Protein AF-A0A3D4UTA9-F1 (afdb_monomer)

Secondary structure (DSSP, 8-state):
---S-GGG-------TT------EEEEEEESS-SSS-EEEEEE-TT--EEEEEEETTTEEETT-----EEEEEEETTEEEEEEE--GGGS---TT-SSEEEEEEEEEEEGGGTEEEESS---TT-S-SGGG-EEEEEE--------EEEEEEEEEEEE-----TT-TT--TTEEEEEEEEEEEEESSSSEEEEEEES---TTSPPPP-----SSSPPP-----HHHHTTHHHH-------S------BS--GGGTTPPP---HHHHHTGGGS-SS-GGGEEEEEEE--SS--EEEEEEEEEE-TTSEEEEEEEEEEPPEEEEEEEEETTS-EEEEEEEEE--EEEEEEEEEEEETTTTEEEEEEEEEEEE--TTSTTTTTS-SEEEEEEEEEEEEETTTTEEEEEEEEEEEEE--HHHHHHHHTSTTT-TT-TT-SS----TT-SEEEEEEEEEEEEE---SSEEEEEEEEEE-TT---TTTSB-S--SEEEEEEEEEE----TT-

Solvent-accessible surface area (backbone atoms only — not comparable to full-atom values): 27526 Å² total; per-residue (Å²): 134,82,44,96,55,48,91,66,61,43,56,61,82,65,64,67,67,60,87,73,81,36,24,34,41,37,46,34,36,16,52,70,49,39,43,21,43,29,50,31,45,30,39,24,59,64,42,39,45,35,46,33,36,36,34,87,20,70,46,75,36,74,78,50,82,74,80,67,49,66,51,36,42,76,47,100,55,24,66,51,75,52,76,50,77,51,68,88,71,54,65,39,67,68,90,50,74,62,39,61,25,27,32,39,42,36,38,39,41,49,87,72,75,38,78,47,56,71,32,81,68,58,94,51,52,62,59,49,44,57,50,37,35,80,46,68,76,49,54,89,73,79,79,73,85,43,74,46,76,50,73,49,75,51,72,47,78,47,74,55,94,73,56,87,86,37,93,79,59,54,61,75,37,76,47,76,51,64,33,36,37,39,35,38,48,81,44,66,33,32,34,38,39,34,33,32,37,71,83,64,85,86,39,85,74,78,80,93,70,89,76,89,59,95,55,85,83,90,73,82,88,72,52,67,84,64,56,62,70,41,77,57,63,64,66,68,81,64,58,62,84,54,78,91,75,72,67,38,69,70,34,73,65,56,64,44,32,56,51,82,48,53,68,74,58,57,26,67,30,94,87,52,58,81,61,62,75,91,48,41,75,49,76,43,70,51,62,60,79,50,33,53,35,59,31,37,39,32,42,38,38,47,42,89,80,34,41,34,43,23,39,38,40,37,33,33,43,64,36,62,19,41,37,42,38,33,29,75,87,77,51,73,50,74,54,71,45,75,24,26,64,27,35,40,41,39,39,37,23,42,35,42,36,37,82,68,53,34,32,34,45,32,44,39,40,35,41,37,43,40,62,35,83,100,41,76,47,33,56,62,38,62,38,31,37,38,37,40,34,40,35,38,37,41,40,45,82,89,42,26,33,34,42,19,30,27,42,34,41,22,34,37,31,33,36,28,51,12,37,35,52,56,41,62,30,86,37,44,37,26,76,46,90,90,46,95,84,51,66,76,58,69,79,35,42,55,43,53,23,40,40,36,37,42,22,45,19,36,56,31,50,84,44,58,32,36,21,44,28,42,39,36,28,36,52,39,41,58,38,78,76,48,18,42,66,72,67,34,55,49,74,49,76,43,74,40,80,44,82,47,86,82,70,88,88,114

pLDDT: mean 89.21, std 9.15, range [41.19, 98.44]

Mean predicted aligned error: 7.72 Å

Structure (mmCIF, N/CA/C/O backbone):
data_AF-A0A3D4UTA9-F1
#
_entry.id   AF-A0A3D4UTA9-F1
#
loop_
_atom_site.group_PDB
_atom_site.id
_atom_site.type_symbol
_atom_site.label_atom_id
_atom_site.label_alt_id
_atom_site.label_comp_id
_atom_site.label_asym_id
_atom_site.label_entity_id
_atom_site.label_seq_id
_atom_site.pdbx_PDB_ins_code
_atom_site.Cartn_x
_atom_site.Cartn_y
_atom_site.Cartn_z
_atom_site.occupancy
_atom_site.B_iso_or_equiv
_atom_site.auth_seq_id
_atom_site.auth_comp_id
_atom_site.auth_asym_id
_atom_site.auth_atom_id
_atom_site.pdbx_PDB_model_num
ATOM 1 N N . SER A 1 1 ? -26.415 -15.973 23.647 1.00 50.16 1 SER A N 1
ATOM 2 C CA . SER A 1 1 ? -27.865 -15.699 23.569 1.00 50.16 1 SER A CA 1
ATOM 3 C C . SER A 1 1 ? -28.539 -16.926 22.978 1.00 50.16 1 SER A C 1
ATOM 5 O O . SER A 1 1 ? -28.019 -17.432 21.991 1.00 50.16 1 SER A O 1
ATOM 7 N N . TYR A 1 2 ? -29.599 -17.438 23.606 1.00 64.38 2 TYR A N 1
ATOM 8 C CA . TYR A 1 2 ? -30.381 -18.584 23.116 1.00 64.38 2 TYR A CA 1
ATOM 9 C C . TYR A 1 2 ? -31.144 -18.184 21.840 1.00 64.38 2 TYR A C 1
ATOM 11 O O . TYR A 1 2 ? -31.541 -17.024 21.723 1.00 64.38 2 TYR A O 1
ATOM 19 N N . ASP A 1 3 ? -31.306 -19.080 20.861 1.00 66.00 3 ASP A N 1
ATOM 20 C CA . ASP A 1 3 ? -32.119 -18.777 19.676 1.00 66.00 3 ASP A CA 1
ATOM 21 C C . ASP A 1 3 ? -33.565 -19.228 19.900 1.00 66.00 3 ASP A C 1
ATOM 23 O O . ASP A 1 3 ? -33.827 -20.408 20.117 1.00 66.00 3 ASP A O 1
ATOM 27 N N . ASN A 1 4 ? -34.508 -18.289 19.839 1.00 72.81 4 ASN A N 1
ATOM 28 C CA . ASN A 1 4 ? -35.932 -18.576 20.007 1.00 72.81 4 ASN A CA 1
ATOM 29 C C . ASN A 1 4 ? -36.563 -19.245 18.766 1.00 72.81 4 ASN A C 1
ATOM 31 O O . ASN A 1 4 ? -37.708 -19.681 18.843 1.00 72.81 4 ASN A O 1
ATOM 35 N N . ALA A 1 5 ? -35.834 -19.332 17.646 1.00 80.25 5 ALA A N 1
ATOM 36 C CA . ALA A 1 5 ? -36.234 -20.013 16.411 1.00 80.25 5 ALA A CA 1
ATOM 37 C C . ALA A 1 5 ? -35.059 -20.849 15.847 1.00 80.25 5 ALA A C 1
ATOM 39 O O . ALA A 1 5 ? -34.479 -20.502 14.813 1.00 80.25 5 ALA A O 1
ATOM 40 N N . PRO A 1 6 ? -34.650 -21.932 16.539 1.00 78.19 6 PRO A N 1
ATOM 41 C CA . PRO A 1 6 ? -33.457 -22.711 16.189 1.00 78.19 6 PRO A CA 1
ATOM 42 C C . PRO A 1 6 ? -33.572 -23.456 14.847 1.00 78.19 6 PRO A C 1
ATOM 44 O O . PRO A 1 6 ? -32.556 -23.797 14.246 1.00 78.19 6 PRO A O 1
ATOM 47 N N . ASP A 1 7 ? -34.792 -23.686 14.363 1.00 79.69 7 ASP A N 1
ATOM 48 C CA . ASP A 1 7 ? -35.107 -24.261 13.050 1.00 79.69 7 ASP A CA 1
ATOM 49 C C . ASP A 1 7 ? -34.910 -23.273 11.886 1.00 79.69 7 ASP A C 1
ATOM 51 O O . ASP A 1 7 ? -34.778 -23.684 10.736 1.00 79.69 7 ASP A O 1
ATOM 55 N N . SER A 1 8 ? -34.846 -21.977 12.193 1.00 84.44 8 SER A N 1
ATOM 56 C CA . SER A 1 8 ? -34.748 -20.872 11.234 1.00 84.44 8 SER A CA 1
ATOM 57 C C . SER A 1 8 ? -33.352 -20.233 11.202 1.00 84.44 8 SER A C 1
ATOM 59 O O . SER A 1 8 ? -33.178 -19.111 10.719 1.00 84.44 8 SER A O 1
ATOM 61 N N . VAL A 1 9 ? -32.343 -20.922 11.745 1.00 85.50 9 VAL A N 1
ATOM 62 C CA . VAL A 1 9 ? -30.938 -20.494 11.693 1.00 85.50 9 VAL A CA 1
ATOM 63 C C . VAL A 1 9 ? -30.432 -20.611 10.256 1.00 85.50 9 VAL A C 1
ATOM 65 O O . VAL A 1 9 ? -30.410 -21.698 9.676 1.00 85.50 9 VAL A O 1
ATOM 68 N N . ILE A 1 10 ? -29.977 -19.496 9.681 1.00 88.06 10 ILE A N 1
ATOM 69 C CA . ILE A 1 10 ? -29.373 -19.509 8.347 1.00 88.06 10 ILE A CA 1
ATOM 70 C C . ILE A 1 10 ? -27.924 -19.975 8.492 1.00 88.06 10 ILE A C 1
ATOM 72 O O . ILE A 1 10 ? -27.084 -19.266 9.037 1.00 88.06 10 ILE A O 1
ATOM 76 N N . ALA A 1 11 ? -27.642 -21.183 8.013 1.00 88.56 11 ALA A N 1
ATOM 77 C CA . ALA A 1 11 ? -26.376 -21.885 8.209 1.00 88.56 11 ALA A CA 1
ATOM 78 C C . ALA A 1 11 ? -25.770 -22.309 6.862 1.00 88.56 11 ALA A C 1
ATOM 80 O O . ALA A 1 11 ? -25.612 -23.504 6.587 1.00 88.56 11 ALA A O 1
ATOM 81 N N . SER A 1 12 ? -25.499 -21.327 6.002 1.00 85.94 12 SER A N 1
ATOM 82 C CA . SER A 1 12 ? -24.897 -21.543 4.683 1.00 85.94 12 SER A CA 1
ATOM 83 C C . SER A 1 12 ? -23.458 -22.055 4.834 1.00 85.94 12 SER A C 1
ATOM 85 O O . SER A 1 12 ? -22.713 -21.571 5.683 1.00 85.94 12 SER A O 1
ATOM 87 N N . LEU A 1 13 ? -23.057 -23.036 4.022 1.00 87.81 13 LEU A N 1
ATOM 88 C CA . LEU A 1 13 ? -21.679 -23.535 3.963 1.00 87.81 13 LEU A CA 1
ATOM 89 C C . LEU A 1 13 ? -21.004 -22.988 2.705 1.00 87.81 13 LEU A C 1
ATOM 91 O O . LEU A 1 13 ? -21.544 -23.125 1.610 1.00 87.81 13 LEU A O 1
ATOM 95 N N . PHE A 1 14 ? -19.840 -22.376 2.876 1.00 89.56 14 PHE A N 1
ATOM 96 C CA . PHE A 1 14 ? -19.052 -21.749 1.818 1.00 89.56 14 PHE A CA 1
ATOM 97 C C . PHE A 1 14 ? -17.582 -21.682 2.256 1.00 89.56 14 PHE A C 1
ATOM 99 O O . PHE A 1 14 ? -17.236 -22.119 3.357 1.00 89.56 14 PHE A O 1
ATOM 106 N N . ARG A 1 15 ? -16.702 -21.199 1.372 1.00 85.88 15 ARG A N 1
ATOM 107 C CA . ARG A 1 15 ? -15.264 -21.074 1.658 1.00 85.88 15 ARG A CA 1
ATOM 108 C C . ARG A 1 15 ? -15.037 -20.106 2.830 1.00 85.88 15 ARG A C 1
ATOM 110 O O . ARG A 1 15 ? -15.807 -19.167 3.014 1.00 85.88 15 ARG A O 1
ATOM 117 N N . ARG A 1 16 ? -13.965 -20.326 3.601 1.00 86.31 16 ARG A N 1
ATOM 118 C CA . ARG A 1 16 ? -13.454 -19.361 4.592 1.00 86.31 16 ARG A CA 1
ATOM 119 C C . ARG A 1 16 ? -13.407 -17.948 3.991 1.00 86.31 16 ARG A C 1
ATOM 121 O O . ARG A 1 16 ? -13.120 -17.808 2.802 1.00 86.31 16 ARG A O 1
ATOM 128 N N . ASP A 1 17 ? -13.754 -16.948 4.796 1.00 79.56 17 ASP A N 1
ATOM 129 C CA . ASP A 1 17 ? -13.841 -15.529 4.405 1.00 79.56 17 ASP A CA 1
ATOM 130 C C . ASP A 1 17 ? -14.881 -15.195 3.320 1.00 79.56 17 ASP A C 1
ATOM 132 O O . ASP A 1 17 ? -14.914 -14.077 2.799 1.00 79.56 17 ASP A O 1
ATOM 136 N N . GLY A 1 18 ? -15.789 -16.126 3.006 1.00 78.12 18 GLY A N 1
ATOM 137 C CA . GLY A 1 18 ? -16.915 -15.853 2.120 1.00 78.12 18 GLY A CA 1
ATOM 138 C C . GLY A 1 18 ? -17.893 -14.814 2.684 1.00 78.12 18 GLY A C 1
ATOM 139 O O . GLY A 1 18 ? -17.956 -14.532 3.888 1.00 78.12 18 GLY A O 1
ATOM 140 N N . ASN A 1 19 ? -18.662 -14.208 1.781 1.00 77.62 19 ASN A N 1
ATOM 141 C CA . ASN A 1 19 ? -19.584 -13.105 2.075 1.00 77.62 19 ASN A CA 1
ATOM 142 C C . ASN A 1 19 ? -21.060 -13.499 1.925 1.00 77.62 19 ASN A C 1
ATOM 144 O O . ASN A 1 19 ? -21.949 -12.645 1.895 1.00 77.62 19 ASN A O 1
ATOM 148 N N . GLU A 1 20 ? -21.332 -14.793 1.845 1.00 85.56 20 GLU A N 1
ATOM 149 C CA . GLU A 1 20 ? -22.662 -15.355 1.760 1.00 85.56 20 GLU A CA 1
ATOM 150 C C . GLU A 1 20 ? -23.466 -15.057 3.033 1.00 85.56 20 GLU A C 1
ATOM 152 O O . GLU A 1 20 ? -22.952 -14.883 4.146 1.00 85.56 20 GLU A O 1
ATOM 157 N N . THR A 1 21 ? -24.786 -14.986 2.871 1.00 89.62 21 THR A N 1
ATOM 158 C CA . THR A 1 21 ? -25.680 -14.712 3.996 1.00 89.62 21 THR A CA 1
ATOM 159 C C . THR A 1 21 ? -25.742 -15.928 4.920 1.00 89.62 21 THR A C 1
ATOM 161 O O . THR A 1 21 ? -26.100 -17.030 4.502 1.00 89.62 21 THR A O 1
ATOM 164 N N . SER A 1 22 ? -25.391 -15.713 6.186 1.00 93.25 22 SER A N 1
ATOM 165 C CA . SER A 1 22 ? -25.417 -16.704 7.261 1.00 93.25 22 SER A CA 1
ATOM 166 C C . SER A 1 22 ? -25.530 -15.993 8.607 1.00 93.25 22 SER A C 1
ATOM 168 O O . SER A 1 22 ? -25.177 -14.816 8.722 1.00 93.25 22 SER A O 1
ATOM 170 N N . ASP A 1 23 ? -26.007 -16.702 9.624 1.00 93.69 23 ASP A N 1
ATOM 171 C CA . ASP A 1 23 ? -25.795 -16.329 11.019 1.00 93.69 23 ASP A CA 1
ATOM 172 C C . ASP A 1 23 ? -24.295 -16.372 11.332 1.00 93.69 23 ASP A C 1
ATOM 174 O O . ASP A 1 23 ? -23.566 -17.186 10.763 1.00 93.69 23 ASP A O 1
ATOM 178 N N . TRP A 1 24 ? -23.840 -15.503 12.235 1.00 94.81 24 TRP A N 1
ATOM 179 C CA . TRP A 1 24 ? -22.434 -15.413 12.636 1.00 94.81 24 TRP A CA 1
ATOM 180 C C . TRP A 1 24 ? -22.298 -15.015 14.105 1.00 94.81 24 TRP A C 1
ATOM 182 O O . TRP A 1 24 ? -23.103 -14.236 14.625 1.00 94.81 24 TRP A O 1
ATOM 192 N N . VAL A 1 25 ? -21.237 -15.491 14.749 1.00 95.88 25 VAL A N 1
ATOM 193 C CA . VAL A 1 25 ? -20.730 -14.975 16.027 1.00 95.88 25 VAL A CA 1
ATOM 194 C C . VAL A 1 25 ? -19.338 -14.418 15.787 1.00 95.88 25 VAL A C 1
ATOM 196 O O . VAL A 1 25 ? -18.528 -15.084 15.153 1.00 95.88 25 VAL A O 1
ATOM 199 N N . TYR A 1 26 ? -19.080 -13.223 16.307 1.00 95.81 26 TYR A N 1
ATOM 200 C CA . TYR A 1 26 ? -17.821 -12.496 16.213 1.00 95.81 26 TYR A CA 1
ATOM 201 C C . TYR A 1 26 ? -17.258 -12.259 17.616 1.00 95.81 26 TYR A C 1
ATOM 203 O O . TYR A 1 26 ? -17.994 -11.875 18.533 1.00 95.81 26 TYR A O 1
ATOM 211 N N . VAL A 1 27 ? -15.949 -12.436 17.756 1.00 97.19 27 VAL A N 1
ATOM 212 C CA . VAL A 1 27 ? -15.150 -12.069 18.925 1.00 97.19 27 VAL A CA 1
ATOM 213 C C . VAL A 1 27 ? -14.102 -11.066 18.462 1.00 97.19 27 VAL A C 1
ATOM 215 O O . VAL A 1 27 ? -13.258 -11.406 17.637 1.00 97.19 27 VAL A O 1
ATOM 218 N N . SER A 1 28 ? -14.152 -9.844 18.986 1.00 96.88 28 SER A N 1
ATOM 219 C CA . SER A 1 28 ? -13.224 -8.767 18.624 1.00 96.88 28 SER A CA 1
ATOM 220 C C . SER A 1 28 ? -12.361 -8.372 19.816 1.00 96.88 28 SER A C 1
ATOM 222 O O . SER A 1 28 ? -12.885 -8.125 20.904 1.00 96.88 28 SER A O 1
ATOM 224 N N . LEU A 1 29 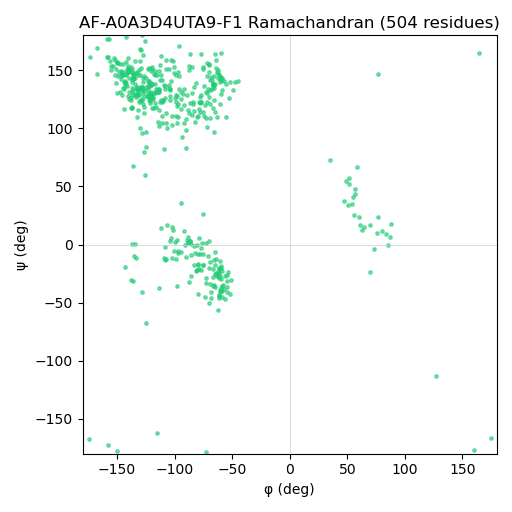? -11.046 -8.293 19.602 1.00 95.69 29 LEU A N 1
ATOM 225 C CA . LEU A 1 29 ? -10.036 -8.055 20.633 1.00 95.69 29 LEU A CA 1
ATOM 226 C C . LEU A 1 29 ? -9.142 -6.865 20.261 1.00 95.69 29 LEU A C 1
ATOM 228 O O . LEU A 1 29 ? -8.353 -6.947 19.323 1.00 95.69 29 LEU A O 1
ATOM 232 N N . ASP A 1 30 ? -9.228 -5.780 21.028 1.00 94.12 30 ASP A N 1
ATOM 233 C CA . ASP A 1 30 ? -8.252 -4.682 21.024 1.00 94.12 30 ASP A CA 1
ATOM 234 C C . ASP A 1 30 ? -7.168 -4.994 22.066 1.00 94.12 30 ASP A C 1
ATOM 236 O O . ASP A 1 30 ? -7.235 -4.576 23.229 1.00 94.12 30 ASP A O 1
ATOM 240 N N . SER A 1 31 ? -6.191 -5.803 21.651 1.00 89.94 31 SER A N 1
ATOM 241 C CA . SER A 1 31 ? -5.074 -6.249 22.493 1.00 89.94 31 SER A CA 1
ATOM 242 C C . SER A 1 31 ? -4.015 -5.166 22.730 1.00 89.94 31 SER A C 1
ATOM 244 O O . SER A 1 31 ? -3.228 -5.270 23.675 1.00 89.94 31 SER A O 1
ATOM 246 N N . TYR A 1 32 ? -4.008 -4.116 21.904 1.00 86.88 32 TYR A N 1
ATOM 247 C CA . TYR A 1 32 ? -3.184 -2.921 22.094 1.00 86.88 32 TYR A CA 1
ATOM 248 C C . TYR A 1 32 ? -3.786 -1.947 23.101 1.00 86.88 32 TYR A C 1
ATOM 250 O O . TYR A 1 32 ? -3.062 -1.130 23.673 1.00 86.88 32 TYR A O 1
ATOM 258 N N . ASN A 1 33 ? -5.096 -2.046 23.320 1.00 88.12 33 ASN A N 1
ATOM 259 C CA . ASN A 1 33 ? -5.884 -1.112 24.098 1.00 88.12 33 ASN A CA 1
ATOM 260 C C . ASN A 1 33 ? -5.744 0.340 23.596 1.00 88.12 33 ASN A C 1
ATOM 262 O O . ASN A 1 33 ? -5.616 1.293 24.371 1.00 88.12 33 ASN A O 1
ATOM 266 N N . ASP A 1 34 ? -5.727 0.506 22.276 1.00 87.62 34 ASP A N 1
ATOM 267 C CA . ASP A 1 34 ? -5.545 1.802 21.626 1.00 87.62 34 ASP A CA 1
ATOM 268 C C . ASP A 1 34 ? -6.866 2.419 21.145 1.00 87.62 34 ASP A C 1
ATOM 270 O O . ASP A 1 34 ? -6.865 3.565 20.689 1.00 87.62 34 ASP A O 1
ATOM 274 N N . LYS A 1 35 ? -7.992 1.692 21.263 1.00 92.25 35 LYS A N 1
ATOM 275 C CA . LYS A 1 35 ? -9.321 2.103 20.781 1.00 92.25 35 LYS A CA 1
ATOM 276 C C . LYS A 1 35 ? -9.376 2.355 19.270 1.00 92.25 35 LYS A C 1
ATOM 278 O O . LYS A 1 35 ? -10.203 3.153 18.806 1.00 92.25 35 LYS A O 1
ATOM 283 N N . ARG A 1 36 ? -8.468 1.753 18.500 1.00 91.31 36 ARG A N 1
ATOM 284 C CA . ARG A 1 36 ? -8.350 1.925 17.044 1.00 91.31 36 ARG A CA 1
ATOM 285 C C . ARG A 1 36 ? -8.080 0.623 16.301 1.00 91.31 36 ARG A C 1
ATOM 287 O O . ARG A 1 36 ? -8.507 0.526 15.153 1.00 91.31 36 ARG A O 1
ATOM 294 N N . THR A 1 37 ? -7.394 -0.325 16.925 1.00 92.81 37 THR A N 1
ATOM 295 C CA . THR A 1 37 ? -6.941 -1.573 16.316 1.00 92.81 37 THR A CA 1
ATOM 296 C C . THR A 1 37 ? -7.605 -2.753 17.007 1.00 92.81 37 THR A C 1
ATOM 298 O O . THR A 1 37 ? -7.606 -2.826 18.232 1.00 92.81 37 THR A O 1
ATOM 301 N N . ALA A 1 38 ? -8.166 -3.690 16.247 1.00 94.69 38 ALA A N 1
ATOM 302 C CA . ALA A 1 38 ? -8.705 -4.912 16.832 1.00 94.69 38 ALA A CA 1
ATOM 303 C C . ALA A 1 38 ? -8.600 -6.111 15.897 1.00 94.69 38 ALA A C 1
ATOM 305 O O . ALA A 1 38 ? -8.806 -5.992 14.695 1.00 94.69 38 ALA A O 1
ATOM 306 N N . PHE A 1 39 ? -8.362 -7.280 16.476 1.00 94.88 39 PHE A N 1
ATOM 307 C CA . PHE A 1 39 ? -8.364 -8.564 15.786 1.00 94.88 39 PHE A CA 1
ATOM 308 C C . PHE A 1 39 ? -9.729 -9.218 15.987 1.00 94.88 39 PHE A C 1
ATOM 310 O O . PHE A 1 39 ? -10.160 -9.405 17.127 1.00 94.88 39 PHE A O 1
ATOM 317 N N . THR A 1 40 ? -10.435 -9.511 14.898 1.00 96.06 40 THR A N 1
ATOM 318 C CA . THR A 1 40 ? -11.787 -10.076 14.941 1.00 96.06 40 THR A CA 1
ATOM 319 C C . THR A 1 40 ? -11.811 -11.462 14.330 1.00 96.06 40 THR A C 1
ATOM 321 O O . THR A 1 40 ? -11.341 -11.653 13.216 1.00 96.06 40 THR A O 1
ATOM 324 N N . PHE A 1 41 ? -12.414 -12.398 15.056 1.00 97.12 41 PHE A N 1
ATOM 325 C CA . PHE A 1 41 ? -12.586 -13.793 14.668 1.00 97.12 41 PHE A CA 1
ATOM 326 C C . PHE A 1 41 ? -14.071 -14.106 14.638 1.00 97.12 41 PHE A C 1
ATOM 328 O O . PHE A 1 41 ? -14.796 -13.777 15.581 1.00 97.12 41 PHE A O 1
ATOM 335 N N . ALA A 1 42 ? -14.537 -14.725 13.565 1.00 95.81 42 ALA A N 1
ATOM 336 C CA . ALA A 1 42 ? -15.942 -14.997 13.363 1.00 95.81 42 ALA A CA 1
ATOM 337 C C . ALA A 1 42 ? -16.180 -16.408 12.847 1.00 95.81 42 ALA A C 1
ATOM 339 O O . ALA A 1 42 ? -15.425 -16.930 12.032 1.00 95.81 42 ALA A O 1
ATOM 340 N N . VAL A 1 43 ? -17.253 -17.024 13.331 1.00 96.44 43 VAL A N 1
ATOM 341 C CA . VAL A 1 43 ? -17.636 -18.384 12.954 1.00 96.44 43 VAL A CA 1
ATOM 342 C C . VAL A 1 43 ? -19.132 -18.438 12.715 1.00 96.44 43 VAL A C 1
ATOM 344 O O . VAL A 1 43 ? -19.914 -17.830 13.456 1.00 96.44 43 VAL A O 1
ATOM 347 N N . ASN A 1 44 ? -19.534 -19.166 11.681 1.00 94.94 44 ASN A N 1
ATOM 348 C CA . ASN A 1 44 ? -20.936 -19.429 11.391 1.00 94.94 44 ASN A CA 1
ATOM 349 C C . ASN A 1 44 ? -21.397 -20.791 11.969 1.00 94.94 44 ASN A C 1
ATOM 351 O O . ASN A 1 44 ? -20.567 -21.601 12.383 1.00 94.94 44 ASN A O 1
ATOM 355 N N . PRO A 1 45 ? -22.704 -21.117 11.968 1.00 94.44 45 PRO A N 1
ATOM 356 C CA . PRO A 1 45 ? -23.201 -22.383 12.520 1.00 94.44 45 PRO A CA 1
ATOM 357 C C . PRO A 1 45 ? -22.663 -23.658 11.843 1.00 94.44 45 PRO A C 1
ATOM 359 O O . PRO A 1 45 ? -22.843 -24.753 12.373 1.00 94.44 45 PRO A O 1
ATOM 362 N N . ARG A 1 46 ? -22.040 -23.542 10.663 1.00 93.62 46 ARG A N 1
ATOM 363 C CA . ARG A 1 46 ? -21.390 -24.643 9.931 1.00 93.62 46 ARG A CA 1
ATOM 364 C C . ARG A 1 46 ? -19.878 -24.711 10.148 1.00 93.62 46 ARG A C 1
ATOM 366 O O . ARG A 1 46 ? -19.238 -25.551 9.528 1.00 93.62 46 ARG A O 1
ATOM 373 N N . GLY A 1 47 ? -19.318 -23.857 11.003 1.00 92.62 47 GLY A N 1
ATOM 374 C CA . GLY A 1 47 ? -17.882 -23.813 11.268 1.00 92.62 47 GLY A CA 1
ATOM 375 C C . GLY A 1 47 ? -17.077 -23.059 10.208 1.00 92.62 47 GLY A C 1
ATOM 376 O O . GLY A 1 47 ? -15.854 -23.134 10.225 1.00 92.62 47 GLY A O 1
ATOM 377 N N . VAL A 1 48 ? -17.724 -22.325 9.294 1.00 94.69 48 VAL A N 1
ATOM 378 C CA . VAL A 1 48 ? -17.001 -21.435 8.373 1.00 94.69 48 VAL A CA 1
ATOM 379 C C . VAL A 1 48 ? -16.357 -20.330 9.198 1.00 94.69 48 VAL A C 1
ATOM 381 O O . VAL A 1 48 ? -17.051 -19.637 9.943 1.00 94.69 48 VAL A O 1
ATOM 384 N N . GLN A 1 49 ? -15.042 -20.192 9.062 1.00 94.94 49 GLN A N 1
ATOM 385 C CA . GLN A 1 49 ? -14.239 -19.173 9.725 1.00 94.94 49 GLN A CA 1
ATOM 386 C C . GLN A 1 49 ? -14.193 -17.885 8.893 1.00 94.94 49 GLN A C 1
ATOM 388 O O . GLN A 1 49 ? -14.284 -17.914 7.660 1.00 94.94 49 GLN A O 1
ATOM 393 N N . LYS A 1 50 ? -14.061 -16.758 9.586 1.00 94.06 50 LYS A N 1
ATOM 394 C CA . LYS A 1 50 ? -13.771 -15.449 9.012 1.00 94.06 50 LYS A CA 1
ATOM 395 C C . LYS A 1 50 ? -12.918 -14.634 9.972 1.00 94.06 50 LYS A C 1
ATOM 397 O O . LYS A 1 50 ? -13.175 -14.656 11.177 1.00 94.06 50 LYS A O 1
ATOM 402 N N . ASP A 1 51 ? -11.978 -13.867 9.447 1.00 93.81 51 ASP A N 1
ATOM 403 C CA . ASP A 1 51 ? -11.130 -12.991 10.250 1.00 93.81 51 ASP A CA 1
ATOM 404 C C . ASP A 1 51 ? -10.932 -11.619 9.612 1.00 93.81 51 ASP A C 1
ATOM 406 O O . ASP A 1 51 ? -11.064 -11.425 8.406 1.00 93.81 51 ASP A O 1
ATOM 410 N N . ILE A 1 52 ? -10.785 -10.616 10.479 1.00 93.69 52 ILE A N 1
ATOM 411 C CA . ILE A 1 52 ? -10.755 -9.203 10.097 1.00 93.69 52 ILE A CA 1
ATOM 412 C C . ILE A 1 52 ? -9.822 -8.462 11.051 1.00 93.69 52 ILE A C 1
ATOM 414 O O . ILE A 1 52 ? -9.977 -8.543 12.275 1.00 93.69 52 ILE A O 1
ATOM 418 N N . LEU A 1 53 ? -8.912 -7.667 10.495 1.00 93.25 53 LEU A N 1
ATOM 419 C CA . LEU A 1 53 ? -8.160 -6.668 11.245 1.00 93.25 53 LEU A CA 1
ATOM 420 C C . LEU A 1 53 ? -8.862 -5.310 11.134 1.00 93.25 53 LEU A C 1
ATOM 422 O O . LEU A 1 53 ? -8.948 -4.724 10.057 1.00 93.25 53 LEU A O 1
ATOM 426 N N . TYR A 1 54 ? -9.334 -4.776 12.257 1.00 93.94 54 TYR A N 1
ATOM 427 C CA . TYR A 1 54 ? -9.748 -3.382 12.347 1.00 93.94 54 TYR A CA 1
ATOM 428 C C . TYR A 1 54 ? -8.536 -2.477 12.558 1.00 93.94 54 TYR A C 1
ATOM 430 O O . TYR A 1 54 ? -7.677 -2.776 13.386 1.00 93.94 54 TYR A O 1
ATOM 438 N N . PHE A 1 55 ? -8.510 -1.334 11.879 1.00 91.19 55 PHE A N 1
ATOM 439 C CA . PHE A 1 55 ? -7.544 -0.255 12.082 1.00 91.19 55 PHE A CA 1
ATOM 440 C C . PHE A 1 55 ? -8.243 1.112 11.978 1.00 91.19 55 PHE A C 1
ATOM 442 O O . PHE A 1 55 ? -9.332 1.248 11.415 1.00 91.19 55 PHE A O 1
ATOM 449 N N . ASP A 1 56 ? -7.623 2.166 12.514 1.00 88.94 56 ASP A N 1
ATOM 450 C CA . ASP A 1 56 ? -8.190 3.526 12.530 1.00 88.94 56 ASP A CA 1
ATOM 451 C C . ASP A 1 56 ? -9.658 3.584 13.000 1.00 88.94 56 ASP A C 1
ATOM 453 O O . ASP A 1 56 ? -10.458 4.364 12.470 1.00 88.94 56 ASP A O 1
ATOM 457 N N . ASP A 1 57 ? -9.995 2.750 13.994 1.00 89.69 57 ASP A N 1
ATOM 458 C CA . ASP A 1 57 ? -11.301 2.590 14.660 1.00 89.69 57 ASP A CA 1
ATOM 459 C C . ASP A 1 57 ? -12.414 1.957 13.805 1.00 89.69 57 ASP A C 1
ATOM 461 O O . ASP A 1 57 ? -13.361 1.397 14.351 1.00 89.69 57 ASP A O 1
ATOM 465 N N . ARG A 1 58 ? -12.329 2.031 12.473 1.00 87.31 58 ARG A N 1
ATOM 466 C CA . ARG A 1 58 ? -13.393 1.572 11.557 1.00 87.31 58 ARG A CA 1
ATOM 467 C C . ARG A 1 58 ? -12.924 0.926 10.266 1.00 87.31 58 ARG A C 1
ATOM 469 O O . ARG A 1 58 ? -13.735 0.297 9.600 1.00 87.31 58 ARG A O 1
ATOM 476 N N . GLY A 1 59 ? -11.680 1.161 9.863 1.00 87.31 59 GLY A N 1
ATOM 477 C CA . GLY A 1 59 ? -11.146 0.526 8.670 1.00 87.31 59 GLY A CA 1
ATOM 478 C C . GLY A 1 59 ? -11.050 -0.973 8.901 1.00 87.31 59 GLY A C 1
ATOM 479 O O . GLY A 1 59 ? -10.646 -1.387 9.981 1.00 87.31 59 GLY A O 1
ATOM 480 N N . GLU A 1 60 ? -11.440 -1.757 7.906 1.00 90.75 60 GLU A N 1
ATOM 481 C CA . GLU A 1 60 ? -11.366 -3.213 7.935 1.00 90.75 60 GLU A CA 1
ATOM 482 C C . GLU A 1 60 ? -10.346 -3.673 6.902 1.00 90.75 60 GLU A C 1
ATOM 484 O O . GLU A 1 60 ? -10.363 -3.223 5.753 1.00 90.75 60 GLU A O 1
ATOM 489 N N . ASP A 1 61 ? -9.468 -4.575 7.316 1.00 88.81 61 ASP A N 1
ATOM 490 C CA . ASP A 1 61 ? -8.667 -5.395 6.430 1.00 88.81 61 ASP A CA 1
ATOM 491 C C . ASP A 1 61 ? -9.151 -6.843 6.534 1.00 88.81 61 ASP A C 1
ATOM 493 O O . ASP A 1 61 ? -8.917 -7.537 7.523 1.00 88.81 61 ASP A O 1
ATOM 497 N N . VAL A 1 62 ? -9.878 -7.261 5.499 1.00 88.12 62 VAL A N 1
ATOM 498 C CA . VAL A 1 62 ? -10.420 -8.618 5.333 1.00 88.12 62 VAL A CA 1
ATOM 499 C C . VAL A 1 62 ? -9.409 -9.576 4.694 1.00 88.12 62 VAL A C 1
ATOM 501 O O . VAL A 1 62 ? -9.753 -10.714 4.402 1.00 88.12 62 VAL A O 1
ATOM 504 N N . LEU A 1 63 ? -8.202 -9.094 4.379 1.00 85.69 63 LEU A N 1
ATOM 505 C CA . LEU A 1 63 ? -7.106 -9.894 3.828 1.00 85.69 63 LEU A CA 1
ATOM 506 C C . LEU A 1 63 ? -6.117 -10.337 4.907 1.00 85.69 63 LEU A C 1
ATOM 508 O O . LEU A 1 63 ? -5.202 -11.103 4.612 1.00 85.69 63 LEU A O 1
ATOM 512 N N . TRP A 1 64 ? -6.269 -9.838 6.134 1.00 87.56 64 TRP A N 1
ATOM 513 C CA . TRP A 1 64 ? -5.535 -10.353 7.276 1.00 87.56 64 TRP A CA 1
ATOM 514 C C . TRP A 1 64 ? -6.005 -11.780 7.569 1.00 87.56 64 TRP A C 1
ATOM 516 O O . TRP A 1 64 ? -7.173 -11.967 7.889 1.00 87.56 64 TRP A O 1
ATOM 526 N N . ASP A 1 65 ? -5.091 -12.746 7.447 1.00 83.38 65 ASP A N 1
ATOM 527 C CA . ASP A 1 65 ? -5.358 -14.174 7.646 1.00 83.38 65 ASP A CA 1
ATOM 528 C C . ASP A 1 65 ? -4.604 -14.691 8.880 1.00 83.38 65 ASP A C 1
ATOM 530 O O . ASP A 1 65 ? -3.368 -14.687 8.927 1.00 83.38 65 ASP A O 1
ATOM 534 N N . ALA A 1 66 ? -5.351 -15.112 9.897 1.00 86.75 66 ALA A N 1
ATOM 535 C CA . ALA A 1 66 ? -4.818 -15.675 11.132 1.00 86.75 66 ALA A CA 1
ATOM 536 C C . ALA A 1 66 ? -4.882 -17.205 11.151 1.00 86.75 66 ALA A C 1
ATOM 538 O O . ALA A 1 66 ? -5.794 -17.820 10.609 1.00 86.75 66 ALA A O 1
ATOM 539 N N . VAL A 1 67 ? -3.976 -17.847 11.892 1.00 88.19 67 VAL A N 1
ATOM 540 C CA . VAL A 1 67 ? -4.043 -19.300 12.142 1.00 88.19 67 VAL A CA 1
ATOM 541 C C . VAL A 1 67 ? -4.702 -19.568 13.497 1.00 88.19 67 VAL A C 1
ATOM 543 O O . VAL A 1 67 ? -4.109 -19.291 14.543 1.00 88.19 67 VAL A O 1
ATOM 546 N N . TRP A 1 68 ? -5.927 -20.102 13.490 1.00 93.62 68 TRP A N 1
ATOM 547 C CA . TRP A 1 68 ? -6.738 -20.369 14.686 1.00 93.62 68 TRP A CA 1
ATOM 548 C C . TRP A 1 68 ? -7.729 -21.523 14.468 1.00 93.62 68 TRP A C 1
ATOM 550 O O . TRP A 1 68 ? -8.064 -21.877 13.338 1.00 93.62 68 TRP A O 1
ATOM 560 N N . GLU A 1 69 ? -8.210 -22.115 15.561 1.00 95.50 69 GLU A N 1
ATOM 561 C CA . GLU A 1 69 ? -9.123 -23.264 15.529 1.00 95.50 69 GLU A CA 1
ATOM 562 C C . GLU A 1 69 ? -10.514 -22.844 16.017 1.00 95.50 69 GLU A C 1
ATOM 564 O O . GLU A 1 69 ? -10.643 -22.069 16.969 1.00 95.50 69 GLU A O 1
ATOM 569 N N . ALA A 1 70 ? -11.566 -23.375 15.396 1.00 96.38 70 ALA A N 1
ATOM 570 C CA . ALA A 1 70 ? -12.920 -23.261 15.915 1.00 96.38 70 ALA A CA 1
ATOM 571 C C . ALA A 1 70 ? -13.796 -24.443 15.509 1.00 96.38 70 ALA A C 1
ATOM 573 O O . ALA A 1 70 ? -13.631 -25.011 14.432 1.00 96.38 70 ALA A O 1
ATOM 574 N N . GLU A 1 71 ? -14.773 -24.759 16.352 1.00 95.38 71 GLU A N 1
ATOM 575 C CA . GLU A 1 71 ? -15.793 -25.763 16.068 1.00 95.38 71 GLU A CA 1
ATOM 576 C C . GLU A 1 71 ? -17.175 -25.199 16.396 1.00 95.38 71 GLU A C 1
ATOM 578 O O . GLU A 1 71 ? -17.391 -24.614 17.460 1.00 95.38 71 GLU A O 1
ATOM 583 N N . ALA A 1 72 ? -18.121 -25.372 15.471 1.00 94.69 72 ALA A N 1
ATOM 584 C CA . ALA A 1 72 ? -19.513 -24.989 15.659 1.00 94.69 72 ALA A CA 1
ATOM 585 C C . ALA A 1 72 ? -20.415 -26.220 15.602 1.00 94.69 72 ALA A C 1
ATOM 587 O O . ALA A 1 72 ? -20.254 -27.095 14.749 1.00 94.69 72 ALA A O 1
ATOM 588 N N . LYS A 1 73 ? -21.398 -26.273 16.501 1.00 93.38 73 LYS A N 1
ATOM 589 C CA . LYS A 1 73 ? -22.328 -27.396 16.599 1.00 93.38 73 LYS A CA 1
ATOM 590 C C . LYS A 1 73 ? -23.754 -26.915 16.805 1.00 93.38 73 LYS A C 1
ATOM 592 O O . LYS A 1 73 ? -24.023 -26.075 17.662 1.00 93.38 73 LYS A O 1
ATOM 597 N N . MET A 1 74 ? -24.679 -27.509 16.055 1.00 89.31 74 MET A N 1
ATOM 598 C CA . MET A 1 74 ? -26.112 -27.359 16.308 1.00 89.31 74 MET A CA 1
ATOM 599 C C . MET A 1 74 ? -26.485 -28.078 17.609 1.00 89.31 74 MET A C 1
ATOM 601 O O . MET A 1 74 ? -26.109 -29.232 17.828 1.00 89.31 74 MET A O 1
ATOM 605 N N . VAL A 1 75 ? -27.245 -27.406 18.466 1.00 90.06 75 VAL A N 1
ATOM 606 C CA . VAL A 1 75 ? -27.732 -27.923 19.752 1.00 90.06 75 VAL A CA 1
ATOM 607 C C . VAL A 1 75 ? -29.241 -27.697 19.858 1.00 90.06 75 VAL A C 1
ATOM 609 O O . VAL A 1 75 ? -29.816 -26.945 19.076 1.00 90.06 75 VAL A O 1
ATOM 612 N N . GLN A 1 76 ? -29.907 -28.316 20.838 1.00 83.62 76 GLN A N 1
ATOM 613 C CA . GLN A 1 76 ? -31.372 -28.235 20.985 1.00 83.62 76 GLN A CA 1
ATOM 614 C C . GLN A 1 76 ? -31.910 -26.787 21.054 1.00 83.62 76 GLN A C 1
ATOM 616 O O . GLN A 1 76 ? -33.046 -26.537 20.667 1.00 83.62 76 GLN A O 1
ATOM 621 N N . GLY A 1 77 ? -31.086 -25.839 21.513 1.00 80.88 77 GLY A N 1
ATOM 622 C CA . GLY A 1 77 ? -31.418 -24.417 21.642 1.00 80.88 77 GLY A CA 1
ATOM 623 C C . GLY A 1 77 ? -30.866 -23.475 20.570 1.00 80.88 77 GLY A C 1
ATOM 624 O O . GLY A 1 77 ? -30.803 -22.268 20.807 1.00 80.88 77 GLY A O 1
ATOM 625 N N . GLY A 1 78 ? -30.392 -24.006 19.440 1.00 87.88 78 GLY A N 1
ATOM 626 C CA . GLY A 1 78 ? -29.761 -23.233 18.369 1.00 87.88 78 GLY A CA 1
ATOM 627 C C . GLY A 1 78 ? -28.403 -23.817 18.010 1.00 87.88 78 GLY A C 1
ATOM 628 O O . GLY A 1 78 ? -28.315 -24.928 17.494 1.00 87.88 78 GLY A O 1
ATOM 629 N N . TRP A 1 79 ? -27.330 -23.084 18.291 1.00 91.62 79 TRP A N 1
ATOM 630 C CA . TRP A 1 79 ? -25.970 -23.534 18.013 1.00 91.62 79 TRP A CA 1
ATOM 631 C C . TRP A 1 79 ? -24.972 -22.943 19.009 1.00 91.62 79 TRP A C 1
ATOM 633 O O . TRP A 1 79 ? -25.223 -21.905 19.625 1.00 91.62 79 TRP A O 1
ATOM 643 N N . SER A 1 80 ? -23.847 -23.626 19.177 1.00 93.19 80 SER A N 1
ATOM 644 C CA . SER A 1 80 ? -22.710 -23.179 19.978 1.00 93.19 80 SER A CA 1
ATOM 645 C C . SER A 1 80 ? -21.455 -23.143 19.122 1.00 93.19 80 SER A C 1
ATOM 647 O O . SER A 1 80 ? -21.317 -23.949 18.202 1.00 93.19 80 SER A O 1
ATOM 649 N N . VAL A 1 81 ? -20.532 -22.250 19.467 1.00 95.38 81 VAL A N 1
ATOM 650 C CA . VAL A 1 81 ? -19.180 -22.224 18.912 1.00 95.38 81 VAL A CA 1
ATOM 651 C C . VAL A 1 81 ? -18.160 -22.217 20.037 1.00 95.38 81 VAL A C 1
ATOM 653 O O . VAL A 1 81 ? -18.343 -21.522 21.038 1.00 95.38 81 VAL A O 1
ATOM 656 N N . GLU A 1 82 ? -17.086 -22.968 19.845 1.00 96.25 82 GLU A N 1
ATOM 657 C CA . GLU A 1 82 ? -15.865 -22.881 20.632 1.00 96.25 82 GLU A CA 1
ATOM 658 C C . GLU A 1 82 ? -14.734 -22.389 19.724 1.00 96.25 82 GLU A C 1
ATOM 660 O O . GLU A 1 82 ? -14.611 -22.839 18.585 1.00 96.25 82 GLU A O 1
ATOM 665 N N . MET A 1 83 ? -13.947 -21.420 20.200 1.00 97.19 83 MET A N 1
ATOM 666 C CA . MET A 1 83 ? -12.835 -20.826 19.453 1.00 97.19 83 MET A CA 1
ATOM 667 C C . MET A 1 83 ? -11.560 -20.911 20.287 1.00 97.19 83 MET A C 1
ATOM 669 O O . MET A 1 83 ? -11.547 -20.504 21.451 1.00 97.19 83 MET A O 1
ATOM 673 N N . ARG A 1 84 ? -10.471 -21.368 19.674 1.00 95.81 84 ARG A N 1
ATOM 674 C CA . ARG A 1 84 ? -9.124 -21.343 20.239 1.00 95.81 84 ARG A CA 1
ATOM 675 C C . ARG A 1 84 ? -8.264 -20.398 19.410 1.00 95.81 84 ARG A C 1
ATOM 677 O O . ARG A 1 84 ? -7.837 -20.730 18.307 1.00 95.81 84 ARG A O 1
ATOM 684 N N . ILE A 1 85 ? -7.997 -19.224 19.976 1.00 92.69 85 ILE A N 1
ATOM 685 C CA . ILE A 1 85 ? -7.198 -18.163 19.355 1.00 92.69 85 ILE A CA 1
ATOM 686 C C . ILE A 1 85 ? -5.795 -18.182 19.981 1.00 92.69 85 ILE A C 1
ATOM 688 O O . ILE A 1 85 ? -5.657 -17.855 21.164 1.00 92.69 85 ILE A O 1
ATOM 692 N N . PRO A 1 86 ? -4.745 -18.572 19.237 1.00 88.56 86 PRO A N 1
ATOM 693 C CA . PRO A 1 86 ? -3.385 -18.554 19.759 1.00 88.56 86 PRO A CA 1
ATOM 694 C C . PRO A 1 86 ? -2.904 -17.124 20.026 1.00 88.56 86 PRO A C 1
ATOM 696 O O . PRO A 1 86 ? -3.068 -16.236 19.190 1.00 88.56 86 PRO A O 1
ATOM 699 N N . MET A 1 87 ? -2.214 -16.908 21.150 1.00 82.75 87 MET A N 1
ATOM 700 C CA . MET A 1 87 ? -1.635 -15.598 21.491 1.00 82.75 87 MET A CA 1
ATOM 701 C C . MET A 1 87 ? -0.599 -15.114 20.466 1.00 82.75 87 MET A C 1
ATOM 703 O O . MET A 1 87 ? -0.365 -13.917 20.362 1.00 82.75 87 MET A O 1
ATOM 707 N N . SER A 1 88 ? -0.013 -16.014 19.669 1.00 79.44 88 SER A N 1
ATOM 708 C CA . SER A 1 88 ? 0.882 -15.661 18.561 1.00 79.44 88 SER A CA 1
ATOM 709 C C . SER A 1 88 ? 0.191 -14.869 17.444 1.00 79.44 88 SER A C 1
ATOM 711 O O . SER A 1 88 ? 0.873 -14.135 16.732 1.00 79.44 88 SER A O 1
ATOM 713 N N . GLN A 1 89 ? -1.136 -14.994 17.301 1.00 84.44 89 GLN A N 1
ATOM 714 C CA . GLN A 1 89 ? -1.930 -14.239 16.323 1.00 84.44 89 GLN A CA 1
ATOM 715 C C . GLN A 1 89 ? -2.240 -12.816 16.799 1.00 84.44 89 GLN A C 1
ATOM 717 O O . GLN A 1 89 ? -2.608 -11.958 16.002 1.00 84.44 89 GLN A O 1
ATOM 722 N N . LEU A 1 90 ? -2.086 -12.551 18.100 1.00 86.06 90 LEU A N 1
ATOM 723 C CA . LEU A 1 90 ? -2.358 -11.257 18.706 1.00 86.06 90 LEU A CA 1
ATOM 724 C C . LEU A 1 90 ? -1.043 -10.539 18.994 1.00 86.06 90 LEU A C 1
ATOM 726 O O . LEU A 1 90 ? -0.099 -11.083 19.570 1.00 86.06 90 LEU A O 1
ATOM 730 N N . ARG A 1 91 ? -0.982 -9.265 18.625 1.00 81.06 91 ARG A N 1
ATOM 731 C CA . ARG A 1 91 ? 0.117 -8.392 19.034 1.00 81.06 91 ARG A CA 1
ATOM 732 C C . ARG A 1 91 ? -0.287 -7.680 20.322 1.00 81.06 91 ARG A C 1
ATOM 734 O O . ARG A 1 91 ? -1.390 -7.145 20.412 1.00 81.06 91 ARG A O 1
ATOM 741 N N . PHE A 1 92 ? 0.570 -7.713 21.336 1.00 79.94 92 PHE A N 1
ATOM 742 C CA . PHE A 1 92 ? 0.279 -7.130 22.644 1.00 79.94 92 PHE A CA 1
ATOM 743 C C . PHE A 1 92 ? 1.565 -6.769 23.379 1.00 79.94 92 PHE A C 1
ATOM 745 O O . PHE A 1 92 ? 2.573 -7.468 23.262 1.00 79.94 92 PHE A O 1
ATOM 752 N N . SER A 1 93 ? 1.488 -5.743 24.227 1.00 71.38 93 SER A N 1
ATOM 753 C CA . SER A 1 93 ? 2.639 -5.340 25.027 1.00 71.38 93 SER A CA 1
ATOM 754 C C . SER A 1 93 ? 2.834 -6.260 26.218 1.00 71.38 93 SER A C 1
ATOM 756 O O . SER A 1 93 ? 1.928 -6.473 27.028 1.00 71.38 93 SER A O 1
ATOM 758 N N . SER A 1 94 ? 4.036 -6.801 26.362 1.00 65.94 94 SER A N 1
ATOM 759 C CA . SER A 1 94 ? 4.362 -7.765 27.411 1.00 65.94 94 SER A CA 1
ATOM 760 C C . SER A 1 94 ? 4.708 -7.149 28.768 1.00 65.94 94 SER A C 1
ATOM 762 O O . SER A 1 94 ? 4.584 -7.833 29.774 1.00 65.94 94 SER A O 1
ATOM 764 N N . LYS A 1 95 ? 5.036 -5.852 28.823 1.00 62.97 95 LYS A N 1
ATOM 765 C CA . LYS A 1 95 ? 5.618 -5.192 30.009 1.00 62.97 95 LYS A CA 1
ATOM 766 C C . LYS A 1 95 ? 4.683 -4.996 31.211 1.00 62.97 95 LYS A C 1
ATOM 768 O O . LYS A 1 95 ? 5.161 -4.589 32.263 1.00 62.97 95 LYS A O 1
ATOM 773 N N . ASP A 1 96 ? 3.383 -5.238 31.056 1.00 64.50 96 ASP A N 1
ATOM 774 C CA . ASP A 1 96 ? 2.412 -5.160 32.153 1.00 64.50 96 ASP A CA 1
ATOM 775 C C . ASP A 1 96 ? 2.087 -6.549 32.707 1.00 64.50 96 ASP A C 1
ATOM 777 O O . ASP A 1 96 ? 1.622 -7.411 31.952 1.00 64.50 96 ASP A O 1
ATOM 781 N N . ASP A 1 97 ? 2.234 -6.716 34.024 1.00 61.00 97 ASP A N 1
ATOM 782 C CA . ASP A 1 97 ? 1.853 -7.929 34.767 1.00 61.00 97 ASP A CA 1
ATOM 783 C C . ASP A 1 97 ? 0.340 -8.207 34.698 1.00 61.00 97 ASP A C 1
ATOM 785 O O . ASP A 1 97 ? -0.108 -9.348 34.804 1.00 61.00 97 ASP A O 1
ATOM 789 N N . ILE A 1 98 ? -0.466 -7.152 34.517 1.00 59.38 98 ILE A N 1
ATOM 790 C CA . ILE A 1 98 ? -1.922 -7.225 34.360 1.00 59.38 98 ILE A CA 1
ATOM 791 C C . ILE A 1 98 ? -2.327 -6.387 33.151 1.00 59.38 98 ILE A C 1
ATOM 793 O O . ILE A 1 98 ? -2.191 -5.163 33.164 1.00 59.38 98 ILE A O 1
ATOM 797 N N . LYS A 1 99 ? -2.875 -7.035 32.122 1.00 72.56 99 LYS A N 1
ATOM 798 C CA . LYS A 1 99 ? -3.332 -6.373 30.895 1.00 72.56 99 LYS A CA 1
ATOM 799 C C . LYS A 1 99 ? -4.836 -6.092 30.945 1.00 72.56 99 LYS A C 1
ATOM 801 O O . LYS A 1 99 ? -5.619 -6.861 31.512 1.00 72.56 99 LYS A O 1
ATOM 806 N N . SER A 1 100 ? -5.220 -4.964 30.349 1.00 86.38 100 SER A N 1
ATOM 807 C CA . SER A 1 100 ? -6.607 -4.599 30.048 1.00 86.38 100 SER A CA 1
ATOM 808 C C . SER A 1 100 ? -6.745 -4.510 28.537 1.00 86.38 100 SER A C 1
ATOM 810 O O . SER A 1 100 ? -6.061 -3.696 27.920 1.00 86.38 100 SER A O 1
ATOM 812 N N . TRP A 1 101 ? -7.594 -5.346 27.952 1.00 91.62 101 TRP A N 1
ATOM 813 C CA . TRP A 1 101 ? -7.893 -5.339 26.519 1.00 91.62 101 TRP A CA 1
ATOM 814 C C . TRP A 1 101 ? -9.286 -4.774 26.270 1.00 91.62 101 TRP A C 1
ATOM 816 O O . TRP A 1 101 ? -10.178 -4.887 27.119 1.00 91.62 101 TRP A O 1
ATOM 826 N N . GLY A 1 102 ? -9.483 -4.169 25.103 1.00 94.00 102 GLY A N 1
ATOM 827 C CA . GLY A 1 102 ? -10.831 -3.931 24.604 1.00 94.00 102 GLY A CA 1
ATOM 828 C C . GLY A 1 102 ? -11.425 -5.246 24.098 1.00 94.00 102 GLY A C 1
ATOM 829 O O . GLY A 1 102 ? -10.737 -6.015 23.430 1.00 94.00 102 GLY A O 1
ATOM 830 N N . VAL A 1 103 ? -12.687 -5.525 24.414 1.00 96.44 103 VAL A N 1
ATOM 831 C CA . VAL A 1 103 ? -13.401 -6.699 23.893 1.00 96.44 103 VAL A CA 1
ATOM 832 C C . VAL A 1 103 ? -14.813 -6.338 23.459 1.00 96.44 103 VAL A C 1
ATOM 834 O O . VAL A 1 103 ? -15.497 -5.540 24.108 1.00 96.44 103 VAL A O 1
ATOM 837 N N . ASN A 1 104 ? -15.272 -6.962 22.381 1.00 96.00 104 ASN A N 1
ATOM 838 C CA . ASN A 1 104 ? -16.687 -7.006 22.055 1.00 96.00 104 ASN A CA 1
ATOM 839 C C . ASN A 1 104 ? -17.078 -8.380 21.507 1.00 96.00 104 ASN A C 1
ATOM 841 O O . ASN A 1 104 ? -16.268 -9.090 20.912 1.00 96.00 104 ASN A O 1
ATOM 845 N N . PHE A 1 105 ? -18.340 -8.731 21.716 1.00 96.06 105 PHE A N 1
ATOM 846 C CA . PHE A 1 105 ? -18.958 -9.926 21.162 1.00 96.06 105 PHE A CA 1
ATOM 847 C C . PHE A 1 105 ? -20.130 -9.480 20.312 1.00 96.06 105 PHE A C 1
ATOM 849 O O . PHE A 1 105 ? -20.989 -8.737 20.793 1.00 96.06 105 PHE A O 1
ATOM 856 N N . GLN A 1 106 ? -20.172 -9.938 19.069 1.00 94.12 106 GLN A N 1
ATOM 857 C CA . GLN A 1 106 ? -21.232 -9.589 18.135 1.00 94.12 106 GLN A CA 1
ATOM 858 C C . GLN A 1 106 ? -21.916 -10.851 17.616 1.00 94.12 106 GLN A C 1
ATOM 860 O O . GLN A 1 106 ? -21.273 -11.857 17.330 1.00 94.12 106 GLN A O 1
ATOM 865 N N . ARG A 1 107 ? -23.240 -10.802 17.474 1.00 93.12 107 ARG A N 1
ATOM 866 C CA . ARG A 1 107 ? -24.033 -11.845 16.820 1.00 93.12 107 ARG A CA 1
ATOM 867 C C . ARG A 1 107 ? -24.776 -11.235 15.645 1.00 93.12 107 ARG A C 1
ATOM 869 O O . ARG A 1 107 ? -25.536 -10.291 15.835 1.00 93.12 107 ARG A O 1
ATOM 876 N N . ARG A 1 108 ? -24.599 -11.808 14.457 1.00 92.81 108 ARG A N 1
ATOM 877 C CA . ARG A 1 108 ? -25.446 -11.528 13.296 1.00 92.81 108 ARG A CA 1
ATOM 878 C C . ARG A 1 108 ? -26.554 -12.569 13.231 1.00 92.81 108 ARG A C 1
ATOM 880 O O . ARG A 1 108 ? -26.260 -13.763 13.193 1.00 92.81 108 ARG A O 1
ATOM 887 N N . ILE A 1 109 ? -27.800 -12.111 13.195 1.00 92.06 109 ILE A N 1
ATOM 888 C CA . ILE A 1 109 ? -28.981 -12.950 12.978 1.00 92.06 109 ILE A CA 1
ATOM 889 C C . ILE A 1 109 ? -29.475 -12.659 11.565 1.00 92.06 109 ILE A C 1
ATOM 891 O O . ILE A 1 109 ? -30.105 -11.632 11.307 1.00 92.06 109 ILE A O 1
ATOM 895 N N . ALA A 1 110 ? -29.145 -13.536 10.618 1.00 91.25 110 ALA A N 1
ATOM 896 C CA . ALA A 1 110 ? -29.302 -13.224 9.201 1.00 91.25 110 ALA A CA 1
ATOM 897 C C . ALA A 1 110 ? -30.766 -13.064 8.784 1.00 91.25 110 ALA A C 1
ATOM 899 O O . ALA A 1 110 ? -31.074 -12.178 7.989 1.00 91.25 110 ALA A O 1
ATOM 900 N N . ARG A 1 111 ? -31.670 -13.856 9.374 1.00 90.25 111 ARG A N 1
ATOM 901 C CA . ARG A 1 111 ? -33.119 -13.794 9.113 1.00 90.25 111 ARG A CA 1
ATOM 902 C C . ARG A 1 111 ? -33.767 -12.447 9.464 1.00 90.25 111 ARG A C 1
ATOM 904 O O . ARG A 1 111 ? -34.802 -12.121 8.899 1.00 90.25 111 ARG A O 1
ATOM 911 N N . HIS A 1 112 ? -33.166 -11.679 10.374 1.00 88.50 112 HIS A N 1
ATOM 912 C CA . HIS A 1 112 ? -33.647 -10.353 10.780 1.00 88.50 112 HIS A CA 1
ATOM 913 C C . HIS A 1 112 ? -32.753 -9.223 10.262 1.00 88.50 112 HIS A C 1
ATOM 915 O O . HIS A 1 112 ? -33.042 -8.061 10.509 1.00 88.50 112 HIS A O 1
ATOM 921 N N . GLN A 1 113 ? -31.656 -9.552 9.566 1.00 87.00 113 GLN A N 1
ATOM 922 C CA . GLN A 1 113 ? -30.594 -8.595 9.232 1.00 87.00 113 GLN A CA 1
ATOM 923 C C . GLN A 1 113 ? -30.097 -7.812 10.464 1.00 87.00 113 GLN A C 1
ATOM 925 O O . GLN A 1 113 ? -29.714 -6.649 10.377 1.00 87.00 113 GLN A O 1
ATOM 930 N N . GLU A 1 114 ? -30.084 -8.475 11.619 1.00 88.12 114 GLU A N 1
ATOM 931 C CA . GLU A 1 114 ? -29.862 -7.850 12.918 1.00 88.12 114 GLU A CA 1
ATOM 932 C C . GLU A 1 114 ? -28.443 -8.120 13.422 1.00 88.12 114 GLU A C 1
ATOM 934 O O . GLU A 1 114 ? -27.919 -9.235 13.295 1.00 88.12 114 GLU A O 1
ATOM 939 N N . PHE A 1 115 ? -27.842 -7.105 14.042 1.00 89.44 115 PHE A N 1
ATOM 940 C CA . PHE A 1 115 ? -26.580 -7.215 14.761 1.00 89.44 115 PHE A CA 1
ATOM 941 C C . PHE 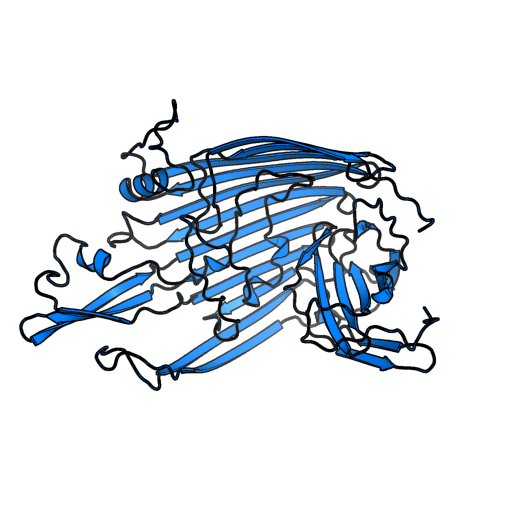A 1 115 ? -26.785 -6.905 16.238 1.00 89.44 115 PHE A C 1
ATOM 943 O O . PHE A 1 115 ? -27.197 -5.809 16.609 1.00 89.44 115 PHE A O 1
ATOM 950 N N . ASN A 1 116 ? -26.432 -7.870 17.077 1.00 91.31 116 ASN A N 1
ATOM 951 C CA . ASN A 1 116 ? -26.434 -7.735 18.524 1.00 91.31 116 ASN A CA 1
ATOM 952 C C . ASN A 1 116 ? -25.010 -7.589 19.032 1.00 91.31 116 ASN A C 1
ATOM 954 O O . ASN A 1 116 ? -24.152 -8.377 18.642 1.00 91.31 116 ASN A O 1
ATOM 958 N N . PHE A 1 117 ? -24.779 -6.644 19.939 1.00 92.44 117 PHE A N 1
ATOM 959 C CA . PHE A 1 117 ? -23.468 -6.376 20.528 1.00 92.44 117 PHE A CA 1
ATOM 960 C C . PHE A 1 117 ? -23.521 -6.546 22.044 1.00 92.44 117 PHE A C 1
ATOM 962 O O . PHE A 1 117 ? -24.476 -6.109 22.686 1.00 92.44 117 PHE A O 1
ATOM 969 N N . TRP A 1 118 ? -22.490 -7.158 22.626 1.00 95.00 118 TRP A N 1
ATOM 970 C CA . TRP A 1 118 ? -22.341 -7.232 24.079 1.00 95.00 118 TRP A CA 1
ATOM 971 C C . TRP A 1 118 ? -22.004 -5.864 24.677 1.00 95.00 118 TRP A C 1
ATOM 973 O O . TRP A 1 118 ? -22.671 -5.421 25.610 1.00 95.00 118 TRP A O 1
ATOM 983 N N . ALA A 1 119 ? -20.996 -5.179 24.130 1.00 93.38 119 ALA A N 1
ATOM 984 C CA . ALA A 1 119 ? -20.724 -3.794 24.482 1.00 93.38 119 ALA A CA 1
ATOM 985 C C . ALA A 1 119 ? -21.730 -2.897 23.737 1.00 93.38 119 ALA A C 1
ATOM 987 O O . ALA A 1 119 ? -21.772 -2.951 22.499 1.00 93.38 119 ALA A O 1
ATOM 988 N N . PRO A 1 120 ? -22.544 -2.084 24.444 1.00 86.94 120 PRO A N 1
ATOM 989 C CA . PRO A 1 120 ? -23.570 -1.261 23.817 1.00 86.94 120 PRO A CA 1
ATOM 990 C C . PRO A 1 120 ? -22.980 -0.357 22.737 1.00 86.94 120 PRO A C 1
ATOM 992 O O . PRO A 1 120 ? -22.265 0.604 23.015 1.00 86.94 120 PRO A O 1
ATOM 995 N N . THR A 1 121 ? -23.309 -0.671 21.490 1.00 84.00 121 THR A N 1
ATOM 996 C CA . THR A 1 121 ? -22.874 0.085 20.321 1.00 84.00 121 THR A CA 1
ATOM 997 C C . THR A 1 121 ? -24.110 0.720 19.722 1.00 84.00 121 THR A C 1
ATOM 999 O O . THR A 1 121 ? -24.926 0.053 19.090 1.00 84.00 121 THR A O 1
ATOM 1002 N N . SER A 1 122 ? -24.289 2.016 19.977 1.00 79.56 122 SER A N 1
ATOM 1003 C CA . SER A 1 122 ? -25.376 2.762 19.347 1.00 79.56 122 SER A CA 1
ATOM 1004 C C . SER A 1 122 ? -25.216 2.687 17.834 1.00 79.56 122 SER A C 1
ATOM 1006 O O . SER A 1 122 ? -24.109 2.871 17.328 1.00 79.56 122 SER A O 1
ATOM 1008 N N . GLN A 1 123 ? -26.318 2.566 17.093 1.00 76.06 123 GLN A N 1
ATOM 1009 C CA . GLN A 1 123 ? -26.283 2.766 15.644 1.00 76.06 123 GLN A CA 1
ATOM 1010 C C . GLN A 1 123 ? -25.650 4.134 15.293 1.00 76.06 123 GLN A C 1
ATOM 1012 O O . GLN A 1 123 ? -25.208 4.352 14.168 1.00 76.06 123 GLN A O 1
ATOM 1017 N N . SER A 1 124 ? -25.663 5.127 16.212 1.00 74.31 124 SER A N 1
ATOM 1018 C CA . SER A 1 124 ? -25.180 6.513 15.973 1.00 74.31 124 SER A CA 1
ATOM 1019 C C . SER A 1 124 ? -23.725 6.691 16.332 1.00 74.31 124 SER A C 1
ATOM 1021 O O . SER A 1 124 ? -23.194 7.782 16.154 1.00 74.31 124 SER A O 1
ATOM 1023 N N . ALA A 1 125 ? -23.085 5.630 16.812 1.00 79.44 125 ALA A N 1
ATOM 1024 C CA . ALA A 1 125 ? -21.664 5.586 17.052 1.00 79.44 125 ALA A CA 1
ATOM 1025 C C . ALA A 1 125 ? -20.877 6.124 15.853 1.00 79.44 125 ALA A C 1
ATOM 1027 O O . ALA A 1 125 ? -21.197 5.832 14.701 1.00 79.44 125 ALA A O 1
ATOM 1028 N N . SER A 1 126 ? -19.819 6.882 16.130 1.00 76.19 126 SER A N 1
ATOM 1029 C CA . SER A 1 126 ? -18.824 7.304 15.138 1.00 76.19 126 SER A CA 1
ATOM 1030 C C . SER A 1 126 ? -17.574 6.412 15.115 1.00 76.19 126 SER A C 1
ATOM 1032 O O . SER A 1 126 ? -16.739 6.570 14.225 1.00 76.19 126 SER A O 1
ATOM 1034 N N . GLY A 1 127 ? -17.471 5.455 16.039 1.00 82.69 127 GLY A N 1
ATOM 1035 C CA . GLY A 1 127 ? -16.386 4.477 16.137 1.00 82.69 127 GLY A CA 1
ATOM 1036 C C . GLY A 1 127 ? -16.900 3.038 16.168 1.00 82.69 127 GLY A C 1
ATOM 1037 O O . GLY A 1 127 ? -18.114 2.821 16.177 1.00 82.69 127 GLY A O 1
ATOM 1038 N N . SER A 1 128 ? -15.984 2.072 16.150 1.00 88.12 128 SER A N 1
ATOM 1039 C CA . SER A 1 128 ? -16.281 0.651 16.377 1.00 88.12 128 SER A CA 1
ATOM 1040 C C . SER A 1 128 ? -15.411 0.140 17.521 1.00 88.12 128 SER A C 1
ATOM 1042 O O . SER A 1 128 ? -15.904 -0.068 18.630 1.00 88.12 128 SER A O 1
ATOM 1044 N N . VAL A 1 129 ? -14.095 0.073 17.296 1.00 92.50 129 VAL A N 1
ATOM 1045 C CA . VAL A 1 129 ? -13.114 -0.404 18.283 1.00 92.50 129 VAL A CA 1
ATOM 1046 C C . VAL A 1 129 ? -13.137 0.442 19.556 1.00 92.50 129 VAL A C 1
ATOM 1048 O O . VAL A 1 129 ? -13.049 -0.073 20.669 1.00 92.50 129 VAL A O 1
ATOM 1051 N N . SER A 1 130 ? -13.332 1.753 19.423 1.00 92.19 130 SER A N 1
ATOM 1052 C CA . SER A 1 130 ? -13.381 2.676 20.560 1.00 92.19 130 SER A CA 1
ATOM 1053 C C . SER A 1 130 ? -14.552 2.490 21.516 1.00 92.19 130 SER A C 1
ATOM 1055 O O . SER A 1 130 ? -14.515 3.039 22.621 1.00 92.19 130 SER A O 1
ATOM 1057 N N . LEU A 1 131 ? -15.561 1.718 21.114 1.00 91.88 131 LEU A N 1
ATOM 1058 C CA . LEU A 1 131 ? -16.745 1.408 21.912 1.00 91.88 131 LEU A CA 1
ATOM 1059 C C . LEU A 1 131 ? -16.681 0.034 22.577 1.00 91.88 131 LEU A C 1
ATOM 1061 O O . LEU A 1 131 ? -17.629 -0.362 23.254 1.00 91.88 131 LEU A O 1
ATOM 1065 N N . PHE A 1 132 ? -15.579 -0.694 22.405 1.00 94.88 132 PHE A N 1
ATOM 1066 C CA . PHE A 1 132 ? -15.411 -1.995 23.032 1.00 94.88 132 PHE A CA 1
ATOM 1067 C C . PHE A 1 132 ? -15.440 -1.875 24.560 1.00 94.88 132 PHE A C 1
ATOM 1069 O O . PHE A 1 132 ? -14.970 -0.898 25.154 1.00 94.88 132 PHE A O 1
ATOM 1076 N N . GLY A 1 133 ? -15.992 -2.901 25.210 1.00 94.25 133 GLY A N 1
ATOM 1077 C CA . GLY A 1 133 ? -15.927 -3.033 26.661 1.00 94.25 133 GLY A CA 1
ATOM 1078 C C . GLY A 1 133 ? -14.520 -3.419 27.115 1.00 94.25 133 GLY A C 1
ATOM 1079 O O . GLY A 1 133 ? -13.601 -3.544 26.310 1.00 94.25 133 GLY A O 1
ATOM 1080 N N . ARG A 1 134 ? -14.327 -3.607 28.424 1.00 93.00 134 ARG A N 1
ATOM 1081 C CA . ARG A 1 134 ? -13.009 -3.902 29.005 1.00 93.00 134 ARG A CA 1
ATOM 1082 C C . ARG A 1 134 ? -12.910 -5.329 29.517 1.00 93.00 134 ARG A C 1
ATOM 1084 O O . ARG A 1 134 ? -13.669 -5.715 30.402 1.00 93.00 134 ARG A O 1
ATOM 1091 N N . LEU A 1 135 ? -11.922 -6.064 29.016 1.00 92.06 135 LEU A N 1
ATOM 1092 C CA . LEU A 1 135 ? -11.468 -7.335 29.565 1.00 92.06 135 LEU A CA 1
ATOM 1093 C C . LEU A 1 135 ? -10.237 -7.080 30.439 1.00 92.06 135 LEU A C 1
ATOM 1095 O O . LEU A 1 135 ? -9.147 -6.818 29.935 1.00 92.06 135 LEU A O 1
ATOM 1099 N N . ASN A 1 136 ? -10.425 -7.122 31.756 1.00 89.75 136 ASN A N 1
ATOM 1100 C CA . ASN A 1 136 ? -9.368 -6.888 32.739 1.00 89.75 136 ASN A CA 1
ATOM 1101 C C . ASN A 1 136 ? -8.881 -8.204 33.347 1.00 89.75 136 ASN A C 1
ATOM 1103 O O . ASN A 1 136 ? -9.626 -9.178 33.409 1.00 89.75 136 ASN A O 1
ATOM 1107 N N . GLY A 1 137 ? -7.666 -8.190 33.896 1.00 83.62 137 GLY A N 1
ATOM 1108 C CA . GLY A 1 137 ? -7.156 -9.311 34.687 1.00 83.62 137 GLY A CA 1
ATOM 1109 C C . GLY A 1 137 ? -6.448 -10.386 33.867 1.00 83.62 137 GLY A C 1
ATOM 1110 O O . GLY A 1 137 ? -6.252 -11.482 34.377 1.00 83.62 137 GLY A O 1
ATOM 1111 N N . ILE A 1 138 ? -6.043 -10.075 32.634 1.00 83.19 138 ILE A N 1
ATOM 1112 C CA . ILE A 1 138 ? -5.204 -10.959 31.823 1.00 83.19 138 ILE A CA 1
ATOM 1113 C C . ILE A 1 138 ? -3.784 -10.906 32.394 1.00 83.19 138 ILE A C 1
ATOM 1115 O O . ILE A 1 138 ? -3.193 -9.828 32.466 1.00 83.19 138 ILE A O 1
ATOM 1119 N N . ARG A 1 139 ? -3.260 -12.050 32.831 1.00 82.38 139 ARG A N 1
ATOM 1120 C CA . ARG A 1 139 ? -1.950 -12.192 33.485 1.00 82.38 139 ARG A CA 1
ATOM 1121 C C . ARG A 1 139 ? -1.154 -13.310 32.831 1.00 82.38 139 ARG A C 1
ATOM 1123 O O . ARG A 1 139 ? -1.718 -14.078 32.056 1.00 82.38 139 ARG A O 1
ATOM 1130 N N . ASP A 1 140 ? 0.133 -13.377 33.164 1.00 74.50 140 ASP A N 1
ATOM 1131 C CA . ASP A 1 140 ? 1.010 -14.516 32.863 1.00 74.50 140 ASP A CA 1
ATOM 1132 C C . ASP A 1 140 ? 1.036 -14.900 31.373 1.00 74.50 140 ASP A C 1
ATOM 1134 O O . ASP A 1 140 ? 1.132 -16.069 31.008 1.00 74.50 140 ASP A O 1
ATOM 1138 N N . LEU A 1 141 ? 0.932 -13.902 30.489 1.00 75.62 141 LEU A N 1
ATOM 1139 C CA . LEU A 1 141 ? 1.086 -14.126 29.057 1.00 75.62 141 LEU A CA 1
ATOM 1140 C C . LEU A 1 141 ? 2.563 -14.348 28.751 1.00 75.62 141 LEU A C 1
ATOM 1142 O O . LEU A 1 141 ? 3.360 -13.412 28.837 1.00 75.62 141 LEU A O 1
ATOM 1146 N N . GLU A 1 142 ? 2.911 -15.575 28.375 1.00 69.19 142 GLU A N 1
ATOM 1147 C CA . GLU A 1 142 ? 4.245 -15.895 27.882 1.00 69.19 142 GLU A CA 1
ATOM 1148 C C . GLU A 1 142 ? 4.549 -15.056 26.635 1.00 69.19 142 GLU A C 1
ATOM 1150 O O . GLU A 1 142 ? 3.755 -14.997 25.692 1.00 69.19 142 GLU A O 1
ATOM 1155 N N . GLU A 1 143 ? 5.705 -14.389 26.625 1.00 66.81 143 GLU A N 1
ATOM 1156 C CA . GLU A 1 143 ? 6.266 -13.851 25.391 1.00 66.81 143 GLU A CA 1
ATOM 1157 C C . GLU A 1 143 ? 6.799 -15.034 24.580 1.00 66.81 143 GLU A C 1
ATOM 1159 O O . GLU A 1 143 ? 7.805 -15.625 24.983 1.00 66.81 143 GLU A O 1
ATOM 1164 N N . PRO A 1 144 ? 6.164 -15.424 23.459 1.00 60.59 144 PRO A N 1
ATOM 1165 C CA . PRO A 1 144 ? 6.729 -16.487 22.646 1.00 60.59 144 PRO A CA 1
ATOM 1166 C C . PRO A 1 144 ? 8.114 -16.056 22.148 1.00 60.59 144 PRO A C 1
ATOM 1168 O O . PRO A 1 144 ? 8.324 -14.888 21.823 1.00 60.59 144 PRO A O 1
ATOM 1171 N N . ASN A 1 145 ? 9.055 -16.995 22.041 1.00 63.53 145 ASN A N 1
ATOM 1172 C CA . ASN A 1 145 ? 10.286 -16.762 21.288 1.00 63.53 145 ASN A CA 1
ATOM 1173 C C . ASN A 1 145 ? 9.909 -16.528 19.820 1.00 63.53 145 ASN A C 1
ATOM 1175 O O . ASN A 1 145 ? 9.458 -17.442 19.136 1.00 63.53 145 ASN A O 1
ATOM 1179 N N . ARG A 1 146 ? 10.064 -15.292 19.341 1.00 71.38 146 ARG A N 1
ATOM 1180 C CA . ARG A 1 146 ? 9.605 -14.860 18.011 1.00 71.38 146 ARG A CA 1
ATOM 1181 C C . ARG A 1 146 ? 10.702 -14.962 16.951 1.00 71.38 146 ARG A C 1
ATOM 1183 O O . ARG A 1 146 ? 10.775 -14.061 16.126 1.00 71.38 146 ARG A O 1
ATOM 1190 N N . LEU A 1 147 ? 11.578 -15.971 17.001 1.00 86.62 147 LEU A N 1
ATOM 1191 C CA . LEU A 1 147 ? 12.465 -16.280 15.873 1.00 86.62 147 LEU A CA 1
ATOM 1192 C C . LEU A 1 147 ? 11.863 -17.435 15.077 1.00 86.62 147 LEU A C 1
ATOM 1194 O O . LEU A 1 147 ? 11.847 -18.571 15.540 1.00 86.62 147 LEU A O 1
ATOM 1198 N N . GLU A 1 148 ? 11.407 -17.125 13.876 1.00 86.81 148 GLU A N 1
ATOM 1199 C CA . GLU A 1 148 ? 10.939 -18.086 12.890 1.00 86.81 148 GLU A CA 1
ATOM 1200 C C . GLU A 1 148 ? 11.858 -17.995 11.674 1.00 86.81 148 GLU A C 1
ATOM 1202 O O . GLU A 1 148 ? 12.151 -16.898 11.194 1.00 86.81 148 GLU A O 1
ATOM 1207 N N . ILE A 1 149 ? 12.352 -19.141 11.214 1.00 90.94 149 ILE A N 1
ATOM 1208 C CA . ILE A 1 149 ? 13.152 -19.248 9.997 1.00 90.94 149 ILE A CA 1
ATOM 1209 C C . ILE A 1 149 ? 12.485 -20.309 9.137 1.00 90.94 149 ILE A C 1
ATOM 1211 O O . ILE A 1 149 ? 12.412 -21.472 9.536 1.00 90.94 149 ILE A O 1
ATOM 1215 N N . THR A 1 150 ? 12.030 -19.899 7.961 1.00 89.38 150 THR A N 1
ATOM 1216 C CA . THR A 1 150 ? 11.191 -20.716 7.086 1.00 89.38 150 THR A CA 1
ATOM 1217 C C . THR A 1 150 ? 11.860 -20.812 5.719 1.00 89.38 150 THR A C 1
ATOM 1219 O O . THR A 1 150 ? 11.572 -20.001 4.839 1.00 89.38 150 THR A O 1
ATOM 1222 N N . PRO A 1 151 ? 12.809 -21.749 5.522 1.00 91.62 151 PRO A N 1
ATOM 1223 C CA . PRO A 1 151 ? 13.339 -22.034 4.196 1.00 91.62 151 PRO A CA 1
ATOM 1224 C C . PRO A 1 151 ? 12.282 -22.772 3.374 1.00 91.62 151 PRO A C 1
ATOM 1226 O O . PRO A 1 151 ? 11.562 -23.624 3.900 1.00 91.62 151 PRO A O 1
ATOM 1229 N N . TYR A 1 152 ? 12.226 -22.504 2.077 1.00 83.75 152 TYR A N 1
ATOM 1230 C CA . TYR A 1 152 ? 11.348 -23.237 1.174 1.00 83.75 152 TYR A CA 1
ATOM 1231 C C . TYR A 1 152 ? 12.024 -23.511 -0.163 1.00 83.75 152 TYR A C 1
ATOM 1233 O O . TYR A 1 152 ? 12.913 -22.794 -0.623 1.00 83.75 152 TYR A O 1
ATOM 1241 N N . VAL A 1 153 ? 11.553 -24.587 -0.780 1.00 90.44 153 VAL A N 1
ATOM 1242 C CA . VAL A 1 153 ? 11.832 -24.952 -2.160 1.00 90.44 153 VAL A CA 1
ATOM 1243 C C . VAL A 1 153 ? 10.477 -25.180 -2.806 1.00 90.44 153 VAL A C 1
ATOM 1245 O O . VAL A 1 153 ? 9.677 -25.956 -2.280 1.00 90.44 153 VAL A O 1
ATOM 1248 N N . SER A 1 154 ? 10.210 -24.508 -3.916 1.00 85.50 154 SER A N 1
ATOM 1249 C CA . SER A 1 154 ? 9.002 -24.718 -4.707 1.00 85.50 154 SER A CA 1
ATOM 1250 C C . SER A 1 154 ? 9.364 -25.161 -6.114 1.00 85.50 154 SER A C 1
ATOM 1252 O O . SER A 1 154 ? 10.459 -24.902 -6.611 1.00 85.50 154 SER A O 1
ATOM 1254 N N . SER A 1 155 ? 8.456 -25.902 -6.739 1.00 87.38 155 SER A N 1
ATOM 1255 C CA . SER A 1 155 ? 8.579 -26.277 -8.136 1.00 87.38 155 SER A CA 1
ATOM 1256 C C . SER A 1 155 ? 7.204 -26.292 -8.778 1.00 87.38 155 SER A C 1
ATOM 1258 O O . SER A 1 155 ? 6.250 -26.810 -8.194 1.00 87.38 155 SER A O 1
ATOM 1260 N N . VAL A 1 156 ? 7.107 -25.687 -9.956 1.00 83.56 156 VAL A N 1
ATOM 1261 C CA . VAL A 1 156 ? 5.871 -25.542 -10.717 1.00 83.56 156 VAL A CA 1
ATOM 1262 C C . VAL A 1 156 ? 6.064 -26.254 -12.044 1.00 83.56 156 VAL A C 1
ATOM 1264 O O . VAL A 1 156 ? 7.021 -25.978 -12.756 1.00 83.56 156 VAL A O 1
ATOM 1267 N N . LEU A 1 157 ? 5.165 -27.187 -12.354 1.00 89.19 157 LEU A N 1
ATOM 1268 C CA . LEU A 1 157 ? 5.060 -27.784 -13.680 1.00 89.19 157 LEU A CA 1
ATOM 1269 C C . LEU A 1 157 ? 3.874 -27.135 -14.390 1.00 89.19 157 LEU A C 1
ATOM 1271 O O . LEU A 1 157 ? 2.723 -27.475 -14.101 1.00 89.19 157 LEU A O 1
ATOM 1275 N N . GLU A 1 158 ? 4.150 -26.212 -15.300 1.00 84.31 158 GLU A N 1
ATOM 1276 C CA . GLU A 1 158 ? 3.128 -25.606 -16.139 1.00 84.31 158 GLU A CA 1
ATOM 1277 C C . GLU A 1 158 ? 2.868 -26.479 -17.370 1.00 84.31 158 GLU A C 1
ATOM 1279 O O . GLU A 1 158 ? 3.785 -26.922 -18.065 1.00 84.31 158 GLU A O 1
ATOM 1284 N N . ARG A 1 159 ? 1.580 -26.750 -17.614 1.00 88.12 159 ARG A N 1
ATOM 1285 C CA . ARG A 1 159 ? 1.088 -27.425 -18.815 1.00 88.12 159 ARG A CA 1
ATOM 1286 C C . ARG A 1 159 ? 0.037 -26.567 -19.482 1.00 88.12 159 ARG A C 1
ATOM 1288 O O . ARG A 1 159 ? -1.135 -26.612 -19.106 1.00 88.12 159 ARG A O 1
ATOM 1295 N N . ALA A 1 160 ? 0.462 -25.805 -20.477 1.00 82.19 160 ALA A N 1
ATOM 1296 C CA . ALA A 1 160 ? -0.405 -24.921 -21.232 1.00 82.19 160 ALA A CA 1
ATOM 1297 C C . ALA A 1 160 ? -0.310 -25.229 -22.733 1.00 82.19 160 ALA A C 1
ATOM 1299 O O . ALA A 1 160 ? 0.773 -25.549 -23.227 1.00 82.19 160 ALA A O 1
ATOM 1300 N N . PRO A 1 161 ? -1.417 -25.136 -23.493 1.00 84.31 161 PRO A N 1
ATOM 1301 C CA . PRO A 1 161 ? -1.344 -25.122 -24.947 1.00 84.31 161 PRO A CA 1
ATOM 1302 C C . PRO A 1 161 ? -0.646 -23.836 -25.405 1.00 84.31 161 PRO A C 1
ATOM 1304 O O . PRO A 1 161 ? -0.936 -22.753 -24.901 1.00 84.31 161 PRO A O 1
ATOM 1307 N N . GLY A 1 162 ? 0.239 -23.937 -26.390 1.00 83.06 162 GLY A N 1
ATOM 1308 C CA . GLY A 1 162 ? 0.973 -22.786 -26.905 1.00 83.06 162 GLY A CA 1
ATOM 1309 C C . GLY A 1 162 ? 1.336 -22.920 -28.373 1.00 83.06 162 GLY A C 1
ATOM 1310 O O . GLY A 1 162 ? 0.937 -23.857 -29.068 1.00 83.06 162 GLY A O 1
ATOM 1311 N N . ASN A 1 163 ? 2.055 -21.920 -28.871 1.00 85.50 163 ASN A N 1
ATOM 1312 C CA . ASN A 1 163 ? 2.476 -21.887 -30.261 1.00 85.50 163 ASN A CA 1
ATOM 1313 C C . ASN A 1 163 ? 3.706 -22.781 -30.443 1.00 85.50 163 ASN A C 1
ATOM 1315 O O . ASN A 1 163 ? 4.790 -22.420 -30.004 1.00 85.50 163 ASN A O 1
ATOM 1319 N N . VAL A 1 164 ? 3.553 -23.903 -31.147 1.00 83.06 164 VAL A N 1
ATOM 1320 C CA . VAL A 1 164 ? 4.658 -24.826 -31.473 1.00 83.06 164 VAL A CA 1
ATOM 1321 C C . VAL A 1 164 ? 5.785 -24.183 -32.291 1.00 83.06 164 VAL A C 1
ATOM 1323 O O . VAL A 1 164 ? 6.884 -24.721 -32.329 1.00 83.06 164 VAL A O 1
ATOM 1326 N N . ASN A 1 165 ? 5.529 -23.040 -32.938 1.00 85.69 165 ASN A N 1
ATOM 1327 C CA . ASN A 1 165 ? 6.551 -22.276 -33.655 1.00 85.69 165 ASN A CA 1
ATOM 1328 C C . ASN A 1 165 ? 7.324 -21.306 -32.746 1.00 85.69 165 ASN A C 1
ATOM 1330 O O . ASN A 1 165 ? 8.297 -20.711 -33.202 1.00 85.69 165 ASN A O 1
ATOM 1334 N N . ASN A 1 166 ? 6.891 -21.108 -31.495 1.00 88.94 166 ASN A N 1
ATOM 1335 C CA . ASN A 1 166 ? 7.626 -20.313 -30.518 1.00 88.94 166 ASN A CA 1
ATOM 1336 C C . ASN A 1 166 ? 8.777 -21.165 -29.949 1.00 88.94 166 ASN A C 1
ATOM 1338 O O . ASN A 1 166 ? 8.495 -22.158 -29.279 1.00 88.94 166 ASN A O 1
ATOM 1342 N N . PRO A 1 167 ? 10.051 -20.785 -30.154 1.00 89.81 167 PRO A N 1
ATOM 1343 C CA . PRO A 1 167 ? 11.199 -21.550 -29.661 1.00 89.81 167 PRO A CA 1
ATOM 1344 C C . PRO A 1 167 ? 11.277 -21.613 -28.129 1.00 89.81 167 PRO A C 1
ATOM 1346 O O . PRO A 1 167 ? 11.954 -22.482 -27.589 1.00 89.81 167 PRO A O 1
ATOM 1349 N N . TYR A 1 168 ? 10.573 -20.720 -27.430 1.00 89.62 168 TYR A N 1
ATOM 1350 C CA . TYR A 1 168 ? 10.499 -20.688 -25.969 1.00 89.62 168 TYR A CA 1
ATOM 1351 C C . TYR A 1 168 ? 9.296 -21.443 -25.410 1.00 89.62 168 TYR A C 1
ATOM 1353 O O . TYR A 1 168 ? 9.167 -21.579 -24.200 1.00 89.62 168 TYR A O 1
ATOM 1361 N N . TYR A 1 169 ? 8.393 -21.923 -26.267 1.00 88.94 169 TYR A N 1
ATOM 1362 C CA . TYR A 1 169 ? 7.249 -22.687 -25.802 1.00 88.94 169 TYR A CA 1
ATOM 1363 C C . TYR A 1 169 ? 7.668 -24.113 -25.447 1.00 88.94 169 TYR A C 1
ATOM 1365 O O . TYR A 1 169 ? 8.146 -24.871 -26.293 1.00 88.94 169 TYR A O 1
ATOM 1373 N N . ASN A 1 170 ? 7.409 -24.496 -24.202 1.00 85.88 170 ASN A N 1
ATOM 1374 C CA . ASN A 1 170 ? 7.506 -25.868 -23.742 1.00 85.88 170 ASN A CA 1
ATOM 1375 C C . ASN A 1 170 ? 6.148 -26.299 -23.174 1.00 85.88 170 ASN A C 1
ATOM 1377 O O . ASN A 1 170 ? 5.616 -25.665 -22.270 1.00 85.88 170 ASN A O 1
ATOM 1381 N N . GLU A 1 171 ? 5.582 -27.394 -23.692 1.00 85.00 171 GLU A N 1
ATOM 1382 C CA . GLU A 1 171 ? 4.323 -27.958 -23.179 1.00 85.00 171 GLU A CA 1
ATOM 1383 C C . GLU A 1 171 ? 4.436 -28.367 -21.702 1.00 85.00 171 GLU A C 1
ATOM 1385 O O . GLU A 1 171 ? 3.436 -28.406 -20.993 1.00 85.00 171 GLU A O 1
ATOM 1390 N N . ASN A 1 172 ? 5.646 -28.705 -21.249 1.00 88.19 172 ASN A N 1
ATOM 1391 C CA . ASN A 1 172 ? 5.942 -29.094 -19.878 1.00 88.19 172 ASN A CA 1
ATOM 1392 C C . ASN A 1 172 ? 7.080 -28.224 -19.345 1.00 88.19 172 ASN A C 1
ATOM 1394 O O . ASN A 1 172 ? 8.241 -28.647 -19.316 1.00 88.19 172 ASN A O 1
ATOM 1398 N N . GLU A 1 173 ? 6.745 -27.007 -18.942 1.00 85.00 173 GLU A N 1
ATOM 1399 C CA . GLU A 1 173 ? 7.701 -26.083 -18.345 1.00 85.00 173 GLU A CA 1
ATOM 1400 C C . GLU A 1 173 ? 7.833 -26.374 -16.851 1.00 85.00 173 GLU A C 1
ATOM 1402 O O . GLU A 1 173 ? 6.842 -26.417 -16.125 1.00 85.00 173 GLU A O 1
ATOM 1407 N N . LEU A 1 174 ? 9.059 -26.658 -16.408 1.00 86.00 174 LEU A N 1
ATOM 1408 C CA . LEU A 1 174 ? 9.364 -26.931 -15.011 1.00 86.00 174 LEU A CA 1
ATOM 1409 C C . LEU A 1 174 ? 10.197 -25.786 -14.452 1.00 86.00 174 LEU A C 1
ATOM 1411 O O . LEU A 1 174 ? 11.387 -25.684 -14.750 1.00 86.00 174 LEU A O 1
ATOM 1415 N N . ASP A 1 175 ? 9.587 -25.019 -13.565 1.00 83.88 175 ASP A N 1
ATOM 1416 C CA . ASP A 1 175 ? 10.272 -24.017 -12.770 1.00 83.88 175 ASP A CA 1
ATOM 1417 C C . ASP A 1 175 ? 10.584 -24.560 -11.383 1.00 83.88 175 ASP A C 1
ATOM 1419 O O . ASP A 1 175 ? 9.828 -25.345 -10.801 1.00 83.88 175 ASP A O 1
ATOM 1423 N N . ALA A 1 176 ? 11.717 -24.135 -10.834 1.00 86.25 176 ALA A N 1
ATOM 1424 C CA . ALA A 1 176 ? 12.107 -24.416 -9.464 1.00 86.25 176 ALA A CA 1
ATOM 1425 C C . ALA A 1 176 ? 12.626 -23.141 -8.808 1.00 86.25 176 ALA A C 1
ATOM 1427 O O . ALA A 1 176 ? 13.380 -22.374 -9.408 1.00 86.25 176 ALA A O 1
ATOM 1428 N N . ASN A 1 177 ? 12.235 -22.933 -7.557 1.00 84.75 177 ASN A N 1
ATOM 1429 C CA . ASN A 1 177 ? 12.612 -21.769 -6.785 1.00 84.75 177 ASN A CA 1
ATOM 1430 C C . ASN A 1 177 ? 13.082 -22.177 -5.385 1.00 84.75 177 ASN A C 1
ATOM 1432 O O . ASN A 1 177 ? 12.602 -23.152 -4.810 1.00 84.75 177 ASN A O 1
ATOM 1436 N N . ILE A 1 178 ? 14.032 -21.423 -4.837 1.00 90.44 178 ILE A N 1
ATOM 1437 C CA . ILE A 1 178 ? 14.518 -21.569 -3.467 1.00 90.44 178 ILE A CA 1
ATOM 1438 C C . ILE A 1 178 ? 14.551 -20.199 -2.811 1.00 90.44 178 ILE A C 1
ATOM 1440 O O . ILE A 1 178 ? 15.073 -19.236 -3.375 1.00 90.44 178 ILE A O 1
ATOM 1444 N N . GLY A 1 179 ? 14.035 -20.127 -1.597 1.00 90.69 179 GLY A N 1
ATOM 1445 C CA . GLY A 1 179 ? 14.049 -18.902 -0.825 1.00 90.69 179 GLY A CA 1
ATOM 1446 C C . GLY A 1 179 ? 13.915 -19.186 0.656 1.00 90.69 179 GLY A C 1
ATOM 1447 O O . GLY A 1 179 ? 13.993 -20.330 1.118 1.00 90.69 179 GLY A O 1
ATOM 1448 N N . GLY A 1 180 ? 13.759 -18.119 1.420 1.00 91.19 180 GLY A N 1
ATOM 1449 C CA . GLY A 1 180 ? 13.556 -18.259 2.846 1.00 91.19 180 GLY A CA 1
ATOM 1450 C C . GLY A 1 180 ? 13.102 -16.978 3.501 1.00 91.19 180 GLY A C 1
ATOM 1451 O O . GLY A 1 180 ? 13.517 -15.881 3.119 1.00 91.19 180 GLY A O 1
ATOM 1452 N N . ASP A 1 181 ? 12.284 -17.157 4.527 1.00 90.12 181 ASP A N 1
ATOM 1453 C CA . ASP A 1 181 ? 11.748 -16.079 5.336 1.00 90.12 181 ASP A CA 1
ATOM 1454 C C . ASP A 1 181 ? 12.332 -16.133 6.746 1.00 90.12 181 ASP A C 1
ATOM 1456 O O . ASP A 1 181 ? 12.619 -17.198 7.296 1.00 90.12 181 ASP A O 1
ATOM 1460 N N . ILE A 1 182 ? 12.521 -14.960 7.336 1.00 91.75 182 ILE A N 1
ATOM 1461 C CA . ILE A 1 182 ? 12.931 -14.781 8.723 1.00 91.75 182 ILE A CA 1
ATOM 1462 C C . ILE A 1 182 ? 11.936 -13.837 9.377 1.00 91.75 182 ILE A C 1
ATOM 1464 O O . ILE A 1 182 ? 11.707 -12.728 8.895 1.00 91.75 182 ILE A O 1
ATOM 1468 N N . LYS A 1 183 ? 11.400 -14.230 10.525 1.00 90.62 183 LYS A N 1
ATOM 1469 C CA . LYS A 1 183 ? 10.612 -13.362 11.397 1.00 90.62 183 LYS A CA 1
ATOM 1470 C C . LYS A 1 183 ? 11.289 -13.309 12.752 1.00 90.62 183 LYS A C 1
ATOM 1472 O O . LYS A 1 183 ? 11.579 -14.341 13.340 1.00 90.62 183 LYS A O 1
ATOM 1477 N N . TYR A 1 184 ? 11.576 -12.104 13.222 1.00 89.56 184 TYR A N 1
ATOM 1478 C CA . TYR A 1 184 ? 12.259 -11.845 14.478 1.00 89.56 184 TYR A CA 1
ATOM 1479 C C . TYR A 1 184 ? 11.527 -10.763 15.273 1.00 89.56 184 TYR A C 1
ATOM 1481 O O . TYR A 1 184 ? 11.531 -9.589 14.903 1.00 89.56 184 TYR A O 1
ATOM 1489 N N . GLY A 1 185 ? 10.892 -11.137 16.380 1.00 88.50 185 GLY A N 1
ATOM 1490 C CA . GLY A 1 185 ? 10.316 -10.174 17.322 1.00 88.50 185 GLY A CA 1
ATOM 1491 C C . GLY A 1 185 ? 11.409 -9.446 18.098 1.00 88.50 185 GLY A C 1
ATOM 1492 O O . GLY A 1 185 ? 11.952 -9.990 19.053 1.00 88.50 185 GLY A O 1
ATOM 1493 N N . LEU A 1 186 ? 11.723 -8.213 17.699 1.00 85.12 186 LEU A N 1
ATOM 1494 C CA . LEU A 1 186 ? 12.712 -7.365 18.369 1.00 85.12 186 LEU A CA 1
ATOM 1495 C C . LEU A 1 186 ? 12.270 -7.001 19.796 1.00 85.12 186 LEU A C 1
ATOM 1497 O O . LEU A 1 186 ? 13.093 -6.909 20.704 1.00 85.12 186 LEU A O 1
ATOM 1501 N N . THR A 1 187 ? 10.966 -6.790 19.980 1.00 82.19 187 THR A N 1
ATOM 1502 C CA . THR A 1 187 ? 10.279 -6.684 21.273 1.00 82.19 187 THR A CA 1
ATOM 1503 C C . THR A 1 187 ? 8.907 -7.362 21.149 1.00 82.19 187 THR A C 1
ATOM 1505 O O . THR A 1 187 ? 8.524 -7.796 20.061 1.00 82.19 187 THR A O 1
ATOM 1508 N N . SER A 1 188 ? 8.118 -7.418 22.223 1.00 74.69 188 SER A N 1
ATOM 1509 C CA . SER A 1 188 ? 6.720 -7.882 22.163 1.00 74.69 188 SER A CA 1
ATOM 1510 C C . SER A 1 188 ? 5.828 -7.065 21.216 1.00 74.69 188 SER A C 1
ATOM 1512 O O . SER A 1 188 ? 4.843 -7.583 20.691 1.00 74.69 188 SER A O 1
ATOM 1514 N N . ASP A 1 189 ? 6.227 -5.822 20.942 1.00 80.38 189 ASP A N 1
ATOM 1515 C CA . ASP A 1 189 ? 5.465 -4.824 20.194 1.00 80.38 189 ASP A CA 1
ATOM 1516 C C . ASP A 1 189 ? 6.053 -4.525 18.800 1.00 80.38 189 ASP A C 1
ATOM 1518 O O . ASP A 1 189 ? 5.400 -3.853 18.002 1.00 80.38 189 ASP A O 1
ATOM 1522 N N . LEU A 1 190 ? 7.276 -4.993 18.498 1.00 87.31 190 LEU A N 1
ATOM 1523 C CA . LEU A 1 190 ? 8.018 -4.711 17.261 1.00 87.31 190 LEU A CA 1
ATOM 1524 C C . LEU A 1 190 ? 8.571 -5.991 16.633 1.00 87.31 190 LEU A C 1
ATOM 1526 O O . LEU A 1 190 ? 9.281 -6.757 17.279 1.00 87.31 190 LEU A O 1
ATOM 1530 N N . THR A 1 191 ? 8.303 -6.185 15.345 1.00 89.81 191 THR A N 1
ATOM 1531 C CA . THR A 1 191 ? 8.736 -7.356 14.576 1.00 89.81 191 THR A CA 1
ATOM 1532 C C . THR A 1 191 ? 9.550 -6.937 13.361 1.00 89.81 191 THR A C 1
ATOM 1534 O O . THR A 1 191 ? 9.177 -6.012 12.639 1.00 89.81 191 THR A O 1
ATOM 1537 N N . ILE A 1 192 ? 10.655 -7.638 13.136 1.00 93.12 192 ILE A N 1
ATOM 1538 C CA . ILE A 1 192 ? 11.415 -7.626 11.894 1.00 93.12 192 ILE A CA 1
ATOM 1539 C C . ILE A 1 192 ? 10.984 -8.845 11.082 1.00 93.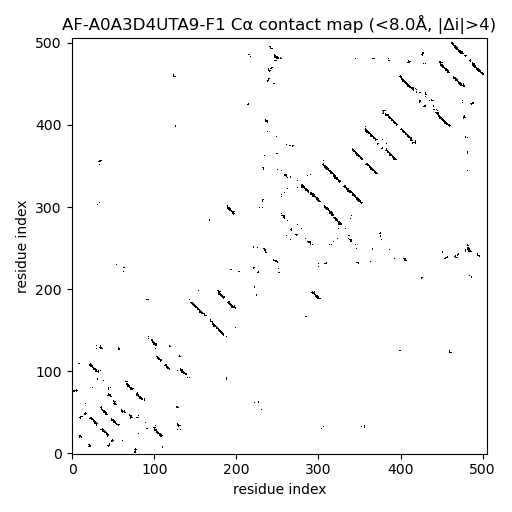12 192 ILE A C 1
ATOM 1541 O O . ILE A 1 192 ? 11.018 -9.963 11.583 1.00 93.12 192 ILE A O 1
ATOM 1545 N N . THR A 1 193 ? 10.610 -8.641 9.829 1.00 93.56 193 THR A N 1
ATOM 1546 C CA . THR A 1 193 ? 10.321 -9.707 8.870 1.00 93.56 193 THR A CA 1
ATOM 1547 C C . THR A 1 193 ? 11.210 -9.495 7.662 1.00 93.56 193 THR A C 1
ATOM 1549 O O . THR A 1 193 ? 11.246 -8.395 7.118 1.00 93.56 193 THR A O 1
ATOM 1552 N N . ALA A 1 194 ? 11.936 -10.517 7.241 1.00 95.00 194 ALA A N 1
ATOM 1553 C CA . ALA A 1 194 ? 12.796 -10.486 6.073 1.00 95.00 194 ALA A CA 1
ATOM 1554 C C . ALA A 1 194 ? 12.524 -11.699 5.189 1.00 95.00 194 ALA A C 1
ATOM 1556 O O . ALA A 1 194 ? 12.138 -12.752 5.680 1.00 95.00 194 ALA A O 1
ATOM 1557 N N . THR A 1 195 ? 12.729 -11.537 3.892 1.00 92.75 195 THR A N 1
ATOM 1558 C CA . THR A 1 195 ? 12.586 -12.593 2.895 1.00 92.75 195 THR A CA 1
ATOM 1559 C C . THR A 1 195 ? 13.706 -12.470 1.875 1.00 92.75 195 THR A C 1
ATOM 1561 O O . THR A 1 195 ? 14.121 -11.357 1.528 1.00 92.75 195 THR A O 1
ATOM 1564 N N . ILE A 1 196 ? 14.211 -13.606 1.412 1.00 92.69 196 ILE A N 1
ATOM 1565 C CA . ILE A 1 196 ? 15.136 -13.713 0.285 1.00 92.69 196 ILE A CA 1
ATOM 1566 C C . ILE A 1 196 ? 14.437 -14.546 -0.776 1.00 92.69 196 ILE A C 1
ATOM 1568 O O . ILE A 1 196 ? 13.995 -15.657 -0.484 1.00 92.69 196 ILE A O 1
ATOM 1572 N N . ASN A 1 197 ? 14.375 -13.999 -1.992 1.00 88.25 197 ASN A N 1
ATOM 1573 C CA . ASN A 1 197 ? 13.739 -14.629 -3.143 1.00 88.25 197 ASN A CA 1
ATOM 1574 C C . ASN A 1 197 ? 12.318 -15.178 -2.860 1.00 88.25 197 ASN A C 1
ATOM 1576 O O . ASN A 1 197 ? 12.087 -16.366 -3.083 1.00 88.25 197 ASN A O 1
ATOM 1580 N N . PRO A 1 198 ? 11.394 -14.331 -2.349 1.00 81.62 198 PRO A N 1
ATOM 1581 C CA . PRO A 1 198 ? 10.041 -14.715 -1.939 1.00 81.62 198 PRO A CA 1
ATOM 1582 C C . PRO A 1 198 ? 9.301 -15.541 -3.001 1.00 81.62 198 PRO A C 1
ATOM 1584 O O . PRO A 1 198 ? 9.241 -15.141 -4.165 1.00 81.62 198 PRO A O 1
ATOM 1587 N N . ASP A 1 199 ? 8.677 -16.648 -2.592 1.00 72.25 199 ASP A N 1
ATOM 1588 C CA . ASP A 1 199 ? 7.764 -17.412 -3.443 1.00 72.25 199 ASP A CA 1
ATOM 1589 C C . ASP A 1 199 ? 6.399 -16.714 -3.524 1.00 72.25 199 ASP A C 1
ATOM 1591 O O . ASP A 1 199 ? 5.665 -16.609 -2.539 1.00 72.25 199 ASP A O 1
ATOM 1595 N N . PHE A 1 200 ? 6.051 -16.230 -4.715 1.00 65.25 200 PHE A N 1
ATOM 1596 C CA . PHE A 1 200 ? 4.741 -15.641 -4.998 1.00 65.25 200 PHE A CA 1
ATOM 1597 C C . PHE A 1 200 ? 3.823 -16.561 -5.803 1.00 65.25 200 PHE A C 1
ATOM 1599 O O . PHE A 1 200 ? 2.691 -16.174 -6.086 1.00 65.25 200 PHE A O 1
ATOM 1606 N N . GLY A 1 201 ? 4.259 -17.786 -6.113 1.00 56.12 201 GLY A N 1
ATOM 1607 C CA . GLY A 1 201 ? 3.450 -18.788 -6.809 1.00 56.12 201 GLY A CA 1
ATOM 1608 C C . GLY A 1 201 ? 2.288 -19.332 -5.973 1.00 56.12 201 GLY A C 1
ATOM 1609 O O . GLY A 1 201 ? 1.363 -19.925 -6.518 1.00 56.12 201 GLY A O 1
ATOM 1610 N N . GLN A 1 202 ? 2.292 -19.103 -4.656 1.00 50.81 202 GLN A N 1
ATOM 1611 C CA . GLN A 1 202 ? 1.197 -19.493 -3.754 1.00 50.81 202 GLN A CA 1
ATOM 1612 C C . GLN A 1 202 ? 0.041 -18.485 -3.712 1.00 50.81 202 GLN A C 1
ATOM 1614 O O . GLN A 1 202 ? -0.937 -18.678 -2.989 1.00 50.81 202 GLN A O 1
ATOM 1619 N N . VAL A 1 203 ? 0.156 -17.386 -4.451 1.00 61.22 203 VAL A N 1
ATOM 1620 C CA . VAL A 1 203 ? -0.815 -16.301 -4.430 1.00 61.22 203 VAL A CA 1
ATOM 1621 C C . VAL A 1 203 ? -1.797 -16.476 -5.580 1.00 61.22 203 VAL A C 1
ATOM 1623 O O . VAL A 1 203 ? -1.388 -16.738 -6.707 1.00 61.22 203 VAL A O 1
ATOM 1626 N N . GLU A 1 204 ? -3.098 -16.337 -5.300 1.00 55.12 204 GLU A N 1
ATOM 1627 C CA . GLU A 1 204 ? -4.127 -16.382 -6.345 1.00 55.12 204 GLU A CA 1
ATOM 1628 C C . GLU A 1 204 ? -3.774 -15.386 -7.462 1.00 55.12 204 GLU A C 1
ATOM 1630 O O . GLU A 1 204 ? -3.541 -14.202 -7.200 1.00 55.12 204 GLU A O 1
ATOM 1635 N N . ALA A 1 205 ? -3.719 -15.883 -8.702 1.00 61.25 205 ALA A N 1
ATOM 1636 C CA . ALA A 1 205 ? -3.483 -15.051 -9.871 1.00 61.25 205 ALA A CA 1
ATOM 1637 C C . ALA A 1 205 ? -4.577 -13.984 -9.982 1.00 61.25 205 ALA A C 1
ATOM 1639 O O . ALA A 1 205 ? -5.751 -14.240 -9.689 1.00 61.25 205 ALA A O 1
ATOM 1640 N N . ASP A 1 206 ? -4.198 -12.786 -10.421 1.00 65.69 206 ASP A N 1
ATOM 1641 C CA . ASP A 1 206 ? -5.183 -11.739 -10.645 1.00 65.69 206 ASP A CA 1
ATOM 1642 C C . ASP A 1 206 ? -6.180 -12.167 -11.725 1.00 65.69 206 ASP A C 1
ATOM 1644 O O . ASP A 1 206 ? -5.800 -12.813 -12.708 1.00 65.69 206 ASP A O 1
ATOM 1648 N N . PRO A 1 207 ? -7.464 -11.803 -11.579 1.00 60.19 207 PRO A N 1
ATOM 1649 C CA . PRO A 1 207 ? -8.434 -12.066 -12.623 1.00 60.19 207 PRO A CA 1
ATOM 1650 C C . PRO A 1 207 ? -7.987 -11.381 -13.916 1.00 60.19 207 PRO A C 1
ATOM 1652 O O . PRO A 1 207 ? -7.637 -10.201 -13.917 1.00 60.19 207 PRO A O 1
ATOM 1655 N N . ALA A 1 208 ? -8.039 -12.113 -15.030 1.00 61.62 208 ALA A N 1
ATOM 1656 C CA . ALA A 1 208 ? -7.783 -11.549 -16.346 1.00 61.62 208 ALA A CA 1
ATOM 1657 C C . ALA A 1 208 ? -8.884 -10.534 -16.688 1.00 61.62 208 ALA A C 1
ATOM 1659 O O . ALA A 1 208 ? -9.973 -10.890 -17.142 1.00 61.62 208 ALA A O 1
ATOM 1660 N N . THR A 1 209 ? -8.612 -9.254 -16.449 1.00 58.53 209 THR A N 1
ATOM 1661 C CA . THR A 1 209 ? -9.508 -8.155 -16.803 1.00 58.53 209 THR A CA 1
ATOM 1662 C C . THR A 1 209 ? -8.998 -7.419 -18.030 1.00 58.53 209 THR A C 1
ATOM 1664 O O . THR A 1 209 ? -7.891 -6.889 -18.050 1.00 58.53 209 THR A O 1
ATOM 1667 N N . ILE A 1 210 ? -9.845 -7.322 -19.058 1.00 69.00 210 ILE A N 1
ATOM 1668 C CA . ILE A 1 210 ? -9.585 -6.438 -20.195 1.00 69.00 210 ILE A CA 1
ATOM 1669 C C . ILE A 1 210 ? -9.728 -5.001 -19.696 1.00 69.00 210 ILE A C 1
ATOM 1671 O O . ILE A 1 210 ? -10.829 -4.535 -19.393 1.00 69.00 210 ILE A O 1
ATOM 1675 N N . ASN A 1 211 ? -8.607 -4.293 -19.591 1.00 64.00 211 ASN A N 1
ATOM 1676 C CA . ASN A 1 211 ? -8.621 -2.884 -19.240 1.00 64.00 211 ASN A CA 1
ATOM 1677 C C . ASN A 1 211 ? -8.913 -2.039 -20.484 1.00 64.00 211 ASN A C 1
ATOM 1679 O O . ASN A 1 211 ? -8.054 -1.854 -21.340 1.00 64.00 211 ASN A O 1
ATOM 1683 N N . LEU A 1 212 ? -10.136 -1.521 -20.571 1.00 77.19 212 LEU A N 1
ATOM 1684 C CA . LEU A 1 212 ? -10.562 -0.610 -21.640 1.00 77.19 212 LEU A CA 1
ATOM 1685 C C . LEU A 1 212 ? -10.289 0.866 -21.304 1.00 77.19 212 LEU A C 1
ATOM 1687 O O . LEU A 1 212 ? -10.655 1.751 -22.074 1.00 77.19 212 LEU A O 1
ATOM 1691 N N . SER A 1 213 ? -9.697 1.146 -20.139 1.00 73.44 213 SER A N 1
ATOM 1692 C CA . SER A 1 213 ? -9.387 2.501 -19.691 1.00 73.44 213 SER A CA 1
ATOM 1693 C C . SER A 1 213 ? -7.911 2.841 -19.898 1.00 73.44 213 SER A C 1
ATOM 1695 O O . SER A 1 213 ? -7.047 1.970 -19.941 1.00 73.44 213 SER A O 1
ATOM 1697 N N . GLN A 1 214 ? -7.613 4.137 -19.958 1.00 69.62 214 GLN A N 1
ATOM 1698 C CA . GLN A 1 214 ? -6.245 4.667 -20.001 1.00 69.62 214 GLN A CA 1
ATOM 1699 C C . GLN A 1 214 ? -5.529 4.658 -18.638 1.00 69.62 214 GLN A C 1
ATOM 1701 O O . GLN A 1 214 ? -4.378 5.084 -18.541 1.00 69.62 214 GLN A O 1
ATOM 1706 N N . PHE A 1 215 ? -6.221 4.243 -17.575 1.00 80.31 215 PHE A N 1
ATOM 1707 C CA . PHE A 1 215 ? -5.678 4.183 -16.224 1.00 80.31 215 PHE A CA 1
ATOM 1708 C C . PHE A 1 215 ? -5.286 2.753 -15.891 1.00 80.31 215 PHE A C 1
ATOM 1710 O O . PHE A 1 215 ? -5.925 1.802 -16.329 1.00 80.31 215 PHE A O 1
ATOM 1717 N N . GLU A 1 216 ? -4.242 2.599 -15.089 1.00 75.94 216 GLU A N 1
ATOM 1718 C CA . GLU A 1 216 ? -3.884 1.298 -14.538 1.00 75.94 216 GLU A CA 1
ATOM 1719 C C . GLU A 1 216 ? -5.007 0.762 -13.636 1.00 75.94 216 GLU A C 1
ATOM 1721 O O . GLU A 1 216 ? -5.709 1.530 -12.974 1.00 75.94 216 GLU A O 1
ATOM 1726 N N . GLN A 1 217 ? -5.176 -0.560 -13.603 1.00 78.00 217 GLN A N 1
ATOM 1727 C CA . GLN A 1 217 ? -6.100 -1.219 -12.684 1.00 78.00 217 GLN A CA 1
ATOM 1728 C C . GLN A 1 217 ? -5.436 -1.424 -11.323 1.00 78.00 217 GLN A C 1
ATOM 1730 O O . GLN A 1 217 ? -4.287 -1.849 -11.232 1.00 78.00 217 GLN A O 1
ATOM 1735 N N . PHE A 1 218 ? -6.172 -1.130 -10.254 1.00 82.19 218 PHE A N 1
ATOM 1736 C CA . PHE A 1 218 ? -5.716 -1.406 -8.900 1.00 82.19 218 PHE A CA 1
ATOM 1737 C C . PHE A 1 218 ? -6.086 -2.839 -8.509 1.00 82.19 218 PHE A C 1
ATOM 1739 O O . PHE A 1 218 ? -7.266 -3.184 -8.464 1.00 82.19 218 PHE A O 1
ATOM 1746 N N . PHE A 1 219 ? -5.088 -3.644 -8.161 1.00 82.25 219 PHE A N 1
ATOM 1747 C CA . PHE A 1 219 ? -5.272 -4.973 -7.574 1.00 82.25 219 PHE A CA 1
ATOM 1748 C C . PHE A 1 219 ? -4.870 -4.971 -6.100 1.00 82.25 219 PHE A C 1
ATOM 1750 O O . PHE A 1 219 ? -3.829 -4.417 -5.755 1.00 82.25 219 PHE A O 1
ATOM 1757 N N . SER A 1 220 ? -5.643 -5.607 -5.222 1.00 83.25 220 SER A N 1
ATOM 1758 C CA . SER A 1 220 ? -5.292 -5.713 -3.797 1.00 83.25 220 SER A CA 1
ATOM 1759 C C . SER A 1 220 ? -4.064 -6.594 -3.585 1.00 83.25 220 SER A C 1
ATOM 1761 O O . SER A 1 220 ? -3.907 -7.605 -4.263 1.00 83.25 220 SER A O 1
ATOM 1763 N N . GLU A 1 221 ? -3.185 -6.243 -2.649 1.00 87.44 221 GLU A N 1
ATOM 1764 C CA . GLU A 1 221 ? -2.059 -7.103 -2.263 1.00 87.44 221 GLU A CA 1
ATOM 1765 C C . GLU A 1 221 ? -2.557 -8.454 -1.730 1.00 87.44 221 GLU A C 1
ATOM 1767 O O . GLU A 1 221 ? -3.596 -8.517 -1.082 1.00 87.44 221 GLU A O 1
ATOM 1772 N N . ARG A 1 222 ? -1.840 -9.535 -2.034 1.00 83.69 222 ARG A N 1
ATOM 1773 C CA . ARG A 1 222 ? -2.199 -10.902 -1.619 1.00 83.69 222 ARG A CA 1
ATOM 1774 C C . ARG A 1 222 ? -1.005 -11.694 -1.080 1.00 83.69 222 ARG A C 1
ATOM 1776 O O . ARG A 1 222 ? -1.179 -12.772 -0.528 1.00 83.69 222 ARG A O 1
ATOM 1783 N N . ARG A 1 223 ? 0.212 -11.163 -1.229 1.00 85.31 223 ARG A N 1
ATOM 1784 C CA . ARG A 1 223 ? 1.455 -11.806 -0.797 1.00 85.31 223 ARG A CA 1
ATOM 1785 C C . ARG A 1 223 ? 1.603 -11.661 0.727 1.00 85.31 223 ARG A C 1
ATOM 1787 O O . ARG A 1 223 ? 1.655 -10.519 1.199 1.00 85.31 223 ARG A O 1
ATOM 1794 N N . PRO A 1 224 ? 1.729 -12.763 1.497 1.00 82.12 224 PRO A N 1
ATOM 1795 C CA . PRO A 1 224 ? 1.740 -12.728 2.965 1.00 82.12 224 PRO A CA 1
ATOM 1796 C C . PRO A 1 224 ? 2.749 -11.741 3.565 1.00 82.12 224 PRO A C 1
ATOM 1798 O O . PRO A 1 224 ? 2.407 -10.962 4.456 1.00 82.12 224 PRO A O 1
ATOM 1801 N N . PHE A 1 225 ? 3.965 -11.686 3.003 1.00 87.75 225 PHE A N 1
ATOM 1802 C CA . PHE A 1 225 ? 5.006 -10.749 3.436 1.00 87.75 225 PHE A CA 1
ATOM 1803 C C . PHE A 1 225 ? 4.537 -9.286 3.417 1.00 87.75 225 PHE A C 1
ATOM 1805 O O . PHE A 1 225 ? 4.861 -8.528 4.331 1.00 87.75 225 PHE A O 1
ATOM 1812 N N . PHE A 1 226 ? 3.779 -8.866 2.399 1.00 89.44 226 PHE A N 1
ATOM 1813 C CA . PHE A 1 226 ? 3.313 -7.483 2.265 1.00 89.44 226 PHE A CA 1
ATOM 1814 C C . PHE A 1 226 ? 2.009 -7.214 3.022 1.00 89.44 226 PHE A C 1
ATOM 1816 O O . PHE A 1 226 ? 1.810 -6.082 3.458 1.00 89.44 226 PHE A O 1
ATOM 1823 N N . LEU A 1 227 ? 1.167 -8.234 3.220 1.00 86.25 227 LEU A N 1
ATOM 1824 C CA . LEU A 1 227 ? -0.077 -8.126 3.986 1.00 86.25 227 LEU A CA 1
ATOM 1825 C C . LEU A 1 227 ? 0.169 -7.894 5.478 1.00 86.25 227 LEU A C 1
ATOM 1827 O O . LEU A 1 227 ? -0.510 -7.066 6.084 1.00 86.25 227 LEU A O 1
ATOM 1831 N N . GLU A 1 228 ? 1.151 -8.581 6.069 1.00 82.88 228 GLU A N 1
ATOM 1832 C CA . GLU A 1 228 ? 1.403 -8.476 7.507 1.00 82.88 228 GLU A CA 1
ATOM 1833 C C . GLU A 1 228 ? 1.762 -7.036 7.915 1.00 82.88 228 GLU A C 1
ATOM 1835 O O . GLU A 1 228 ? 2.772 -6.490 7.479 1.00 82.88 228 GLU A O 1
ATOM 1840 N N . GLY A 1 229 ? 0.998 -6.411 8.809 1.00 84.12 229 GLY A N 1
ATOM 1841 C CA . GLY A 1 229 ? 1.324 -5.066 9.284 1.00 84.12 229 GLY A CA 1
ATOM 1842 C C . GLY A 1 229 ? 1.139 -3.968 8.228 1.00 84.12 229 GLY A C 1
ATOM 1843 O O . GLY A 1 229 ? 1.723 -2.890 8.379 1.00 84.12 229 GLY A O 1
ATOM 1844 N N . ASN A 1 230 ? 0.408 -4.227 7.132 1.00 87.56 230 ASN A N 1
ATOM 1845 C CA . ASN A 1 230 ? 0.188 -3.237 6.073 1.00 87.56 230 ASN A CA 1
ATOM 1846 C C . ASN A 1 230 ? -0.544 -1.988 6.586 1.00 87.56 230 ASN A C 1
ATOM 1848 O O . ASN A 1 230 ? -0.306 -0.889 6.082 1.00 87.56 230 ASN A O 1
ATOM 1852 N N . GLU A 1 231 ? -1.372 -2.141 7.624 1.00 88.19 231 GLU A N 1
ATOM 1853 C CA . GLU A 1 231 ? -2.165 -1.080 8.231 1.00 88.19 231 GLU A CA 1
ATOM 1854 C C . GLU A 1 231 ? -1.285 0.051 8.767 1.00 88.19 231 GLU A C 1
ATOM 1856 O O . GLU A 1 231 ? -1.676 1.220 8.738 1.00 88.19 231 GLU A O 1
ATOM 1861 N N . ILE A 1 232 ? -0.058 -0.284 9.182 1.00 91.31 232 ILE A N 1
ATOM 1862 C CA . ILE A 1 232 ? 0.939 0.676 9.651 1.00 91.31 232 ILE A CA 1
ATOM 1863 C C . ILE A 1 232 ? 1.446 1.536 8.493 1.00 91.31 232 ILE A C 1
ATOM 1865 O O . ILE A 1 232 ? 1.718 2.709 8.701 1.00 91.31 232 ILE A O 1
ATOM 1869 N N . PHE A 1 233 ? 1.554 1.012 7.271 1.00 93.81 233 PHE A N 1
ATOM 1870 C CA . PHE A 1 233 ? 2.087 1.758 6.123 1.00 93.81 233 PHE A CA 1
ATOM 1871 C C . PHE A 1 233 ? 1.047 2.657 5.446 1.00 93.81 233 PHE A C 1
ATOM 1873 O O . PHE A 1 233 ? 1.404 3.450 4.573 1.00 93.81 233 PHE A O 1
ATOM 1880 N N . ARG A 1 234 ? -0.229 2.573 5.849 1.00 91.69 234 ARG A N 1
ATOM 1881 C CA . ARG A 1 234 ? -1.302 3.398 5.283 1.00 91.69 234 ARG A CA 1
ATOM 1882 C C . ARG A 1 234 ? -1.081 4.878 5.626 1.00 91.69 234 ARG A C 1
ATOM 1884 O O . ARG A 1 234 ? -0.784 5.257 6.764 1.00 91.69 234 ARG A O 1
ATOM 1891 N N . PHE A 1 235 ? -1.243 5.726 4.618 1.00 94.06 235 PHE A N 1
ATOM 1892 C CA . PHE A 1 235 ? -1.075 7.175 4.691 1.00 94.06 235 PHE A CA 1
ATOM 1893 C C . PHE A 1 235 ? -2.166 7.866 3.866 1.00 94.06 235 PHE A C 1
ATOM 1895 O O . PHE A 1 235 ? -2.651 7.306 2.885 1.00 94.06 235 PHE A O 1
ATOM 1902 N N . GLY A 1 236 ? -2.552 9.082 4.260 1.00 87.25 236 GLY A N 1
ATOM 1903 C CA . GLY A 1 236 ? -3.431 9.934 3.448 1.00 87.25 236 GLY A CA 1
ATOM 1904 C C . GLY A 1 236 ? -4.936 9.673 3.590 1.00 87.25 236 GLY A C 1
ATOM 1905 O O . GLY A 1 236 ? -5.732 10.232 2.835 1.00 87.25 236 GLY A O 1
ATOM 1906 N N . GLY A 1 237 ? -5.349 8.847 4.556 1.00 87.56 237 GLY A N 1
ATOM 1907 C CA . GLY A 1 237 ? -6.761 8.655 4.885 1.00 87.56 237 GLY A CA 1
ATOM 1908 C C . GLY A 1 237 ? -7.303 9.800 5.745 1.00 87.56 237 GLY A C 1
ATOM 1909 O O . GLY A 1 237 ? -6.797 10.032 6.840 1.00 87.56 237 GLY A O 1
ATOM 1910 N N . THR A 1 238 ? -8.356 10.481 5.288 1.00 92.75 238 THR A N 1
ATOM 1911 C CA . THR A 1 238 ? -9.102 11.470 6.087 1.00 92.75 238 THR A CA 1
ATOM 1912 C C . THR A 1 238 ? -10.475 10.929 6.497 1.00 92.75 238 THR A C 1
ATOM 1914 O O . THR A 1 238 ? -11.016 9.995 5.900 1.00 92.75 238 THR A O 1
ATOM 1917 N N . LYS A 1 239 ? -11.058 11.501 7.553 1.00 92.94 239 LYS A N 1
ATOM 1918 C CA . LYS A 1 239 ? -12.408 11.186 8.028 1.00 92.94 239 LYS A CA 1
ATOM 1919 C C . LYS A 1 239 ? -13.405 12.138 7.367 1.00 92.94 239 LYS A C 1
ATOM 1921 O O . LYS A 1 239 ? -13.491 13.319 7.709 1.00 92.94 239 LYS A O 1
ATOM 1926 N N . THR A 1 240 ? -14.146 11.632 6.385 1.00 92.69 240 THR A N 1
ATOM 1927 C CA . THR A 1 240 ? -15.169 12.377 5.638 1.00 92.69 240 THR A CA 1
ATOM 1928 C C . THR A 1 240 ? -16.271 11.447 5.126 1.00 92.69 240 THR A C 1
ATOM 1930 O O . THR A 1 240 ? -16.061 10.242 5.008 1.00 92.69 240 THR A O 1
ATOM 1933 N N . PHE A 1 241 ? -17.453 11.994 4.832 1.00 91.06 241 PHE A N 1
ATOM 1934 C CA . PHE A 1 241 ? -18.549 11.278 4.170 1.00 91.06 241 PHE A CA 1
ATOM 1935 C C . PHE A 1 241 ? -18.515 11.378 2.644 1.00 91.06 241 PHE A C 1
ATOM 1937 O O . PHE A 1 241 ? -19.278 10.690 1.973 1.00 91.06 241 PHE A O 1
ATOM 1944 N N . ASN A 1 242 ? -17.676 12.251 2.092 1.00 86.19 242 ASN A N 1
ATOM 1945 C CA . ASN A 1 242 ? -17.485 12.387 0.656 1.00 86.19 242 ASN A CA 1
ATOM 1946 C C . ASN A 1 242 ? -16.050 12.850 0.401 1.00 86.19 242 ASN A C 1
ATOM 1948 O O . ASN A 1 242 ? -15.598 13.805 1.031 1.00 86.19 242 ASN A O 1
ATOM 1952 N N . ASN A 1 243 ? -15.342 12.173 -0.495 1.00 82.31 243 ASN A N 1
ATOM 1953 C CA . ASN A 1 243 ? -13.997 12.552 -0.903 1.00 82.31 243 ASN A CA 1
ATOM 1954 C C . ASN A 1 243 ? -13.911 12.579 -2.428 1.00 82.31 243 ASN A C 1
ATOM 1956 O O . ASN A 1 243 ? -14.699 11.948 -3.131 1.00 82.31 243 ASN A O 1
ATOM 1960 N N . TYR A 1 244 ? -12.932 13.316 -2.937 1.00 80.31 244 TYR A N 1
ATOM 1961 C CA . TYR A 1 244 ? -12.647 13.389 -4.371 1.00 80.31 244 TYR A CA 1
ATOM 1962 C C . TYR A 1 244 ? -11.607 12.338 -4.814 1.00 80.31 244 TYR A C 1
ATOM 1964 O O . TYR A 1 244 ? -11.087 12.410 -5.928 1.00 80.31 244 TYR A O 1
ATOM 1972 N N . GLY A 1 245 ? -11.307 11.374 -3.930 1.00 76.56 245 GLY A N 1
ATOM 1973 C CA . GLY A 1 245 ? -10.139 10.497 -3.974 1.00 76.56 245 GLY A CA 1
ATOM 1974 C C . GLY A 1 245 ? -8.860 11.212 -3.523 1.00 76.56 245 GLY A C 1
ATOM 1975 O O . GLY A 1 245 ? -8.700 12.401 -3.775 1.00 76.56 245 GLY A O 1
ATOM 1976 N N . ASN A 1 246 ? -7.944 10.485 -2.878 1.00 80.62 246 ASN A N 1
ATOM 1977 C CA . ASN A 1 246 ? -6.555 10.907 -2.668 1.00 80.62 246 ASN A CA 1
ATOM 1978 C C . ASN A 1 246 ? -5.630 9.922 -3.394 1.00 80.62 246 ASN A C 1
ATOM 1980 O O . ASN A 1 246 ? -5.967 8.736 -3.486 1.00 80.62 246 ASN A O 1
ATOM 1984 N N . PRO A 1 247 ? -4.462 10.369 -3.883 1.00 89.62 247 PRO A N 1
ATOM 1985 C CA . PRO A 1 247 ? -3.445 9.461 -4.392 1.00 89.62 247 PRO A CA 1
ATOM 1986 C C . PRO A 1 247 ? -3.058 8.424 -3.335 1.00 89.62 247 PRO A C 1
ATOM 1988 O O . PRO A 1 247 ? -2.866 8.762 -2.165 1.00 89.62 247 PRO A O 1
ATOM 1991 N N . ASN A 1 248 ? -2.897 7.167 -3.746 1.00 91.94 248 ASN A N 1
ATOM 1992 C CA . ASN A 1 248 ? -2.332 6.151 -2.873 1.00 91.94 248 ASN A CA 1
ATOM 1993 C C . ASN A 1 248 ? -0.803 6.254 -2.940 1.00 91.94 248 ASN A C 1
ATOM 1995 O O . ASN A 1 248 ? -0.203 6.037 -3.993 1.00 91.94 248 ASN A O 1
ATOM 1999 N N . THR A 1 249 ? -0.159 6.611 -1.83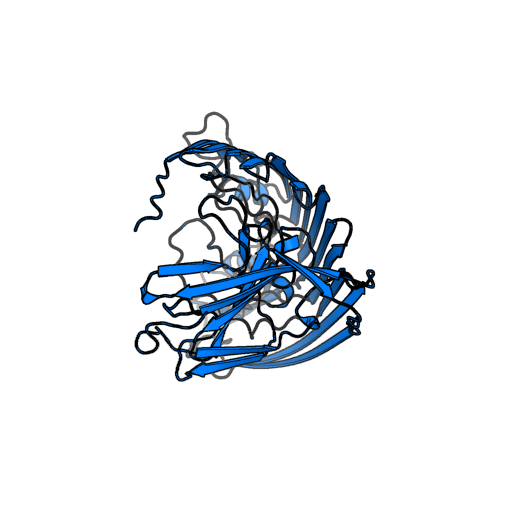1 1.00 93.56 249 THR A N 1
ATOM 2000 C CA . THR A 1 249 ? 1.292 6.843 -1.795 1.00 93.56 249 THR A CA 1
ATOM 2001 C C . THR A 1 249 ? 2.110 5.559 -1.712 1.00 93.56 249 THR A C 1
ATOM 2003 O O . THR A 1 249 ? 3.298 5.593 -2.024 1.00 93.56 249 THR A O 1
ATOM 2006 N N . PHE A 1 250 ? 1.500 4.431 -1.333 1.00 94.56 250 PHE A N 1
ATOM 2007 C CA . PHE A 1 250 ? 2.185 3.148 -1.249 1.00 94.56 250 PHE A CA 1
ATOM 2008 C C . PHE A 1 250 ? 1.342 2.009 -1.822 1.00 94.56 250 PHE A C 1
ATOM 2010 O O . PHE A 1 250 ? 0.272 1.663 -1.323 1.00 94.56 250 PHE A O 1
ATOM 2017 N N . TYR A 1 251 ? 1.879 1.387 -2.866 1.00 93.75 251 TYR A N 1
ATOM 2018 C CA . TYR A 1 251 ? 1.302 0.238 -3.530 1.00 93.75 251 TYR A CA 1
ATOM 2019 C C . TYR A 1 251 ? 2.348 -0.873 -3.640 1.00 93.75 251 TYR A C 1
ATOM 2021 O O . TYR A 1 251 ? 3.168 -0.893 -4.555 1.00 93.75 251 TYR A O 1
ATOM 2029 N N . SER A 1 252 ? 2.332 -1.812 -2.692 1.00 92.88 252 SER A N 1
ATOM 2030 C CA . SER A 1 252 ? 3.346 -2.871 -2.552 1.00 92.88 252 SER A CA 1
ATOM 2031 C C . SER A 1 252 ? 3.535 -3.734 -3.803 1.00 92.88 252 SER A C 1
ATOM 2033 O O . SER A 1 252 ? 4.642 -4.213 -4.048 1.00 92.88 252 SER A O 1
ATOM 2035 N N . ARG A 1 253 ? 2.508 -3.874 -4.652 1.00 90.12 253 ARG A N 1
ATOM 2036 C CA . ARG A 1 253 ? 2.586 -4.573 -5.950 1.00 90.12 253 ARG A CA 1
ATOM 2037 C C . ARG A 1 253 ? 3.521 -3.916 -6.967 1.00 90.12 253 ARG A C 1
ATOM 2039 O O . ARG A 1 253 ? 3.896 -4.550 -7.945 1.00 90.12 253 ARG A O 1
ATOM 2046 N N . ARG A 1 254 ? 3.973 -2.681 -6.723 1.00 91.56 254 ARG A N 1
ATOM 2047 C CA . ARG A 1 254 ? 5.076 -2.062 -7.479 1.00 91.56 254 ARG A CA 1
ATOM 2048 C C . ARG A 1 254 ? 6.398 -2.815 -7.306 1.00 91.56 254 ARG A C 1
ATOM 2050 O O . ARG A 1 254 ? 7.241 -2.751 -8.203 1.00 91.56 254 ARG A O 1
ATOM 2057 N N . ILE A 1 255 ? 6.570 -3.497 -6.173 1.00 93.81 255 ILE A N 1
ATOM 2058 C CA . ILE A 1 255 ? 7.743 -4.299 -5.828 1.00 93.81 255 ILE A CA 1
ATOM 2059 C C . ILE A 1 255 ? 7.515 -5.715 -6.360 1.00 93.81 255 ILE A C 1
ATOM 2061 O O . ILE A 1 255 ? 6.594 -6.400 -5.916 1.00 93.81 255 ILE A O 1
ATOM 2065 N N . GLY A 1 256 ? 8.348 -6.148 -7.305 1.00 91.12 256 GLY A N 1
ATOM 2066 C CA . GLY A 1 256 ? 8.170 -7.430 -7.996 1.00 91.12 256 GLY A CA 1
ATOM 2067 C C . GLY A 1 256 ? 7.077 -7.416 -9.074 1.00 91.12 256 GLY A C 1
ATOM 2068 O O . GLY A 1 256 ? 6.509 -8.455 -9.387 1.00 91.12 256 GLY A O 1
ATOM 2069 N N . ARG A 1 257 ? 6.751 -6.235 -9.622 1.00 90.31 257 ARG A N 1
ATOM 2070 C CA . ARG A 1 257 ? 5.783 -6.080 -10.726 1.00 90.31 257 ARG A CA 1
ATOM 2071 C C . ARG A 1 257 ? 6.217 -6.852 -11.982 1.00 90.31 257 ARG A C 1
ATOM 2073 O O . ARG A 1 257 ? 7.392 -7.195 -12.120 1.00 90.31 257 ARG A O 1
ATOM 2080 N N . SER A 1 258 ? 5.303 -7.046 -12.929 1.00 90.69 258 SER A N 1
ATOM 2081 C CA . SER A 1 258 ? 5.648 -7.563 -14.260 1.00 90.69 258 SER A CA 1
ATOM 2082 C C . SER A 1 258 ? 6.625 -6.634 -14.996 1.00 90.69 258 SER A C 1
ATOM 2084 O O . SER A 1 258 ? 6.468 -5.409 -14.896 1.00 90.69 258 SER A O 1
ATOM 2086 N N . PRO A 1 259 ? 7.619 -7.186 -15.719 1.00 93.50 259 PRO A N 1
ATOM 2087 C CA . PRO A 1 259 ? 8.562 -6.399 -16.505 1.00 93.50 259 PRO A CA 1
ATOM 2088 C C . PRO A 1 259 ? 7.884 -5.406 -17.456 1.00 93.50 259 PRO A C 1
ATOM 2090 O O . PRO A 1 259 ? 6.860 -5.703 -18.069 1.00 93.50 259 PRO A O 1
ATOM 2093 N N . GLN A 1 260 ? 8.447 -4.201 -17.561 1.00 92.81 260 GLN A N 1
ATOM 2094 C CA . GLN A 1 260 ? 7.883 -3.100 -18.359 1.00 92.81 260 GLN A CA 1
ATOM 2095 C C . GLN A 1 260 ? 8.533 -2.952 -19.744 1.00 92.81 260 GLN A C 1
ATOM 2097 O O . GLN A 1 260 ? 8.046 -2.183 -20.580 1.00 92.81 260 GLN A O 1
ATOM 2102 N N . GLY A 1 261 ? 9.658 -3.631 -19.961 1.00 92.69 261 GLY A N 1
ATOM 2103 C CA . GLY A 1 261 ? 10.395 -3.661 -21.214 1.00 92.69 261 GLY A CA 1
ATOM 2104 C C . GLY A 1 261 ? 9.666 -4.421 -22.314 1.00 92.69 261 GLY A C 1
ATOM 2105 O O . GLY A 1 261 ? 8.839 -5.289 -22.053 1.00 92.69 261 GLY A O 1
ATOM 2106 N N . ASN A 1 262 ? 9.973 -4.096 -23.567 1.00 91.44 262 ASN A N 1
ATOM 2107 C CA . ASN A 1 262 ? 9.531 -4.889 -24.710 1.00 91.44 262 ASN A CA 1
ATOM 2108 C C . ASN A 1 262 ? 10.558 -4.846 -25.835 1.00 91.44 262 ASN A C 1
ATOM 2110 O O . ASN A 1 262 ? 11.312 -3.879 -25.983 1.00 91.44 262 ASN A O 1
ATOM 2114 N N . LEU A 1 263 ? 10.518 -5.894 -26.656 1.00 92.88 263 LEU A N 1
ATOM 2115 C CA . LEU A 1 263 ? 11.476 -6.107 -27.728 1.00 92.88 263 LEU A CA 1
ATOM 2116 C C . LEU A 1 263 ? 11.489 -4.963 -28.742 1.00 92.88 263 LEU A C 1
ATOM 2118 O O . LEU A 1 263 ? 12.559 -4.552 -29.165 1.00 92.88 263 LEU A O 1
ATOM 2122 N N . SER A 1 264 ? 10.332 -4.409 -29.116 1.00 91.06 264 SER A N 1
ATOM 2123 C CA . SER A 1 264 ? 10.269 -3.335 -30.116 1.00 91.06 264 SER A CA 1
ATOM 2124 C C . SER A 1 264 ? 11.054 -2.095 -29.686 1.00 91.06 264 SER A C 1
ATOM 2126 O O . SER A 1 264 ? 11.728 -1.474 -30.504 1.00 91.06 264 SER A O 1
ATOM 2128 N N . GLN A 1 265 ? 10.991 -1.741 -28.400 1.00 90.19 265 GLN A N 1
ATOM 2129 C CA . GLN A 1 265 ? 11.721 -0.599 -27.849 1.00 90.19 265 GLN A CA 1
ATOM 2130 C C . GLN A 1 265 ? 13.208 -0.887 -27.713 1.00 90.19 265 GLN A C 1
ATOM 2132 O O . GLN A 1 265 ? 14.013 -0.052 -28.125 1.00 90.19 265 GLN A O 1
ATOM 2137 N N . ALA A 1 266 ? 13.554 -2.066 -27.191 1.00 90.75 266 ALA A N 1
ATOM 2138 C CA . ALA A 1 266 ? 14.937 -2.516 -27.105 1.00 90.75 266 ALA A CA 1
ATOM 2139 C C . ALA A 1 266 ? 15.595 -2.567 -28.493 1.00 90.75 266 ALA A C 1
ATOM 2141 O O . ALA A 1 266 ? 16.726 -2.120 -28.647 1.00 90.75 266 ALA A O 1
ATOM 2142 N N . ASN A 1 267 ? 14.859 -3.025 -29.512 1.00 92.00 267 ASN A N 1
ATOM 2143 C CA . ASN A 1 267 ? 15.324 -3.066 -30.892 1.00 92.00 267 ASN A CA 1
ATOM 2144 C C . ASN A 1 267 ? 15.649 -1.663 -31.410 1.00 92.00 267 ASN A C 1
ATOM 2146 O O . ASN A 1 267 ? 16.700 -1.462 -31.984 1.00 92.00 267 ASN A O 1
ATOM 2150 N N . SER A 1 268 ? 14.795 -0.670 -31.155 1.00 87.44 268 SER A N 1
ATOM 2151 C CA . SER A 1 268 ? 15.014 0.708 -31.623 1.00 87.44 268 SER A CA 1
ATOM 2152 C C . SER A 1 268 ? 16.058 1.519 -30.832 1.00 87.44 268 SER A C 1
ATOM 2154 O O . SER A 1 268 ? 16.242 2.709 -31.101 1.00 87.44 268 SER A O 1
ATOM 2156 N N . PHE A 1 269 ? 16.700 0.933 -29.819 1.00 85.62 269 PHE A N 1
ATOM 2157 C CA . PHE A 1 269 ? 17.623 1.646 -28.936 1.00 85.62 269 PHE A CA 1
ATOM 2158 C C . PHE A 1 269 ? 19.048 1.731 -29.506 1.00 85.62 269 PHE A C 1
ATOM 2160 O O . PHE A 1 269 ? 19.487 0.861 -30.245 1.00 85.62 269 PHE A O 1
ATOM 2167 N N . SER A 1 270 ? 19.806 2.772 -29.133 1.00 68.88 270 SER A N 1
ATOM 2168 C CA . SER A 1 270 ? 21.223 2.962 -29.512 1.00 68.88 270 SER A CA 1
ATOM 2169 C C . SER A 1 270 ? 21.501 3.159 -31.020 1.00 68.88 270 SER A C 1
ATOM 2171 O O . SER A 1 270 ? 22.639 3.085 -31.477 1.00 68.88 270 SER A O 1
ATOM 2173 N N . GLY A 1 271 ? 20.476 3.455 -31.827 1.00 68.44 271 GLY A N 1
ATOM 2174 C CA . GLY A 1 271 ? 20.641 3.839 -33.237 1.00 68.44 271 GLY A CA 1
ATOM 2175 C C . GLY A 1 271 ? 21.029 2.706 -34.198 1.00 68.44 271 GLY A C 1
ATOM 2176 O O . GLY A 1 271 ? 21.043 2.938 -35.404 1.00 68.44 271 GLY A O 1
ATOM 2177 N N . ASN A 1 272 ? 21.272 1.494 -33.691 1.00 75.00 272 ASN A N 1
ATOM 2178 C CA . ASN A 1 272 ? 21.413 0.266 -34.468 1.00 75.00 272 ASN A CA 1
ATOM 2179 C C . ASN A 1 272 ? 20.359 -0.727 -33.997 1.00 75.00 272 ASN A C 1
ATOM 2181 O O . ASN A 1 272 ? 20.354 -1.105 -32.826 1.00 75.00 272 ASN A O 1
ATOM 2185 N N . ASN A 1 273 ? 19.502 -1.169 -34.915 1.00 85.19 273 ASN A N 1
ATOM 2186 C CA . ASN A 1 273 ? 18.520 -2.181 -34.576 1.00 85.19 273 ASN A CA 1
ATOM 2187 C C . ASN A 1 273 ? 19.209 -3.508 -34.221 1.00 85.19 273 ASN A C 1
ATOM 2189 O O . ASN A 1 273 ? 20.134 -3.927 -34.918 1.00 85.19 273 ASN A O 1
ATOM 2193 N N . LEU A 1 274 ? 18.731 -4.181 -33.170 1.00 87.81 274 LEU A N 1
ATOM 2194 C CA . LEU A 1 274 ? 19.079 -5.573 -32.859 1.00 87.81 274 LEU A CA 1
ATOM 2195 C C . LEU A 1 274 ? 18.807 -6.497 -34.063 1.00 87.81 274 LEU A C 1
ATOM 2197 O O . LEU A 1 274 ? 19.570 -7.423 -34.323 1.00 87.81 274 LEU A O 1
ATOM 2201 N N . PHE A 1 275 ? 17.732 -6.220 -34.807 1.00 90.38 275 PHE A N 1
ATOM 2202 C CA . PHE A 1 275 ? 17.353 -6.860 -36.069 1.00 90.38 275 PHE A CA 1
ATOM 2203 C C . PHE A 1 275 ? 16.504 -5.904 -36.923 1.00 90.38 275 PHE A C 1
ATOM 2205 O O . PHE A 1 275 ? 15.803 -5.043 -36.387 1.00 90.38 275 PHE A O 1
ATOM 2212 N N . ASP A 1 276 ? 16.517 -6.052 -38.250 1.00 91.00 276 ASP A N 1
ATOM 2213 C CA . ASP A 1 276 ? 15.688 -5.230 -39.142 1.00 91.00 276 ASP A CA 1
ATOM 2214 C C . ASP A 1 276 ? 14.210 -5.680 -39.100 1.00 91.00 276 ASP A C 1
ATOM 2216 O O . ASP A 1 276 ? 13.895 -6.782 -39.562 1.00 91.00 276 ASP A O 1
ATOM 2220 N N . PRO A 1 277 ? 13.269 -4.852 -38.595 1.00 89.88 277 PRO A N 1
ATOM 2221 C CA . PRO A 1 277 ? 11.853 -5.216 -38.545 1.00 89.88 277 PRO A CA 1
ATOM 2222 C C . PRO A 1 277 ? 11.223 -5.451 -39.922 1.00 89.88 277 PRO A C 1
ATOM 2224 O O . PRO A 1 277 ? 10.208 -6.133 -40.006 1.00 89.88 277 PRO A O 1
ATOM 2227 N N . SER A 1 278 ? 11.781 -4.869 -40.990 1.00 90.69 278 SER A N 1
ATOM 2228 C CA . SER A 1 278 ? 11.277 -5.034 -42.360 1.00 90.69 278 SER A CA 1
ATOM 2229 C C . SER A 1 278 ? 11.690 -6.364 -42.994 1.00 90.69 278 SER A C 1
ATOM 2231 O O . SER A 1 278 ? 11.022 -6.850 -43.908 1.00 90.69 278 SER A O 1
ATOM 2233 N N . GLU A 1 279 ? 12.748 -6.979 -42.467 1.00 92.06 279 GLU A N 1
ATOM 2234 C CA . GLU A 1 279 ? 13.239 -8.291 -42.883 1.00 92.06 279 GLU A CA 1
ATOM 2235 C C . GLU A 1 279 ? 12.815 -9.409 -41.921 1.00 92.06 279 GLU A C 1
ATOM 2237 O O . GLU A 1 279 ? 13.355 -10.507 -42.015 1.00 92.06 279 GLU A O 1
ATOM 2242 N N . THR A 1 280 ? 11.884 -9.147 -40.996 1.00 91.75 280 THR A N 1
ATOM 2243 C CA . THR A 1 280 ? 11.466 -10.093 -39.950 1.00 91.75 280 THR A CA 1
ATOM 2244 C C . THR A 1 280 ? 10.025 -10.564 -40.159 1.00 91.75 280 THR A C 1
ATOM 2246 O O . THR A 1 280 ? 9.097 -9.756 -40.137 1.00 91.75 280 THR A O 1
ATOM 2249 N N . ASP A 1 281 ? 9.830 -11.878 -40.268 1.00 91.38 281 ASP A N 1
ATOM 2250 C CA . ASP A 1 281 ? 8.519 -12.524 -40.400 1.00 91.38 281 ASP A CA 1
ATOM 2251 C C . ASP A 1 281 ? 7.800 -12.648 -39.047 1.00 91.38 281 ASP A C 1
ATOM 2253 O O . ASP A 1 281 ? 6.589 -12.444 -38.942 1.00 91.38 281 ASP A O 1
ATOM 2257 N N . ALA A 1 282 ? 8.538 -13.021 -37.996 1.00 92.12 282 ALA A N 1
ATOM 2258 C CA . ALA A 1 282 ? 7.992 -13.262 -36.662 1.00 92.12 282 ALA A CA 1
ATOM 2259 C C . ALA A 1 282 ? 9.031 -13.000 -35.569 1.00 92.12 282 ALA A C 1
ATOM 2261 O O . ALA A 1 282 ? 10.213 -13.294 -35.742 1.00 92.12 282 ALA A O 1
ATOM 2262 N N . THR A 1 283 ? 8.576 -12.510 -34.417 1.00 93.50 283 THR A N 1
ATOM 2263 C CA . THR A 1 283 ? 9.401 -12.361 -33.215 1.00 93.50 283 THR A CA 1
ATOM 2264 C C . THR A 1 283 ? 8.797 -13.128 -32.049 1.00 93.50 283 THR A C 1
ATOM 2266 O O . THR A 1 283 ? 7.582 -13.151 -31.849 1.00 93.50 283 THR A O 1
ATOM 2269 N N . TYR A 1 284 ? 9.669 -13.750 -31.267 1.00 94.38 284 TYR A N 1
ATOM 2270 C CA . TYR A 1 284 ? 9.328 -14.472 -30.051 1.00 94.38 284 TYR A CA 1
ATOM 2271 C C . TYR A 1 284 ? 10.174 -13.939 -28.906 1.00 94.38 284 TYR A C 1
ATOM 2273 O O . TYR A 1 284 ? 11.333 -13.583 -29.113 1.00 94.38 284 TYR A O 1
ATOM 2281 N N . THR A 1 285 ? 9.605 -13.891 -27.706 1.00 94.38 285 THR A N 1
ATOM 2282 C CA . THR A 1 285 ? 10.295 -13.434 -26.496 1.00 94.38 285 THR A CA 1
ATOM 2283 C C . THR A 1 285 ? 10.027 -14.379 -25.341 1.00 94.38 285 THR A C 1
ATOM 2285 O O . THR A 1 285 ? 8.896 -14.842 -25.187 1.00 94.38 285 THR A O 1
ATOM 2288 N N . ASN A 1 286 ? 11.032 -14.587 -24.499 1.00 93.19 286 ASN A N 1
ATOM 2289 C CA . ASN A 1 286 ? 10.899 -15.258 -23.215 1.00 93.19 286 ASN A CA 1
ATOM 2290 C C . ASN A 1 286 ? 11.064 -14.240 -22.084 1.00 93.19 286 ASN A C 1
ATOM 2292 O O . ASN A 1 286 ? 12.162 -14.044 -21.564 1.00 93.19 286 ASN A O 1
ATOM 2296 N N . THR A 1 287 ? 9.988 -13.519 -21.769 1.00 91.81 287 THR A N 1
ATOM 2297 C CA . THR A 1 287 ? 9.993 -12.510 -20.706 1.00 91.81 287 THR A CA 1
ATOM 2298 C C . THR A 1 287 ? 9.403 -13.105 -19.428 1.00 91.81 287 THR A C 1
ATOM 2300 O O . THR A 1 287 ? 8.277 -13.601 -19.477 1.00 91.81 287 THR A O 1
ATOM 2303 N N . PRO A 1 288 ? 10.088 -13.004 -18.274 1.00 88.62 288 PRO A N 1
ATOM 2304 C CA . PRO A 1 288 ? 9.521 -13.430 -16.999 1.00 88.62 288 PRO A CA 1
ATOM 2305 C C . PRO A 1 288 ? 8.200 -12.717 -16.684 1.00 88.62 288 PRO A C 1
ATOM 2307 O O . PRO A 1 288 ? 8.068 -11.510 -16.882 1.00 88.62 288 PRO A O 1
ATOM 2310 N N . ASN A 1 289 ? 7.229 -13.433 -16.114 1.00 85.44 289 ASN A N 1
ATOM 2311 C CA . ASN A 1 289 ? 5.925 -12.853 -15.763 1.00 85.44 289 ASN A CA 1
ATOM 2312 C C . ASN A 1 289 ? 6.006 -11.806 -14.635 1.00 85.44 289 ASN A C 1
ATOM 2314 O O . ASN A 1 289 ? 5.169 -10.902 -14.549 1.00 85.44 289 ASN A O 1
ATOM 2318 N N . GLN A 1 290 ? 7.000 -11.926 -13.751 1.00 88.31 290 GLN A N 1
ATOM 2319 C CA . GLN A 1 290 ? 7.216 -11.057 -12.594 1.00 88.31 290 GLN A CA 1
ATOM 2320 C C . GLN A 1 290 ? 8.708 -10.807 -12.379 1.00 88.31 290 GLN A C 1
ATOM 2322 O O . GLN A 1 290 ? 9.539 -11.669 -12.647 1.00 88.31 290 GLN A O 1
ATOM 2327 N N . THR A 1 291 ? 9.035 -9.629 -11.851 1.00 92.25 291 THR A N 1
ATOM 2328 C CA . THR A 1 291 ? 10.408 -9.278 -11.471 1.00 92.25 291 THR A CA 1
ATOM 2329 C C . THR A 1 291 ? 10.771 -9.947 -10.151 1.00 92.25 291 THR A C 1
ATOM 2331 O O . THR A 1 291 ? 10.059 -9.775 -9.156 1.00 92.25 291 THR A O 1
ATOM 2334 N N . LYS A 1 292 ? 11.903 -10.648 -10.090 1.00 91.25 292 LYS A N 1
ATOM 2335 C CA . LYS A 1 292 ? 12.372 -11.295 -8.865 1.00 91.25 292 LYS A CA 1
ATOM 2336 C C . LYS A 1 292 ? 12.761 -10.254 -7.826 1.00 91.25 292 LYS A C 1
ATOM 2338 O O . LYS A 1 292 ? 13.480 -9.283 -8.086 1.00 91.25 292 LYS A O 1
ATOM 2343 N N . ILE A 1 293 ? 12.299 -10.473 -6.602 1.00 93.31 293 ILE A N 1
ATOM 2344 C CA . ILE A 1 293 ? 12.744 -9.712 -5.440 1.00 93.31 293 ILE A CA 1
ATOM 2345 C C . ILE A 1 293 ? 13.980 -10.427 -4.897 1.00 93.31 293 ILE A C 1
ATOM 2347 O O . ILE A 1 293 ? 13.867 -11.537 -4.394 1.00 93.31 293 ILE A O 1
ATOM 2351 N N . LEU A 1 294 ? 15.158 -9.800 -4.971 1.00 94.19 294 LEU A N 1
ATOM 2352 C CA . LEU A 1 294 ? 16.381 -10.352 -4.372 1.00 94.19 294 LEU A CA 1
ATOM 2353 C C . LEU A 1 294 ? 16.168 -10.602 -2.877 1.00 94.19 294 LEU A C 1
ATOM 2355 O O . LEU A 1 294 ? 16.483 -11.663 -2.346 1.00 94.19 294 LEU A O 1
ATOM 2359 N N . GLY A 1 295 ? 15.597 -9.602 -2.215 1.00 95.00 295 GLY A N 1
ATOM 2360 C CA . GLY A 1 295 ? 15.156 -9.700 -0.841 1.00 95.00 295 GLY A CA 1
ATOM 2361 C C . GLY A 1 295 ? 14.405 -8.453 -0.404 1.00 95.00 295 GLY A C 1
ATOM 2362 O O . GLY A 1 295 ? 14.500 -7.383 -1.018 1.00 95.00 295 GLY A O 1
ATOM 2363 N N . ALA A 1 296 ? 13.648 -8.604 0.672 1.00 96.69 296 ALA A N 1
ATOM 2364 C CA . ALA A 1 296 ? 12.945 -7.515 1.323 1.00 96.69 296 ALA A CA 1
ATOM 2365 C C . ALA A 1 296 ? 13.021 -7.676 2.838 1.00 96.69 296 ALA A C 1
ATOM 2367 O O . ALA A 1 296 ? 13.068 -8.787 3.356 1.00 96.69 296 ALA A O 1
ATOM 2368 N N . ALA A 1 297 ? 13.033 -6.558 3.552 1.00 96.94 297 ALA A N 1
ATOM 2369 C CA . ALA A 1 297 ? 13.025 -6.516 5.002 1.00 96.94 297 ALA A CA 1
ATOM 2370 C C . ALA A 1 297 ? 12.062 -5.435 5.479 1.00 96.94 297 ALA A C 1
ATOM 2372 O O . ALA A 1 297 ? 11.958 -4.360 4.889 1.00 96.94 297 ALA A O 1
ATOM 2373 N N . LYS A 1 298 ? 11.362 -5.720 6.568 1.00 96.12 298 LYS A N 1
ATOM 2374 C CA . LYS A 1 298 ? 10.373 -4.843 7.168 1.00 96.12 298 LYS A CA 1
ATOM 2375 C C . LYS A 1 298 ? 10.519 -4.847 8.678 1.00 96.12 298 LYS A C 1
ATOM 2377 O O . LYS A 1 298 ? 10.460 -5.904 9.288 1.00 96.12 298 LYS A O 1
ATOM 2382 N N . LEU A 1 299 ? 10.646 -3.675 9.284 1.00 95.19 299 LEU A N 1
ATOM 2383 C CA . LEU A 1 299 ? 10.422 -3.458 10.709 1.00 95.19 299 LEU A CA 1
ATOM 2384 C C . LEU A 1 299 ? 9.015 -2.894 10.866 1.00 95.19 299 LEU A C 1
ATOM 2386 O O . LEU A 1 299 ? 8.708 -1.863 10.276 1.00 95.19 299 LEU A O 1
ATOM 2390 N N . SER A 1 300 ? 8.157 -3.544 11.644 1.00 94.44 300 SER A N 1
ATOM 2391 C CA . SER A 1 300 ? 6.812 -3.033 11.895 1.00 94.44 300 SER A CA 1
ATOM 2392 C C . SER A 1 300 ? 6.320 -3.348 13.299 1.00 94.44 300 SER A C 1
ATOM 2394 O O . SER A 1 300 ? 6.640 -4.394 13.866 1.00 94.44 300 SER A O 1
ATOM 2396 N N . GLY A 1 301 ? 5.527 -2.444 13.858 1.00 90.75 301 GLY A N 1
ATOM 2397 C CA . GLY A 1 301 ? 4.815 -2.677 15.102 1.00 90.75 301 GLY A CA 1
ATOM 2398 C C . GLY A 1 301 ? 4.371 -1.389 15.778 1.00 90.75 301 GLY A C 1
ATOM 2399 O O . GLY A 1 301 ? 4.557 -0.293 15.245 1.00 90.75 301 GLY A O 1
ATOM 2400 N N . LYS A 1 302 ? 3.770 -1.527 16.958 1.00 89.94 302 LYS A N 1
ATOM 2401 C CA . LYS A 1 302 ? 3.198 -0.414 17.713 1.00 89.94 302 LYS A CA 1
ATOM 2402 C C . LYS A 1 302 ? 3.547 -0.540 19.180 1.00 89.94 302 LYS A C 1
ATOM 2404 O O . LYS A 1 302 ? 3.143 -1.493 19.833 1.00 89.94 302 LYS A O 1
ATOM 2409 N N . THR A 1 303 ? 4.281 0.438 19.693 1.00 88.19 303 THR A N 1
ATOM 2410 C CA . THR A 1 303 ? 4.681 0.474 21.096 1.00 88.19 303 THR A CA 1
ATOM 2411 C C . THR A 1 303 ? 3.491 0.802 21.995 1.00 88.19 303 THR A C 1
ATOM 2413 O O . THR A 1 303 ? 2.566 1.519 21.604 1.00 88.19 303 THR A O 1
ATOM 2416 N N . LYS A 1 304 ? 3.574 0.394 23.265 1.00 80.62 304 LYS A N 1
ATOM 2417 C CA . LYS A 1 304 ? 2.643 0.823 24.323 1.00 80.62 304 LYS A CA 1
ATOM 2418 C C . LYS A 1 304 ? 2.457 2.344 24.425 1.00 80.62 304 LYS A C 1
ATOM 2420 O O . LYS A 1 304 ? 1.390 2.805 24.817 1.00 80.62 304 LYS A O 1
ATOM 2425 N N . SER A 1 305 ? 3.474 3.142 24.089 1.00 86.81 305 SER A N 1
ATOM 2426 C CA . SER A 1 305 ? 3.353 4.606 24.116 1.00 86.81 305 SER A CA 1
ATOM 2427 C C . SER A 1 305 ? 2.495 5.159 22.975 1.00 86.81 305 SER A C 1
ATOM 2429 O O . SER A 1 305 ? 2.376 6.374 22.870 1.00 86.81 305 SER A O 1
ATOM 2431 N N . GLY A 1 306 ? 1.937 4.308 22.108 1.00 89.12 306 GLY A N 1
ATOM 2432 C CA . GLY A 1 306 ? 1.127 4.702 20.959 1.00 89.12 306 GLY A CA 1
ATOM 2433 C C . GLY A 1 306 ? 1.937 4.989 19.694 1.00 89.12 306 GLY A C 1
ATOM 2434 O O . GLY A 1 306 ? 1.353 5.438 18.710 1.00 89.12 306 GLY A O 1
ATOM 2435 N N . LEU A 1 307 ? 3.253 4.737 19.690 1.00 93.81 307 LEU A N 1
ATOM 2436 C CA . LEU A 1 307 ? 4.098 4.945 18.513 1.00 93.81 307 LEU A CA 1
ATOM 2437 C C . LEU A 1 307 ? 4.044 3.712 17.610 1.00 93.81 307 LEU A C 1
ATOM 2439 O O . LEU A 1 307 ? 4.586 2.663 17.947 1.00 93.81 307 LEU A O 1
ATOM 2443 N N . SER A 1 308 ? 3.434 3.855 16.441 1.00 94.81 308 SER A N 1
ATOM 2444 C CA . SER A 1 308 ? 3.512 2.882 15.355 1.00 94.81 308 SER A CA 1
ATOM 2445 C C . SER A 1 308 ? 4.706 3.213 14.465 1.00 94.81 308 SER A C 1
ATOM 2447 O O . SER A 1 308 ? 4.854 4.354 14.017 1.00 94.81 308 SER A O 1
ATOM 2449 N N . VAL A 1 309 ? 5.548 2.217 14.212 1.00 96.12 309 VAL A N 1
ATOM 2450 C CA . VAL A 1 309 ? 6.726 2.309 13.345 1.00 96.12 309 VAL A CA 1
ATOM 2451 C C . VAL A 1 309 ? 6.573 1.272 12.248 1.00 96.12 309 VAL A C 1
ATOM 2453 O O . VAL A 1 309 ? 6.308 0.110 12.542 1.00 96.12 309 VAL A O 1
ATOM 2456 N N . GLY A 1 310 ? 6.748 1.685 10.999 1.00 97.38 310 GLY A N 1
ATOM 2457 C CA . GLY A 1 310 ? 6.803 0.797 9.847 1.00 97.38 310 GLY A CA 1
ATOM 2458 C C . GLY A 1 310 ? 7.912 1.244 8.912 1.00 97.38 310 GLY A C 1
ATOM 2459 O O . GLY A 1 310 ? 7.833 2.342 8.385 1.00 97.38 310 GLY A O 1
ATOM 2460 N N . THR A 1 311 ? 8.921 0.415 8.682 1.00 98.19 311 THR A N 1
ATOM 2461 C CA . THR A 1 311 ? 9.970 0.654 7.685 1.00 98.19 311 THR A CA 1
ATOM 2462 C C . THR A 1 311 ? 10.116 -0.590 6.831 1.00 98.19 311 THR A C 1
ATOM 2464 O O . THR A 1 311 ? 10.358 -1.662 7.368 1.00 98.19 311 THR A O 1
ATOM 2467 N N . LEU A 1 312 ? 9.985 -0.454 5.518 1.00 98.00 312 LEU A N 1
ATOM 2468 C CA . LEU A 1 312 ? 10.126 -1.504 4.518 1.00 98.00 312 LEU A CA 1
ATOM 2469 C C . LEU A 1 312 ? 11.251 -1.113 3.561 1.00 98.00 312 LEU A C 1
ATOM 2471 O O . LEU A 1 312 ? 11.220 -0.025 2.993 1.00 98.00 312 LEU A O 1
ATOM 2475 N N . TYR A 1 313 ? 12.190 -2.022 3.334 1.00 98.12 313 TYR A N 1
ATOM 2476 C CA . TYR A 1 313 ? 13.155 -1.947 2.246 1.00 98.12 313 TYR A CA 1
ATOM 2477 C C . TYR A 1 313 ? 13.033 -3.190 1.367 1.00 98.12 313 TYR A C 1
ATOM 2479 O O . TYR A 1 313 ? 12.876 -4.297 1.879 1.00 98.12 313 TYR A O 1
ATOM 2487 N N . ALA A 1 314 ? 13.114 -3.025 0.051 1.00 97.31 314 ALA A N 1
ATOM 2488 C CA . ALA A 1 314 ? 13.131 -4.141 -0.886 1.00 97.31 314 ALA A CA 1
ATOM 2489 C C . ALA A 1 314 ? 14.037 -3.844 -2.076 1.00 97.31 314 ALA A C 1
ATOM 2491 O O . ALA A 1 314 ? 14.088 -2.708 -2.553 1.00 97.31 314 ALA A O 1
ATOM 2492 N N . ARG A 1 315 ? 14.700 -4.882 -2.588 1.00 97.19 315 ARG A N 1
ATOM 2493 C CA . ARG A 1 315 ? 15.487 -4.815 -3.819 1.00 97.19 315 ARG A CA 1
ATOM 2494 C C . ARG A 1 315 ? 14.971 -5.826 -4.831 1.00 97.19 315 ARG A C 1
ATOM 2496 O O . ARG A 1 315 ? 14.881 -7.012 -4.519 1.00 97.19 315 ARG A O 1
ATOM 2503 N N . THR A 1 316 ? 14.660 -5.368 -6.038 1.00 96.38 316 THR A N 1
ATOM 2504 C CA . THR A 1 316 ? 14.373 -6.246 -7.179 1.00 96.38 316 THR A CA 1
ATOM 2505 C C . THR A 1 316 ? 15.612 -6.406 -8.040 1.00 96.38 316 THR A C 1
ATOM 2507 O O . THR A 1 316 ? 16.429 -5.485 -8.129 1.00 96.38 316 THR A O 1
ATOM 2510 N N . LEU A 1 317 ? 15.749 -7.570 -8.664 1.00 94.69 317 LEU A N 1
ATOM 2511 C CA . LEU A 1 317 ? 16.808 -7.826 -9.630 1.00 94.69 317 LEU A CA 1
ATOM 2512 C C . LEU A 1 317 ? 16.495 -7.177 -10.977 1.00 94.69 317 LEU A C 1
ATOM 2514 O O . LEU A 1 317 ? 15.374 -6.730 -11.226 1.00 94.69 317 LEU A O 1
ATOM 2518 N N . GLU A 1 318 ? 17.536 -7.076 -11.795 1.00 96.25 318 GLU A N 1
ATOM 2519 C CA . GLU A 1 318 ? 17.369 -6.880 -13.226 1.00 96.25 318 GLU A CA 1
ATOM 2520 C C . GLU A 1 318 ? 16.840 -8.182 -13.835 1.00 96.25 318 GLU A C 1
ATOM 2522 O O . GLU A 1 318 ? 17.344 -9.260 -13.517 1.00 96.25 318 GLU A O 1
ATOM 2527 N N . GLU A 1 319 ? 15.830 -8.075 -14.692 1.00 95.50 319 GLU A N 1
ATOM 2528 C CA . GLU A 1 319 ? 15.312 -9.190 -15.478 1.00 95.50 319 GLU A CA 1
ATOM 2529 C C . GLU A 1 319 ? 15.698 -9.004 -16.933 1.00 95.50 319 GLU A C 1
ATOM 2531 O O . GLU A 1 319 ? 15.531 -7.918 -17.492 1.00 95.50 319 GLU A O 1
ATOM 2536 N N . ASN A 1 320 ? 16.134 -10.091 -17.555 1.00 95.81 320 ASN A N 1
ATOM 2537 C CA . ASN A 1 320 ? 16.398 -10.155 -18.982 1.00 95.81 320 ASN A CA 1
ATOM 2538 C C . ASN A 1 320 ? 15.282 -10.935 -19.677 1.00 95.81 320 ASN A C 1
ATOM 2540 O O . ASN A 1 320 ? 14.651 -11.805 -19.080 1.00 95.81 320 ASN A O 1
ATOM 2544 N N . SER A 1 321 ? 15.031 -10.597 -20.936 1.00 95.75 321 SER A N 1
ATOM 2545 C CA . SER A 1 321 ? 14.176 -11.368 -21.824 1.00 95.75 321 SER A CA 1
ATOM 2546 C C . SER A 1 321 ? 14.983 -11.793 -23.028 1.00 95.75 321 SER A C 1
ATOM 2548 O O . SER A 1 321 ? 15.509 -10.954 -23.762 1.00 95.75 321 SER A O 1
ATOM 2550 N N . ASP A 1 322 ? 14.982 -13.092 -23.280 1.00 96.31 322 ASP A N 1
ATOM 2551 C CA . ASP A 1 322 ? 15.533 -13.626 -24.516 1.00 96.31 322 ASP A CA 1
ATOM 2552 C C . ASP A 1 322 ? 14.565 -13.351 -25.664 1.00 96.31 322 ASP A C 1
ATOM 2554 O O . ASP A 1 322 ? 13.351 -13.226 -25.453 1.00 96.31 322 ASP A O 1
ATOM 2558 N N . TYR A 1 323 ? 15.095 -13.207 -26.874 1.00 95.69 323 TYR A N 1
ATOM 2559 C CA . TYR A 1 323 ? 14.299 -13.049 -28.079 1.00 95.69 323 TYR A CA 1
ATOM 2560 C C . TYR A 1 323 ? 14.864 -13.836 -29.258 1.00 95.69 323 TYR A C 1
ATOM 2562 O O . TYR A 1 323 ? 16.072 -14.029 -29.383 1.00 95.69 323 TYR A O 1
ATOM 2570 N N . THR A 1 324 ? 13.957 -14.246 -30.141 1.00 96.25 324 THR A N 1
ATOM 2571 C CA . THR A 1 324 ? 14.258 -14.832 -31.448 1.00 96.25 324 THR A CA 1
ATOM 2572 C C . THR A 1 324 ? 13.474 -14.064 -32.504 1.00 96.25 324 THR A C 1
ATOM 2574 O O . THR A 1 324 ? 12.245 -14.006 -32.441 1.00 96.25 324 THR A O 1
ATOM 2577 N N . ALA A 1 325 ? 14.170 -13.466 -33.467 1.00 94.94 325 ALA A N 1
ATOM 2578 C CA . ALA A 1 325 ? 13.587 -12.820 -34.637 1.00 94.94 325 ALA A CA 1
ATOM 2579 C C . ALA A 1 325 ? 13.848 -13.685 -35.875 1.00 94.94 325 ALA A C 1
ATOM 2581 O O . ALA A 1 325 ? 14.994 -13.849 -36.291 1.00 94.94 325 ALA A O 1
ATOM 2582 N N . ASN A 1 326 ? 12.790 -14.247 -36.454 1.00 94.69 326 ASN A N 1
ATOM 2583 C CA . ASN A 1 326 ? 12.869 -15.045 -37.672 1.00 94.69 326 ASN A CA 1
ATOM 2584 C C . ASN A 1 326 ? 12.840 -14.118 -38.884 1.00 94.69 326 ASN A C 1
ATOM 2586 O O . ASN A 1 326 ? 11.878 -13.374 -39.070 1.00 94.69 326 ASN A O 1
ATOM 2590 N N . LEU A 1 327 ? 13.888 -14.173 -39.698 1.00 93.56 327 LEU A N 1
ATOM 2591 C CA . LEU A 1 327 ? 14.060 -13.336 -40.873 1.00 93.56 327 LEU A CA 1
ATOM 2592 C C . LEU A 1 327 ? 13.415 -13.959 -42.117 1.00 93.56 327 LEU A C 1
ATOM 2594 O O . LEU A 1 327 ? 13.399 -15.180 -42.278 1.00 93.56 327 LEU A O 1
ATOM 2598 N N . ASN A 1 328 ? 13.021 -13.112 -43.067 1.00 93.06 328 ASN A N 1
ATOM 2599 C CA . ASN A 1 328 ? 12.371 -13.494 -44.331 1.00 93.06 328 ASN A CA 1
ATOM 2600 C C . ASN A 1 328 ? 13.231 -14.433 -45.201 1.00 93.06 328 ASN A C 1
ATOM 2602 O O . ASN A 1 328 ? 12.741 -15.100 -46.113 1.00 93.06 328 ASN A O 1
ATOM 2606 N N . ASN A 1 329 ? 14.543 -14.462 -44.959 1.00 91.31 329 ASN A N 1
ATOM 2607 C CA . ASN A 1 329 ? 15.498 -15.322 -45.657 1.00 91.31 329 ASN A CA 1
ATOM 2608 C C . ASN A 1 329 ? 15.634 -16.725 -45.028 1.00 91.31 329 ASN A C 1
ATOM 2610 O O . ASN A 1 329 ? 16.447 -17.519 -45.503 1.00 91.31 329 ASN A O 1
ATOM 2614 N N . GLY A 1 330 ? 14.858 -17.029 -43.982 1.00 88.50 330 GLY A N 1
ATOM 2615 C CA . GLY A 1 330 ? 14.874 -18.301 -43.262 1.00 88.50 330 GLY A CA 1
ATOM 2616 C C . GLY A 1 330 ? 15.923 -18.407 -42.150 1.00 88.50 330 GLY A C 1
ATOM 2617 O O . GLY A 1 330 ? 15.990 -19.448 -41.501 1.00 88.50 330 GLY A O 1
ATOM 2618 N N . ASN A 1 331 ? 16.731 -17.368 -41.914 1.00 92.88 331 ASN A N 1
ATOM 2619 C CA . ASN A 1 331 ? 17.644 -17.303 -40.768 1.00 92.88 331 ASN A CA 1
ATOM 2620 C C . ASN A 1 331 ? 16.934 -16.739 -39.529 1.00 92.88 331 ASN A C 1
ATOM 2622 O O . ASN A 1 331 ? 15.892 -16.100 -39.643 1.00 92.88 331 ASN A O 1
ATOM 2626 N N . SER A 1 332 ? 17.525 -16.915 -38.348 1.00 93.44 332 SER A N 1
ATOM 2627 C CA . SER A 1 332 ? 17.076 -16.279 -37.107 1.00 93.44 332 SER A CA 1
ATOM 2628 C C . SER A 1 332 ? 18.173 -15.408 -36.496 1.00 93.44 332 SER A C 1
ATOM 2630 O O . SER A 1 332 ? 19.367 -15.682 -36.643 1.00 93.44 332 SER A O 1
ATOM 2632 N N . VAL A 1 333 ? 17.759 -14.345 -35.808 1.00 94.31 333 VAL A N 1
ATOM 2633 C CA . VAL A 1 333 ? 18.604 -13.555 -34.908 1.00 94.31 333 VAL A CA 1
ATOM 2634 C C . VAL A 1 333 ? 18.140 -13.823 -33.488 1.00 94.31 333 VAL A C 1
ATOM 2636 O O . VAL A 1 333 ? 16.967 -13.632 -33.171 1.00 94.31 333 VAL A O 1
ATOM 2639 N N . GLU A 1 334 ? 19.064 -14.254 -32.641 1.00 95.50 334 GLU A N 1
ATOM 2640 C CA . GLU A 1 334 ? 18.809 -14.527 -31.232 1.00 95.50 334 GLU A CA 1
ATOM 2641 C C . GLU A 1 334 ? 19.611 -13.567 -30.362 1.00 95.50 334 GLU A C 1
ATOM 2643 O O . GLU A 1 334 ? 20.737 -13.182 -30.691 1.00 95.50 334 GLU A O 1
ATOM 2648 N N . GLY A 1 335 ? 19.039 -13.193 -29.227 1.00 94.69 335 GLY A N 1
ATOM 2649 C CA . GLY A 1 335 ? 19.725 -12.370 -28.249 1.00 94.69 335 GLY A CA 1
ATOM 2650 C C . GLY A 1 335 ? 18.911 -12.198 -26.981 1.00 94.69 335 GLY A C 1
ATOM 2651 O O . GLY A 1 335 ? 17.912 -12.878 -26.765 1.00 94.69 335 GLY A O 1
ATOM 2652 N N . SER A 1 336 ? 19.342 -11.257 -26.150 1.00 94.69 336 SER A N 1
ATOM 2653 C CA . SER A 1 336 ? 18.663 -10.911 -24.907 1.00 94.69 336 SER A CA 1
ATOM 2654 C C . SER A 1 336 ? 18.622 -9.397 -24.745 1.00 94.69 336 SER A C 1
ATOM 2656 O O . SER A 1 336 ? 19.494 -8.686 -25.253 1.00 94.69 336 SER A O 1
ATOM 2658 N N . PHE A 1 337 ? 17.598 -8.896 -24.065 1.00 93.81 337 PHE A N 1
ATOM 2659 C CA . PHE A 1 337 ? 17.474 -7.487 -23.705 1.00 93.81 337 PHE A CA 1
ATOM 2660 C C . PHE A 1 337 ? 16.977 -7.345 -22.268 1.00 93.81 337 PHE A C 1
ATOM 2662 O O . PHE A 1 337 ? 16.236 -8.193 -21.771 1.00 93.81 337 PHE A O 1
ATOM 2669 N N . ILE A 1 338 ? 17.332 -6.238 -21.614 1.00 95.00 338 ILE A N 1
ATOM 2670 C CA . ILE A 1 338 ? 16.857 -5.943 -20.258 1.00 95.00 338 ILE A CA 1
ATOM 2671 C C . ILE A 1 338 ? 15.343 -5.738 -20.313 1.00 95.00 338 ILE A C 1
ATOM 2673 O O . ILE A 1 338 ? 14.868 -4.779 -20.915 1.00 95.00 338 ILE A O 1
ATOM 2677 N N . ALA A 1 339 ? 14.568 -6.618 -19.691 1.00 95.62 339 ALA A N 1
ATOM 2678 C CA . ALA A 1 339 ? 13.113 -6.534 -19.613 1.00 95.62 339 ALA A CA 1
ATOM 2679 C C . ALA A 1 339 ? 12.645 -5.700 -18.414 1.00 95.62 339 ALA A C 1
ATOM 2681 O O . ALA A 1 339 ? 11.619 -5.021 -18.490 1.00 95.62 339 ALA A O 1
ATOM 2682 N N . GLN A 1 340 ? 13.398 -5.716 -17.314 1.00 95.81 340 GLN A N 1
ATOM 2683 C CA . GLN A 1 340 ? 13.153 -4.853 -16.165 1.00 95.81 340 GLN A CA 1
ATOM 2684 C C . GLN A 1 340 ? 14.479 -4.452 -15.512 1.00 95.81 340 GLN A C 1
ATOM 2686 O O . GLN A 1 340 ? 15.251 -5.331 -15.152 1.00 95.81 340 GLN A O 1
ATOM 2691 N N . PRO A 1 341 ? 14.730 -3.157 -15.276 1.00 95.88 341 PRO A N 1
ATOM 2692 C CA . PRO A 1 341 ? 15.894 -2.712 -14.516 1.00 95.88 341 PRO A CA 1
ATOM 2693 C C . PRO A 1 341 ? 15.780 -3.059 -13.031 1.00 95.88 341 PRO A C 1
ATOM 2695 O O . PRO A 1 341 ? 14.676 -3.119 -12.471 1.00 95.88 341 PRO A O 1
ATOM 2698 N N . SER A 1 342 ? 16.922 -3.187 -12.357 1.00 96.44 342 SER A N 1
ATOM 2699 C CA . SER A 1 342 ? 16.947 -3.378 -10.905 1.00 96.44 342 SER A CA 1
ATOM 2700 C C . SER A 1 342 ? 16.412 -2.141 -10.164 1.00 96.44 342 SER A C 1
ATOM 2702 O O . SER A 1 342 ? 16.589 -1.000 -10.600 1.00 96.44 342 SER A O 1
ATOM 2704 N N . ASN A 1 343 ? 15.713 -2.351 -9.042 1.00 96.25 343 ASN A N 1
ATOM 2705 C CA . ASN A 1 343 ? 15.103 -1.267 -8.261 1.00 96.25 343 ASN A CA 1
ATOM 2706 C C . ASN A 1 343 ? 15.364 -1.451 -6.766 1.00 96.25 343 ASN A C 1
ATOM 2708 O O . ASN A 1 343 ? 15.338 -2.567 -6.248 1.00 96.25 343 ASN A O 1
ATOM 2712 N N . ASN A 1 344 ? 15.528 -0.336 -6.064 1.00 97.56 344 ASN A N 1
ATOM 2713 C CA . ASN A 1 344 ? 15.550 -0.243 -4.612 1.00 97.56 344 ASN A CA 1
ATOM 2714 C C . ASN A 1 344 ? 14.324 0.548 -4.160 1.00 97.56 344 ASN A C 1
ATOM 2716 O O . ASN A 1 344 ? 14.070 1.637 -4.669 1.00 97.56 344 ASN A O 1
ATOM 2720 N N . PHE A 1 345 ? 13.594 0.020 -3.185 1.00 97.75 345 PHE A N 1
ATOM 2721 C CA . PHE A 1 345 ? 12.411 0.649 -2.608 1.00 97.75 345 PHE A CA 1
ATOM 2722 C C . PHE A 1 345 ? 12.622 0.850 -1.111 1.00 97.75 345 PHE A C 1
ATOM 2724 O O . PHE A 1 345 ? 13.087 -0.061 -0.429 1.00 97.75 345 PHE A O 1
ATOM 2731 N N . LEU A 1 346 ? 12.240 2.016 -0.598 1.00 98.12 346 LEU A N 1
ATOM 2732 C CA . LEU A 1 346 ? 12.199 2.331 0.826 1.00 98.12 346 LEU A CA 1
ATOM 2733 C C . LEU A 1 346 ? 10.851 2.974 1.148 1.00 98.12 346 LEU A C 1
ATOM 2735 O O . LEU A 1 346 ? 10.462 3.934 0.493 1.00 98.12 346 LEU A O 1
ATOM 2739 N N . VAL A 1 347 ? 10.152 2.482 2.165 1.00 98.12 347 VAL A N 1
ATOM 2740 C CA . VAL A 1 347 ? 8.911 3.078 2.676 1.00 98.12 347 VAL A CA 1
ATOM 2741 C C . VAL A 1 347 ? 8.994 3.137 4.187 1.00 98.12 347 VAL A C 1
ATOM 2743 O O . VAL A 1 347 ? 9.259 2.124 4.825 1.00 98.12 347 VAL A O 1
ATOM 2746 N N . SER A 1 348 ? 8.742 4.304 4.760 1.00 98.25 348 SER A N 1
ATOM 2747 C CA . SER A 1 348 ? 8.801 4.547 6.194 1.00 98.25 348 SER A CA 1
ATOM 2748 C C . SER A 1 348 ? 7.559 5.300 6.660 1.00 98.25 348 SER A C 1
ATOM 2750 O O . SER A 1 348 ? 7.164 6.310 6.077 1.00 98.25 348 SER A O 1
ATOM 2752 N N . ARG A 1 349 ? 6.969 4.843 7.760 1.00 97.69 349 ARG A N 1
ATOM 2753 C CA . ARG A 1 349 ? 5.847 5.458 8.456 1.00 97.69 349 ARG A CA 1
ATOM 2754 C C . ARG A 1 349 ? 6.150 5.541 9.946 1.00 97.69 349 ARG A C 1
ATOM 2756 O O . ARG A 1 349 ? 6.524 4.552 10.574 1.00 97.69 349 ARG A O 1
ATOM 2763 N N . LEU A 1 350 ? 5.906 6.716 10.515 1.00 97.94 350 LEU A N 1
ATOM 2764 C CA . LEU A 1 350 ? 5.855 6.933 11.957 1.00 97.94 350 LEU A CA 1
ATOM 2765 C C . LEU A 1 350 ? 4.510 7.548 12.317 1.00 97.94 350 LEU A C 1
ATOM 2767 O O . LEU A 1 350 ? 4.133 8.561 11.733 1.00 97.94 350 LEU A O 1
ATOM 2771 N N . LYS A 1 351 ? 3.784 6.967 13.266 1.00 96.94 351 LYS A N 1
ATOM 2772 C CA . LYS A 1 351 ? 2.461 7.451 13.677 1.00 96.94 351 LYS A CA 1
ATOM 2773 C C . LYS A 1 351 ? 2.343 7.407 15.187 1.00 96.94 351 LYS A C 1
ATOM 2775 O O . LYS A 1 351 ? 2.543 6.356 15.778 1.00 96.94 351 LYS A O 1
ATOM 2780 N N . GLN A 1 352 ? 2.032 8.537 15.799 1.00 96.56 352 GLN A N 1
ATOM 2781 C CA . GLN A 1 352 ? 1.916 8.664 17.242 1.00 96.56 352 GLN A CA 1
ATOM 2782 C C . GLN A 1 352 ? 0.458 8.890 17.624 1.00 96.56 352 GLN A C 1
ATOM 2784 O O . GLN A 1 352 ? -0.153 9.878 17.211 1.00 96.56 352 GLN A O 1
ATOM 2789 N N . ASP A 1 353 ? -0.059 7.998 18.462 1.00 94.44 353 ASP A N 1
ATOM 2790 C CA . ASP A 1 353 ? -1.371 8.132 19.077 1.00 94.44 353 ASP A CA 1
ATOM 2791 C C . ASP A 1 353 ? -1.253 8.839 20.431 1.00 94.44 353 ASP A C 1
ATOM 2793 O O . ASP A 1 353 ? -0.412 8.503 21.265 1.00 94.44 353 ASP A O 1
ATOM 2797 N N . PHE A 1 354 ? -2.125 9.810 20.674 1.00 93.81 354 PHE A N 1
ATOM 2798 C CA . PHE A 1 354 ? -2.249 10.530 21.935 1.00 93.81 354 PHE A CA 1
ATOM 2799 C C . PHE A 1 354 ? -3.671 10.386 22.474 1.00 93.81 354 PHE A C 1
ATOM 2801 O O . PHE A 1 354 ? -4.633 10.272 21.709 1.00 93.81 354 PHE A O 1
ATOM 2808 N N . ASN A 1 355 ? -3.810 10.454 23.801 1.00 90.44 355 ASN A N 1
ATOM 2809 C CA . ASN A 1 355 ? -5.104 10.443 24.489 1.00 90.44 355 ASN A CA 1
ATOM 2810 C C . ASN A 1 355 ? -5.996 9.272 24.036 1.00 90.44 355 ASN A C 1
ATOM 2812 O O . ASN A 1 355 ? -7.130 9.489 23.609 1.00 90.44 355 ASN A O 1
ATOM 2816 N N . GLU A 1 356 ? -5.456 8.047 24.077 1.00 83.44 356 GLU A N 1
ATOM 2817 C CA . GLU A 1 356 ? -6.159 6.818 23.660 1.00 83.44 356 GLU A CA 1
ATOM 2818 C C . GLU A 1 356 ? -6.674 6.892 22.208 1.00 83.44 356 GLU A C 1
ATOM 2820 O O . GLU A 1 356 ? -7.830 6.586 21.905 1.00 83.44 356 GLU A O 1
ATOM 2825 N N . GLY A 1 357 ? -5.829 7.404 21.308 1.00 86.44 357 GLY A N 1
ATOM 2826 C CA . GLY A 1 357 ? -6.131 7.509 19.881 1.00 86.44 357 GLY A CA 1
ATOM 2827 C C . GLY A 1 357 ? -7.096 8.638 19.508 1.00 86.44 357 GLY A C 1
ATOM 2828 O O . GLY A 1 357 ? -7.554 8.676 18.370 1.00 86.44 357 GLY A O 1
ATOM 2829 N N . ASN A 1 358 ? -7.431 9.552 20.429 1.00 91.69 358 ASN A N 1
ATOM 2830 C CA . ASN A 1 358 ? -8.254 10.727 20.109 1.00 91.69 358 ASN A CA 1
ATOM 2831 C C . ASN A 1 358 ? -7.511 11.777 19.286 1.00 91.69 358 ASN A C 1
ATOM 2833 O O . ASN A 1 358 ? -8.152 12.510 18.539 1.00 91.69 358 ASN A O 1
ATOM 2837 N N . THR A 1 359 ? -6.190 11.870 19.429 1.00 95.69 359 THR A N 1
ATOM 2838 C CA . THR A 1 359 ? -5.349 12.654 18.520 1.00 95.69 359 THR A CA 1
ATOM 2839 C C . THR A 1 359 ? -4.298 11.741 17.949 1.00 95.69 359 THR A C 1
ATOM 2841 O O . THR A 1 359 ? -3.636 11.031 18.701 1.00 95.69 359 THR A O 1
ATOM 2844 N N . VAL A 1 360 ? -4.101 11.796 16.643 1.00 95.44 360 VAL A N 1
ATOM 2845 C CA . VAL A 1 360 ? -3.076 11.027 15.961 1.00 95.44 360 VAL A CA 1
ATOM 2846 C C . VAL A 1 360 ? -2.336 11.926 14.998 1.00 95.44 360 VAL A C 1
ATOM 2848 O O . VAL A 1 360 ? -2.954 12.718 14.293 1.00 95.44 3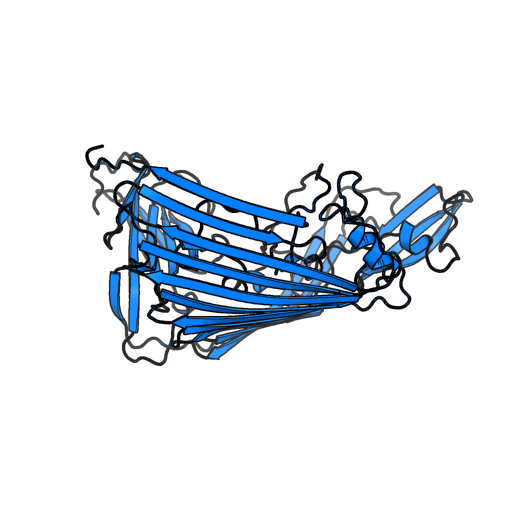60 VAL A O 1
ATOM 2851 N N . VAL A 1 361 ? -1.011 11.820 15.000 1.00 97.75 361 VAL A N 1
ATOM 2852 C CA . VAL A 1 361 ? -0.132 12.569 14.099 1.00 97.75 361 VAL A CA 1
ATOM 2853 C C . VAL A 1 361 ? 0.832 11.594 13.454 1.00 97.75 361 VAL A C 1
ATOM 2855 O O . VAL A 1 361 ? 1.396 10.727 14.125 1.00 97.75 361 VAL A O 1
ATOM 2858 N N . GLY A 1 362 ? 1.022 11.728 12.151 1.00 97.88 362 GLY A N 1
ATOM 2859 C CA . GLY A 1 362 ? 1.818 10.813 11.370 1.00 97.88 362 GLY A CA 1
ATOM 2860 C C . GLY A 1 362 ? 2.743 11.495 10.378 1.00 97.88 362 GLY A C 1
ATOM 2861 O O . GLY A 1 362 ? 2.403 12.520 9.801 1.00 97.88 362 GLY A O 1
ATOM 2862 N N . GLY A 1 363 ? 3.906 10.885 10.168 1.00 98.38 363 GLY A N 1
ATOM 2863 C CA . GLY A 1 363 ? 4.805 11.148 9.053 1.00 98.38 363 GLY A CA 1
ATOM 2864 C C . GLY A 1 363 ? 4.905 9.935 8.130 1.00 98.38 363 GLY A C 1
ATOM 2865 O O . GLY A 1 363 ? 4.790 8.784 8.574 1.00 98.38 363 GLY A O 1
ATOM 2866 N N . PHE A 1 364 ? 5.129 10.208 6.851 1.00 98.31 364 PHE A N 1
ATOM 2867 C CA . PHE A 1 364 ? 5.332 9.224 5.798 1.00 98.31 364 PHE A CA 1
ATOM 2868 C C . PHE A 1 364 ? 6.498 9.645 4.910 1.00 98.31 364 PHE A C 1
ATOM 2870 O O . PHE A 1 364 ? 6.665 10.823 4.598 1.00 98.31 364 PHE A O 1
ATOM 2877 N N . PHE A 1 365 ? 7.276 8.664 4.481 1.00 98.19 365 PHE A N 1
ATOM 2878 C CA . PHE A 1 365 ? 8.347 8.820 3.518 1.00 98.19 365 PHE A CA 1
ATOM 2879 C C . PHE A 1 365 ? 8.379 7.593 2.615 1.00 98.19 365 PHE A C 1
ATOM 2881 O O . PHE A 1 365 ? 8.289 6.466 3.097 1.00 98.19 365 PHE A O 1
ATOM 2888 N N . SER A 1 366 ? 8.584 7.788 1.322 1.00 98.12 366 SER A N 1
ATOM 2889 C CA . SER A 1 366 ? 8.923 6.702 0.416 1.00 98.12 366 SER A CA 1
ATOM 2890 C C . SER A 1 366 ? 9.917 7.156 -0.637 1.00 98.12 366 SER A C 1
ATOM 2892 O O . SER A 1 366 ? 9.790 8.256 -1.170 1.00 98.12 366 SER A O 1
ATOM 2894 N N . GLY A 1 367 ? 10.866 6.290 -0.968 1.00 97.56 367 GLY A N 1
ATOM 2895 C CA . GLY A 1 367 ? 11.862 6.503 -2.004 1.00 97.56 367 GLY A CA 1
ATOM 2896 C C . GLY A 1 367 ? 11.966 5.291 -2.920 1.00 97.56 367 GLY A C 1
ATOM 2897 O O . GLY A 1 367 ? 11.819 4.150 -2.475 1.00 97.56 367 GLY A O 1
ATOM 2898 N N . MET A 1 368 ? 12.230 5.544 -4.194 1.00 97.06 368 MET A N 1
ATOM 2899 C CA . MET A 1 368 ? 12.572 4.521 -5.172 1.00 97.06 368 MET A CA 1
ATOM 2900 C C . MET A 1 368 ? 13.793 4.983 -5.961 1.00 97.06 368 MET A C 1
ATOM 2902 O O . MET A 1 368 ? 13.851 6.142 -6.368 1.00 97.06 368 MET A O 1
ATOM 2906 N N . ASN A 1 369 ? 14.751 4.084 -6.170 1.00 97.31 369 ASN A N 1
ATOM 2907 C CA . ASN A 1 369 ? 15.891 4.288 -7.058 1.00 97.31 369 ASN A CA 1
ATOM 2908 C C . ASN A 1 369 ? 16.002 3.109 -8.017 1.00 97.31 369 ASN A C 1
ATOM 2910 O O . ASN A 1 369 ? 15.905 1.954 -7.597 1.00 97.31 369 ASN A O 1
ATOM 2914 N N . ARG A 1 370 ? 16.234 3.408 -9.287 1.00 95.94 370 ARG A N 1
ATOM 2915 C CA . ARG A 1 370 ? 16.242 2.462 -10.392 1.00 95.94 370 ARG A CA 1
ATOM 2916 C C . ARG A 1 370 ? 17.542 2.610 -11.169 1.00 95.94 370 ARG A C 1
ATOM 2918 O O . ARG A 1 370 ? 17.941 3.729 -11.474 1.00 95.94 370 ARG A O 1
ATOM 2925 N N . ASP A 1 371 ? 18.167 1.483 -11.475 1.00 95.81 371 ASP A N 1
ATOM 2926 C CA . ASP A 1 371 ? 19.401 1.428 -12.260 1.00 95.81 371 ASP A CA 1
ATOM 2927 C C . ASP A 1 371 ? 19.046 1.311 -13.750 1.00 95.81 371 ASP A C 1
ATOM 2929 O O . ASP A 1 371 ? 18.614 0.246 -14.190 1.00 95.81 371 ASP A O 1
ATOM 2933 N N . ILE A 1 372 ? 19.076 2.430 -14.485 1.00 94.75 372 ILE A N 1
ATOM 2934 C CA . ILE A 1 372 ? 18.612 2.526 -15.889 1.00 94.75 372 ILE A CA 1
ATOM 2935 C C . ILE A 1 372 ? 19.525 3.332 -16.807 1.00 94.75 372 ILE A C 1
ATOM 2937 O O . ILE A 1 372 ? 19.189 3.492 -17.985 1.00 94.75 372 ILE A O 1
ATOM 2941 N N . ASP A 1 373 ? 20.629 3.856 -16.293 1.00 91.38 373 ASP A N 1
ATOM 2942 C CA . ASP A 1 373 ? 21.543 4.672 -17.087 1.00 91.38 373 ASP A CA 1
ATOM 2943 C C . ASP A 1 373 ? 22.096 3.834 -18.255 1.00 91.38 373 ASP A C 1
ATOM 2945 O O . ASP A 1 373 ? 22.305 2.627 -18.118 1.00 91.38 373 ASP A O 1
ATOM 2949 N N . ASP A 1 374 ? 22.257 4.452 -19.428 1.00 87.75 374 ASP A N 1
ATOM 2950 C CA . ASP A 1 374 ? 22.693 3.790 -20.669 1.00 87.75 374 ASP A CA 1
ATOM 2951 C C . ASP A 1 374 ? 21.760 2.665 -21.178 1.00 87.75 374 ASP A C 1
ATOM 2953 O O . ASP A 1 374 ? 22.127 1.876 -22.054 1.00 87.75 374 ASP A O 1
ATOM 2957 N N . THR A 1 375 ? 20.516 2.602 -20.690 1.00 91.62 375 THR A N 1
ATOM 2958 C CA . THR A 1 375 ? 19.495 1.657 -21.171 1.00 91.62 375 THR A CA 1
ATOM 2959 C C . THR A 1 375 ? 18.353 2.364 -21.898 1.00 91.62 375 THR A C 1
ATOM 2961 O O . THR A 1 375 ? 18.075 3.547 -21.703 1.00 91.62 375 THR A O 1
ATOM 2964 N N . TYR A 1 376 ? 17.578 1.611 -22.682 1.00 91.69 376 TYR A N 1
ATOM 2965 C CA . TYR A 1 376 ? 16.398 2.146 -23.370 1.00 91.69 376 TYR A CA 1
ATOM 2966 C C . TYR A 1 376 ? 15.269 2.603 -22.429 1.00 91.69 376 TYR A C 1
ATOM 2968 O O . TYR A 1 376 ? 14.284 3.199 -22.878 1.00 91.69 376 TYR A O 1
ATOM 2976 N N . PHE A 1 377 ? 15.402 2.356 -21.123 1.00 94.75 377 PHE A N 1
ATOM 2977 C CA . PHE A 1 377 ? 14.491 2.860 -20.103 1.00 94.75 377 PHE A CA 1
ATOM 2978 C C . PHE A 1 377 ? 14.768 4.311 -19.702 1.00 94.75 377 PHE A C 1
ATOM 2980 O O . PHE A 1 377 ? 13.840 4.956 -19.213 1.00 94.75 377 PHE A O 1
ATOM 2987 N N . GLU A 1 378 ? 15.974 4.843 -19.921 1.00 92.81 378 GLU A N 1
ATOM 2988 C CA . GLU A 1 378 ? 16.404 6.163 -19.430 1.00 92.81 378 GLU A CA 1
ATOM 2989 C C . GLU A 1 378 ? 15.482 7.304 -19.905 1.00 92.81 378 GLU A C 1
ATOM 2991 O O . GLU A 1 378 ? 15.117 8.200 -19.143 1.00 92.81 378 GLU A O 1
ATOM 2996 N N . ASN A 1 379 ? 15.001 7.218 -21.150 1.00 92.12 379 ASN A N 1
ATOM 2997 C CA . ASN A 1 379 ? 14.081 8.186 -21.771 1.00 92.12 379 ASN A CA 1
ATOM 2998 C C . ASN A 1 379 ? 12.594 7.879 -21.526 1.00 92.12 379 ASN A C 1
ATOM 3000 O O . ASN A 1 379 ? 11.701 8.499 -22.110 1.00 92.12 379 ASN A O 1
ATOM 3004 N N . ARG A 1 380 ? 12.293 6.882 -20.688 1.00 91.56 380 ARG A N 1
ATOM 3005 C CA . ARG A 1 380 ? 10.935 6.351 -20.512 1.00 91.56 380 ARG A CA 1
ATOM 3006 C C . ARG A 1 380 ? 10.498 6.282 -19.062 1.00 91.56 380 ARG A C 1
ATOM 3008 O O . ARG A 1 380 ? 9.330 6.547 -18.785 1.00 91.56 380 ARG A O 1
ATOM 3015 N N . LEU A 1 381 ? 11.386 5.880 -18.171 1.00 95.00 381 LEU A N 1
ATOM 3016 C CA . LEU A 1 381 ? 11.107 5.682 -16.761 1.00 95.00 381 LEU A CA 1
ATOM 3017 C C . LEU A 1 381 ? 11.858 6.725 -15.937 1.00 95.00 381 LEU A C 1
ATOM 3019 O O . LEU A 1 381 ? 12.897 7.232 -16.343 1.00 95.00 381 LEU A O 1
ATOM 3023 N N . HIS A 1 382 ? 11.340 7.027 -14.753 1.00 96.44 382 HIS A N 1
ATOM 3024 C CA . HIS A 1 382 ? 12.089 7.807 -13.776 1.00 96.44 382 HIS A CA 1
ATOM 3025 C C . HIS A 1 382 ? 13.257 6.971 -13.233 1.00 96.44 382 HIS A C 1
ATOM 3027 O O . HIS A 1 382 ? 13.095 5.773 -12.989 1.00 96.44 382 HIS A O 1
ATOM 3033 N N . ASN A 1 383 ? 14.418 7.579 -13.000 1.00 96.19 383 ASN A N 1
ATOM 3034 C CA . ASN A 1 383 ? 15.522 6.903 -12.308 1.00 96.19 383 ASN A CA 1
ATOM 3035 C C . ASN A 1 383 ? 15.328 6.930 -10.785 1.00 96.19 383 ASN A C 1
ATOM 3037 O O . ASN A 1 383 ? 15.847 6.082 -10.061 1.00 96.19 383 ASN A O 1
ATOM 3041 N N . SER A 1 384 ? 14.546 7.886 -10.282 1.00 97.00 384 SER A N 1
ATOM 3042 C CA . SER A 1 384 ? 14.230 7.981 -8.868 1.00 97.00 384 SER A CA 1
ATOM 3043 C C . SER A 1 384 ? 12.924 8.717 -8.604 1.00 97.00 384 SER A C 1
ATOM 3045 O O . SER A 1 384 ? 12.476 9.558 -9.385 1.00 97.00 384 SER A O 1
ATOM 3047 N N . ALA A 1 385 ? 12.314 8.387 -7.471 1.00 97.50 385 ALA A N 1
ATOM 3048 C CA . ALA A 1 385 ? 11.090 9.005 -6.994 1.00 97.50 385 ALA A CA 1
ATOM 3049 C C . ALA A 1 385 ? 11.124 9.165 -5.476 1.00 97.50 385 ALA A C 1
ATOM 3051 O O . ALA A 1 385 ? 11.660 8.317 -4.762 1.00 97.50 385 ALA A O 1
ATOM 3052 N N . LEU A 1 386 ? 10.517 10.241 -4.991 1.00 97.81 386 LEU A N 1
ATOM 3053 C CA . LEU A 1 386 ? 10.440 10.604 -3.586 1.00 97.81 386 LEU A CA 1
ATOM 3054 C C . LEU A 1 386 ? 9.023 11.063 -3.252 1.00 97.81 386 LEU A C 1
ATOM 3056 O O . LEU A 1 386 ? 8.474 11.920 -3.940 1.00 97.81 386 LEU A O 1
ATOM 3060 N N . ILE A 1 387 ? 8.460 10.553 -2.161 1.00 98.12 387 ILE A N 1
ATOM 3061 C CA . ILE A 1 387 ? 7.246 11.092 -1.546 1.00 98.12 387 ILE A CA 1
ATOM 3062 C C . ILE A 1 387 ? 7.528 11.310 -0.067 1.00 98.12 387 ILE A C 1
ATOM 3064 O O . ILE A 1 387 ? 8.092 10.450 0.605 1.00 98.12 387 ILE A O 1
ATOM 3068 N N . THR A 1 388 ? 7.119 12.456 0.455 1.00 98.25 388 THR A N 1
ATOM 3069 C CA . THR A 1 388 ? 7.125 12.733 1.892 1.00 98.25 388 THR A CA 1
ATOM 3070 C C . THR A 1 388 ? 5.820 13.400 2.277 1.00 98.25 388 THR A C 1
ATOM 3072 O O . THR A 1 388 ? 5.234 14.128 1.477 1.00 98.25 388 THR A O 1
ATOM 3075 N N . GLY A 1 389 ? 5.329 13.155 3.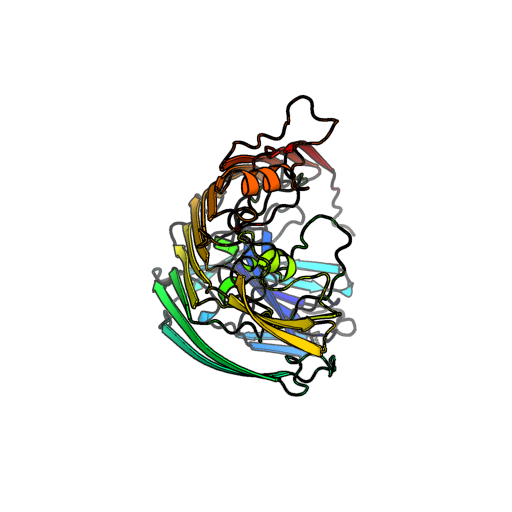482 1.00 97.94 389 GLY A N 1
ATOM 3076 C CA . GLY A 1 389 ? 4.063 13.727 3.903 1.00 97.94 389 GLY A CA 1
ATOM 3077 C C . GLY A 1 389 ? 3.788 13.592 5.384 1.00 97.94 389 GLY A C 1
ATOM 3078 O O . GLY A 1 389 ? 4.474 12.875 6.112 1.00 97.94 389 GLY A O 1
ATOM 3079 N N . ALA A 1 390 ? 2.751 14.298 5.810 1.00 98.44 390 ALA A N 1
ATOM 3080 C CA . ALA A 1 390 ? 2.216 14.229 7.153 1.00 98.44 390 ALA A CA 1
ATOM 3081 C C . ALA A 1 390 ? 0.693 14.092 7.115 1.00 98.44 390 ALA A C 1
ATOM 3083 O O . ALA A 1 390 ? 0.026 14.596 6.207 1.00 98.44 390 ALA A O 1
ATOM 3084 N N . ASP A 1 391 ? 0.150 13.396 8.104 1.00 97.88 391 ASP A N 1
ATOM 3085 C CA . ASP A 1 391 ? -1.283 13.294 8.336 1.00 97.88 391 ASP A CA 1
ATOM 3086 C C . ASP A 1 391 ? -1.611 13.493 9.815 1.00 97.88 391 ASP A C 1
ATOM 3088 O O . ASP A 1 391 ? -0.757 13.370 10.698 1.00 97.88 391 ASP A O 1
ATOM 3092 N N . PHE A 1 392 ? -2.854 13.876 10.085 1.00 97.94 392 PHE A N 1
ATOM 3093 C CA . PHE A 1 392 ? -3.356 13.984 11.440 1.00 97.94 392 PHE A CA 1
ATOM 3094 C C . PHE A 1 392 ? -4.857 13.722 11.516 1.00 97.94 392 PHE A C 1
ATOM 3096 O O . PHE A 1 392 ? -5.609 13.914 10.560 1.00 97.94 392 PHE A O 1
ATOM 3103 N N . GLU A 1 393 ? -5.292 13.341 12.709 1.00 97.00 393 GLU A N 1
ATOM 3104 C CA . GLU A 1 393 ? -6.688 13.191 13.093 1.00 97.00 393 GLU A CA 1
ATOM 3105 C C . GLU A 1 393 ? -6.845 13.689 14.528 1.00 97.00 393 GLU A C 1
ATOM 3107 O O . GLU A 1 393 ? -6.015 13.394 15.386 1.00 97.00 393 GLU A O 1
ATOM 3112 N N . HIS A 1 394 ? -7.897 14.447 14.806 1.00 97.19 394 HIS A N 1
ATOM 3113 C CA . HIS A 1 394 ? -8.260 14.842 16.157 1.00 97.19 394 HIS A CA 1
ATOM 3114 C C . HIS A 1 394 ? -9.773 14.789 16.342 1.00 97.19 394 HIS A C 1
ATOM 3116 O O . HIS A 1 394 ? -10.518 15.419 15.591 1.00 97.19 394 HIS A O 1
ATOM 3122 N N . GLY A 1 395 ? -10.220 14.056 17.359 1.00 94.88 395 GLY A N 1
ATOM 3123 C CA . GLY A 1 395 ? -11.620 13.933 17.738 1.00 94.88 395 GLY A CA 1
ATOM 3124 C C . GLY A 1 395 ? -11.933 14.573 19.092 1.00 94.88 395 GLY A C 1
ATOM 3125 O O . GLY A 1 395 ? -11.172 14.429 20.047 1.00 94.88 395 GLY A O 1
ATOM 3126 N N . TRP A 1 396 ? -13.101 15.213 19.203 1.00 93.50 396 TRP A N 1
ATOM 3127 C CA . TRP A 1 396 ? -13.637 15.752 20.460 1.00 93.50 396 TRP A CA 1
ATOM 3128 C C . TRP A 1 396 ? -15.064 15.269 20.731 1.00 93.50 396 TRP A C 1
ATOM 3130 O O . TRP A 1 396 ? -15.759 14.766 19.844 1.00 93.50 396 TRP A O 1
ATOM 3140 N N . ASN A 1 397 ? -15.498 15.406 21.990 1.00 91.31 397 ASN A N 1
ATOM 3141 C CA . ASN A 1 397 ? -16.794 14.933 22.489 1.00 91.31 397 ASN A CA 1
ATOM 3142 C C . ASN A 1 397 ? -17.046 13.459 22.135 1.00 91.31 397 ASN A C 1
ATOM 3144 O O . ASN A 1 397 ? -18.023 13.142 21.461 1.00 91.31 397 ASN A O 1
ATOM 3148 N N . ASN A 1 398 ? -16.136 12.572 22.554 1.00 86.88 398 ASN A N 1
ATOM 3149 C CA . ASN A 1 398 ? -16.165 11.138 22.235 1.00 86.88 398 ASN A CA 1
ATOM 3150 C C . ASN A 1 398 ? -16.186 10.872 20.721 1.00 86.88 398 ASN A C 1
ATOM 3152 O O . ASN A 1 398 ? -17.022 10.123 20.224 1.00 86.88 398 ASN A O 1
ATOM 3156 N N . ARG A 1 399 ? -15.290 11.545 19.981 1.00 89.44 399 ARG A N 1
ATOM 3157 C CA . ARG A 1 399 ? -15.171 11.458 18.513 1.00 89.44 399 ARG A CA 1
ATOM 3158 C C . ARG A 1 399 ? -16.482 11.782 17.776 1.00 89.44 399 ARG A C 1
ATOM 3160 O O . ARG A 1 399 ? -16.693 11.330 16.653 1.00 89.44 399 ARG A O 1
ATOM 3167 N N . LYS A 1 400 ? -17.381 12.564 18.389 1.00 92.38 400 LYS A N 1
ATOM 3168 C CA . LYS A 1 400 ? -18.588 13.093 17.729 1.00 92.38 400 LYS A CA 1
ATOM 3169 C C . LYS A 1 400 ? -18.234 14.061 16.617 1.00 92.38 400 LYS A C 1
ATOM 3171 O O . LYS A 1 400 ? -18.911 14.131 15.593 1.00 92.38 400 LYS A O 1
ATOM 3176 N N . TRP A 1 401 ? -17.170 14.805 16.845 1.00 94.62 401 TRP A N 1
ATOM 3177 C CA . TRP A 1 401 ? -16.606 15.733 15.898 1.00 94.62 401 TRP A CA 1
ATOM 3178 C C . TRP A 1 401 ? -15.158 15.357 15.653 1.00 94.62 401 TRP A C 1
ATOM 3180 O O . TRP A 1 401 ? -14.456 15.000 16.600 1.00 94.62 401 TRP A O 1
ATOM 3190 N N . ILE A 1 402 ? -14.741 15.415 14.396 1.00 96.88 402 ILE A N 1
ATOM 3191 C CA . ILE A 1 402 ? -13.416 15.002 13.959 1.00 96.88 402 ILE A CA 1
ATOM 3192 C C . ILE A 1 402 ? -12.893 16.041 12.973 1.00 96.88 402 ILE A C 1
ATOM 3194 O O . ILE A 1 402 ? -13.585 16.408 12.025 1.00 96.88 402 ILE A O 1
ATOM 3198 N N . VAL A 1 403 ? -11.663 16.496 13.185 1.00 97.88 403 VAL A N 1
ATOM 3199 C CA . VAL A 1 403 ? -10.865 17.181 12.169 1.00 97.88 403 VAL A CA 1
ATOM 3200 C C . VAL A 1 403 ? -9.754 16.237 11.744 1.00 97.88 403 VAL A C 1
ATOM 3202 O O . VAL A 1 403 ? -9.122 15.597 12.580 1.00 97.88 403 VAL A O 1
ATOM 3205 N N . SER A 1 404 ? -9.531 16.109 10.446 1.00 97.69 404 SER A N 1
ATOM 3206 C CA . SER A 1 404 ? -8.456 15.271 9.919 1.00 97.69 404 SER A CA 1
ATOM 3207 C C . SER A 1 404 ? -7.894 15.884 8.657 1.00 97.69 404 SER A C 1
ATOM 3209 O O . SER A 1 404 ? -8.621 16.541 7.912 1.00 97.69 404 SER A O 1
ATOM 3211 N N . GLY A 1 405 ? -6.610 15.677 8.415 1.00 97.31 405 GLY A N 1
ATOM 3212 C CA . GLY A 1 405 ? -5.980 16.194 7.219 1.00 97.31 405 GLY A CA 1
ATOM 3213 C C . GLY A 1 405 ? -4.715 15.451 6.852 1.00 97.31 405 GLY A C 1
ATOM 3214 O O . GLY A 1 405 ? -4.106 14.765 7.669 1.00 97.31 405 GLY A O 1
ATOM 3215 N N . THR A 1 406 ? -4.327 15.606 5.598 1.00 97.62 406 THR A N 1
ATOM 3216 C CA . THR A 1 406 ? -3.102 15.059 5.033 1.00 97.62 406 THR A CA 1
ATOM 3217 C C . THR A 1 406 ? -2.494 16.058 4.063 1.00 97.62 406 THR A C 1
ATOM 3219 O O . THR A 1 406 ? -3.205 16.805 3.390 1.00 97.62 406 THR A O 1
ATOM 3222 N N . ALA A 1 407 ? -1.170 16.080 4.000 1.00 97.56 407 ALA A N 1
ATOM 3223 C CA . ALA A 1 407 ? -0.420 16.777 2.974 1.00 97.56 407 ALA A CA 1
ATOM 3224 C C . ALA A 1 407 ? 0.809 15.949 2.608 1.00 97.56 407 ALA A C 1
ATOM 3226 O O . ALA A 1 407 ? 1.513 15.440 3.480 1.00 97.56 407 ALA A O 1
ATOM 3227 N N . SER A 1 408 ? 1.085 15.835 1.317 1.00 97.88 408 SER A N 1
ATOM 3228 C CA . SER A 1 408 ? 2.270 15.163 0.804 1.00 97.88 408 SER A CA 1
ATOM 3229 C C . SER A 1 408 ? 2.851 15.900 -0.386 1.00 97.88 408 SER A C 1
ATOM 3231 O O . SER A 1 408 ? 2.145 16.560 -1.148 1.00 97.88 408 SER A O 1
ATOM 3233 N N . LEU A 1 409 ? 4.161 15.767 -0.521 1.00 97.88 409 LEU A N 1
ATOM 3234 C CA . LEU A 1 409 ? 4.968 16.271 -1.612 1.00 97.88 409 LEU A CA 1
ATOM 3235 C C . LEU A 1 409 ? 5.518 15.065 -2.362 1.00 97.88 409 LEU A C 1
ATOM 3237 O O . LEU A 1 409 ? 6.030 14.143 -1.728 1.00 97.88 409 LEU A O 1
ATOM 3241 N N . SER A 1 410 ? 5.435 15.085 -3.687 1.00 97.88 410 SER A N 1
ATOM 3242 C CA . SER A 1 410 ? 6.084 14.094 -4.543 1.00 97.88 410 SER A CA 1
ATOM 3243 C C . SER A 1 410 ? 7.106 14.768 -5.446 1.00 97.88 410 SER A C 1
ATOM 3245 O O . SER A 1 410 ? 6.850 15.874 -5.925 1.00 97.88 410 SER A O 1
ATOM 3247 N N . SER A 1 411 ? 8.193 14.069 -5.747 1.00 98.00 411 SER A N 1
ATOM 3248 C CA . SER A 1 411 ? 9.152 14.436 -6.786 1.00 98.00 411 SER A CA 1
ATOM 3249 C C . SER A 1 411 ? 9.599 13.190 -7.534 1.00 98.00 411 SER A C 1
ATOM 3251 O O . SER A 1 411 ? 10.003 12.211 -6.911 1.00 98.00 411 SER A O 1
ATOM 3253 N N . VAL A 1 412 ? 9.566 13.244 -8.859 1.00 97.94 412 VAL A N 1
ATOM 3254 C CA . VAL A 1 412 ? 10.146 12.228 -9.744 1.00 97.94 412 VAL A CA 1
ATOM 3255 C C . VAL A 1 412 ? 11.266 12.840 -10.570 1.00 97.94 412 VAL A C 1
ATOM 3257 O O . VAL A 1 412 ? 11.189 14.016 -10.937 1.00 97.94 412 VAL A O 1
ATOM 3260 N N . PHE A 1 413 ? 12.300 12.053 -10.851 1.00 97.81 413 PHE A N 1
ATOM 3261 C CA . PHE A 1 413 ? 13.512 12.494 -11.538 1.00 97.81 413 PHE A CA 1
ATOM 3262 C C . PHE A 1 413 ? 13.856 11.552 -12.690 1.00 97.81 413 PHE A C 1
ATOM 3264 O O . PHE A 1 413 ? 13.635 10.342 -12.617 1.00 97.81 413 PHE A O 1
ATOM 3271 N N . GLY A 1 414 ? 14.406 12.110 -13.761 1.00 97.12 414 GLY A N 1
ATOM 3272 C CA . GLY A 1 414 ? 14.837 11.359 -14.931 1.00 97.12 414 GLY A CA 1
ATOM 3273 C C . GLY A 1 414 ? 15.309 12.289 -16.039 1.00 97.12 414 GLY A C 1
ATOM 3274 O O . GLY A 1 414 ? 15.512 13.486 -15.831 1.00 97.12 414 GLY A O 1
ATOM 3275 N N . THR A 1 415 ? 15.461 11.740 -17.234 1.00 97.31 415 THR A N 1
ATOM 3276 C CA . THR A 1 415 ? 15.776 12.526 -18.430 1.00 97.31 415 THR A CA 1
ATOM 3277 C C . THR A 1 415 ? 14.638 13.477 -18.793 1.00 97.31 415 THR A C 1
ATOM 3279 O O . THR A 1 415 ? 13.490 13.331 -18.354 1.00 97.31 415 THR A O 1
ATOM 3282 N N . ALA A 1 416 ? 14.953 14.446 -19.649 1.00 97.88 416 ALA A N 1
ATOM 3283 C CA . ALA A 1 416 ? 13.962 15.368 -20.180 1.00 97.88 416 ALA A CA 1
ATOM 3284 C C . ALA A 1 416 ? 12.832 14.646 -20.937 1.00 97.88 416 ALA A C 1
ATOM 3286 O O . ALA A 1 416 ? 11.661 15.015 -20.815 1.00 97.88 416 ALA A O 1
ATOM 3287 N N . ASP A 1 417 ? 13.158 13.558 -21.635 1.00 96.38 417 ASP A N 1
ATOM 3288 C CA . ASP A 1 417 ? 12.184 12.721 -22.332 1.00 96.38 417 ASP A CA 1
ATOM 3289 C C . ASP A 1 417 ? 11.280 11.964 -21.356 1.00 96.38 417 ASP A C 1
ATOM 3291 O O . ASP A 1 417 ? 10.055 11.997 -21.507 1.00 96.38 417 ASP A O 1
ATOM 3295 N N . ALA A 1 418 ? 11.844 11.350 -20.307 1.00 96.19 418 ALA A N 1
ATOM 3296 C CA . ALA A 1 418 ? 11.055 10.649 -19.295 1.00 96.19 418 ALA A CA 1
ATOM 3297 C C . ALA A 1 418 ? 10.043 11.593 -18.624 1.00 96.19 418 ALA A C 1
ATOM 3299 O O . ALA A 1 418 ? 8.858 11.273 -18.520 1.00 96.19 418 ALA A O 1
ATOM 3300 N N . ILE A 1 419 ? 10.471 12.800 -18.249 1.00 97.81 419 ILE A N 1
ATOM 3301 C CA . ILE A 1 419 ? 9.595 13.797 -17.621 1.00 97.81 419 ILE A CA 1
ATOM 3302 C C . ILE A 1 419 ? 8.606 14.409 -18.615 1.00 97.81 419 ILE A C 1
ATOM 3304 O O . ILE A 1 419 ? 7.463 14.698 -18.252 1.00 97.81 419 ILE A O 1
ATOM 3308 N N . THR A 1 420 ? 8.981 14.566 -19.883 1.00 97.88 420 THR A N 1
ATOM 3309 C CA . THR A 1 420 ? 8.045 14.954 -20.948 1.00 97.88 420 THR A CA 1
ATOM 3310 C C . THR A 1 420 ? 6.944 13.910 -21.110 1.00 97.88 420 THR A C 1
ATOM 3312 O O . THR A 1 420 ? 5.765 14.264 -21.183 1.00 97.88 420 THR A O 1
ATOM 3315 N N . ARG A 1 421 ? 7.281 12.614 -21.094 1.00 95.69 421 ARG A N 1
ATOM 3316 C CA . ARG A 1 421 ? 6.281 11.534 -21.102 1.00 95.69 421 ARG A CA 1
ATOM 3317 C C . ARG A 1 421 ? 5.372 11.602 -19.881 1.00 95.69 421 ARG A C 1
ATOM 3319 O O . ARG A 1 421 ? 4.160 11.459 -20.026 1.00 95.69 421 ARG A O 1
ATOM 3326 N N . THR A 1 422 ? 5.929 11.887 -18.708 1.00 96.25 422 THR A N 1
ATOM 3327 C CA . THR A 1 422 ? 5.158 12.071 -17.475 1.00 96.25 422 THR A CA 1
ATOM 3328 C C . THR A 1 422 ? 4.191 13.247 -17.600 1.00 96.25 422 THR A C 1
ATOM 3330 O O . THR A 1 422 ? 3.008 13.071 -17.323 1.00 96.25 422 THR A O 1
ATOM 3333 N N . GLN A 1 423 ? 4.612 14.407 -18.113 1.00 96.88 423 GLN A N 1
ATOM 3334 C CA . GLN A 1 423 ? 3.721 15.552 -18.387 1.00 96.88 423 GLN A CA 1
ATOM 3335 C C . GLN A 1 423 ? 2.576 15.208 -19.359 1.00 96.88 423 GLN A C 1
ATOM 3337 O O . GLN A 1 423 ? 1.456 15.691 -19.188 1.00 96.88 423 GLN A O 1
ATOM 3342 N N . ASN A 1 424 ? 2.838 14.336 -20.336 1.00 95.50 424 ASN A N 1
ATOM 3343 C CA . ASN A 1 424 ? 1.853 13.861 -21.311 1.00 95.50 424 ASN A CA 1
ATOM 3344 C C . ASN A 1 424 ? 0.893 12.785 -20.778 1.00 95.50 424 ASN A C 1
ATOM 3346 O O . ASN A 1 424 ? -0.045 12.410 -21.486 1.00 95.50 424 ASN A O 1
ATOM 3350 N N . ALA A 1 425 ? 1.126 12.258 -19.575 1.00 94.06 425 ALA A N 1
ATOM 3351 C CA . ALA A 1 425 ? 0.385 11.122 -19.043 1.00 94.06 425 ALA A CA 1
ATOM 3352 C C . ALA A 1 425 ? -1.078 11.480 -18.692 1.00 94.06 425 ALA A C 1
ATOM 3354 O O . ALA A 1 425 ? -1.352 12.606 -18.254 1.00 94.06 425 ALA A O 1
ATOM 3355 N N . PRO A 1 426 ? -2.019 10.520 -18.814 1.00 92.00 426 PRO A N 1
ATOM 3356 C CA . PRO A 1 426 ? -3.459 10.745 -18.638 1.00 92.00 426 PRO A CA 1
ATOM 3357 C C . PRO A 1 426 ? -3.882 11.250 -17.266 1.00 92.00 426 PRO A C 1
ATOM 3359 O O . PRO A 1 426 ? -4.951 11.837 -17.123 1.00 92.00 426 PRO A O 1
ATOM 3362 N N . GLN A 1 427 ? -3.048 11.047 -16.253 1.00 91.38 427 GLN A N 1
ATOM 3363 C CA . GLN A 1 427 ? -3.297 11.541 -14.910 1.00 91.38 427 GLN A CA 1
ATOM 3364 C C . GLN A 1 427 ? -3.300 13.075 -14.863 1.00 91.38 427 GLN A C 1
ATOM 3366 O O . GLN A 1 427 ? -3.929 13.632 -13.971 1.00 91.38 427 GLN A O 1
ATOM 3371 N N . ARG A 1 428 ? -2.607 13.759 -15.788 1.00 92.50 428 ARG A N 1
ATOM 3372 C CA . ARG A 1 428 ? -2.365 15.212 -15.719 1.00 92.50 428 ARG A CA 1
ATOM 3373 C C . ARG A 1 428 ? -2.547 15.984 -17.026 1.00 92.50 428 ARG A C 1
ATOM 3375 O O . ARG A 1 428 ? -2.923 17.149 -16.954 1.00 92.50 428 ARG A O 1
ATOM 3382 N N . TYR A 1 429 ? -2.278 15.367 -18.181 1.00 92.81 429 TYR A N 1
ATOM 3383 C CA . TYR A 1 429 ? -2.387 15.951 -19.525 1.00 92.81 429 TYR A CA 1
ATOM 3384 C C . TYR A 1 429 ? -2.032 17.444 -19.622 1.00 92.81 429 TYR A C 1
ATOM 3386 O O . TYR A 1 429 ? -2.901 18.293 -19.826 1.00 92.81 429 TYR A O 1
ATOM 3394 N N . TYR A 1 430 ? -0.743 17.776 -19.519 1.00 95.12 430 TYR A N 1
ATOM 3395 C CA . TYR A 1 430 ? -0.278 19.168 -19.622 1.00 95.12 430 TYR A CA 1
ATOM 3396 C C . TYR A 1 430 ? -0.593 19.811 -20.985 1.00 95.12 430 TYR A C 1
ATOM 3398 O O . TYR A 1 430 ? -0.614 21.030 -21.094 1.00 95.12 430 TYR A O 1
ATOM 3406 N N . GLN A 1 431 ? -0.846 18.996 -22.010 1.00 93.12 431 GLN A N 1
ATOM 3407 C CA . GLN A 1 431 ? -1.171 19.387 -23.382 1.00 93.12 431 GLN A CA 1
ATOM 3408 C C . GLN A 1 431 ? -2.657 19.652 -23.650 1.00 93.12 431 GLN A C 1
ATOM 3410 O O . GLN A 1 431 ? -3.040 19.847 -24.805 1.00 93.12 431 GLN A O 1
ATOM 3415 N N . ARG A 1 432 ? -3.524 19.573 -22.638 1.00 90.94 432 ARG A N 1
ATOM 3416 C CA . ARG A 1 432 ? -4.963 19.745 -22.854 1.00 90.94 432 ARG A CA 1
ATOM 3417 C C . ARG A 1 432 ? -5.297 21.183 -23.275 1.00 90.94 432 ARG A C 1
ATOM 3419 O O . ARG A 1 432 ? -4.781 22.144 -22.709 1.00 90.94 432 ARG A O 1
ATOM 3426 N N . LEU A 1 433 ? -6.167 21.316 -24.276 1.00 87.62 433 LEU A N 1
ATOM 3427 C CA . LEU A 1 433 ? -6.493 22.601 -24.913 1.00 87.62 433 LEU A CA 1
ATOM 3428 C C . LEU A 1 433 ? -7.310 23.543 -24.017 1.00 87.62 433 LEU A C 1
ATOM 3430 O O . LEU A 1 433 ? -7.358 24.741 -24.267 1.00 87.62 433 LEU A O 1
ATOM 3434 N N . ASP A 1 434 ? -7.968 23.001 -22.996 1.00 86.50 434 ASP A N 1
ATOM 3435 C CA . ASP A 1 434 ? -8.817 23.717 -22.044 1.00 86.50 434 ASP A CA 1
ATOM 3436 C C . ASP A 1 434 ? -8.044 24.273 -20.833 1.00 86.50 434 ASP A C 1
ATOM 3438 O O . ASP A 1 434 ? -8.646 24.862 -19.937 1.00 86.50 434 ASP A O 1
ATOM 3442 N N . SER A 1 435 ? -6.718 24.101 -20.777 1.00 85.31 435 SER A N 1
ATOM 3443 C CA . SER A 1 435 ? -5.886 24.649 -19.702 1.00 85.31 435 SER A CA 1
ATOM 3444 C C . SER A 1 435 ? -5.221 25.963 -20.104 1.00 85.31 435 SER A C 1
ATOM 3446 O O . SER A 1 435 ? -4.382 25.992 -20.997 1.00 85.31 435 SER A O 1
ATOM 3448 N N . GLU A 1 436 ? -5.518 27.048 -19.386 1.00 79.88 436 GLU A N 1
ATOM 3449 C CA . GLU A 1 436 ? -4.886 28.360 -19.616 1.00 79.88 436 GLU A CA 1
ATOM 3450 C C . GLU A 1 436 ? -3.480 28.489 -18.989 1.00 79.88 436 GLU A C 1
ATOM 3452 O O . GLU A 1 436 ? -2.784 29.473 -19.229 1.00 79.88 436 GLU A O 1
ATOM 3457 N N . GLY A 1 437 ? -3.047 27.515 -18.177 1.00 82.75 437 GLY A N 1
ATOM 3458 C CA . GLY A 1 437 ? -1.813 27.612 -17.381 1.00 82.75 437 GLY A CA 1
ATOM 3459 C C . GLY A 1 437 ? -0.900 26.387 -17.407 1.00 82.75 437 GLY A C 1
ATOM 3460 O O . GLY A 1 437 ? 0.142 26.405 -16.752 1.00 82.75 437 GLY A O 1
ATOM 3461 N N . LEU A 1 438 ? -1.264 25.325 -18.133 1.00 91.12 438 LEU A N 1
ATOM 3462 C CA . LEU A 1 438 ? -0.402 24.155 -18.311 1.00 91.12 438 LEU A CA 1
ATOM 3463 C C . LEU A 1 438 ? 0.202 24.155 -19.707 1.00 91.12 438 LEU A C 1
ATOM 3465 O O . LEU A 1 438 ? -0.465 24.437 -20.695 1.00 91.12 438 LEU A O 1
ATOM 3469 N N . SER A 1 439 ? 1.488 23.838 -19.767 1.00 92.25 439 SER A N 1
ATOM 3470 C CA . SER A 1 439 ? 2.214 23.603 -21.007 1.00 92.25 439 SER A CA 1
ATOM 3471 C C . SER A 1 439 ? 3.304 22.577 -20.743 1.00 92.25 439 SER A C 1
ATOM 3473 O O . SER A 1 439 ? 3.825 22.485 -19.628 1.00 92.25 439 SER A O 1
ATOM 3475 N N . ILE A 1 440 ? 3.619 21.780 -21.760 1.00 95.31 440 ILE A N 1
ATOM 3476 C CA . ILE A 1 440 ? 4.730 20.835 -21.692 1.00 95.31 440 ILE A CA 1
ATOM 3477 C C . ILE A 1 440 ? 6.035 21.627 -21.706 1.00 95.31 440 ILE A C 1
ATOM 3479 O O . ILE A 1 440 ? 6.282 22.405 -22.624 1.00 95.31 440 ILE A O 1
ATOM 3483 N N . ASP A 1 441 ? 6.887 21.365 -20.722 1.00 95.94 441 ASP A N 1
ATOM 3484 C CA . ASP A 1 441 ? 8.268 21.835 -20.705 1.00 95.94 441 ASP A CA 1
ATOM 3485 C C . ASP A 1 441 ? 9.203 20.652 -20.962 1.00 95.94 441 ASP A C 1
ATOM 3487 O O . ASP A 1 441 ? 9.409 19.806 -20.086 1.00 95.94 441 ASP A O 1
ATOM 3491 N N . THR A 1 442 ? 9.753 20.587 -22.176 1.00 96.94 442 THR A N 1
ATOM 3492 C CA . THR A 1 442 ? 10.625 19.495 -22.625 1.00 96.94 442 THR A CA 1
ATOM 3493 C C . THR A 1 442 ? 12.057 19.611 -22.113 1.00 96.94 442 THR A C 1
ATOM 3495 O O . THR A 1 442 ? 12.908 18.844 -22.540 1.00 96.94 442 THR A O 1
ATOM 3498 N N . THR A 1 443 ? 12.362 20.582 -21.247 1.00 97.75 443 THR A N 1
ATOM 3499 C CA . THR A 1 443 ? 13.702 20.757 -20.662 1.00 97.75 443 THR A CA 1
ATOM 3500 C C . THR A 1 443 ? 13.791 20.243 -19.225 1.00 97.75 443 THR A C 1
ATOM 3502 O O . THR A 1 443 ? 14.885 20.110 -18.676 1.00 97.75 443 THR A O 1
ATOM 3505 N N . LYS A 1 444 ? 12.648 19.930 -18.598 1.00 97.50 444 LYS A N 1
ATOM 3506 C CA . LYS A 1 444 ? 12.591 19.483 -17.204 1.00 97.50 444 LYS A CA 1
ATOM 3507 C C . LYS A 1 444 ? 13.137 18.078 -17.033 1.00 97.50 444 LYS A C 1
ATOM 3509 O O . LYS A 1 444 ? 12.653 17.151 -17.657 1.00 97.50 444 LYS A O 1
ATOM 3514 N N . THR A 1 445 ? 14.030 17.913 -16.068 1.00 97.69 445 THR A N 1
ATOM 3515 C CA . THR A 1 445 ? 14.549 16.613 -15.603 1.00 97.69 445 THR A CA 1
ATOM 3516 C C . THR A 1 445 ? 13.929 16.165 -14.275 1.00 97.69 445 THR A C 1
ATOM 3518 O O . THR A 1 445 ? 14.302 15.148 -13.692 1.00 97.69 445 THR A O 1
ATOM 3521 N N . SER A 1 446 ? 12.944 16.916 -13.779 1.00 97.94 446 SER A N 1
ATOM 3522 C CA . SER A 1 446 ? 12.136 16.521 -12.629 1.00 97.94 446 SER A CA 1
ATOM 3523 C C . SER A 1 446 ? 10.718 17.074 -12.709 1.00 97.94 446 SER A C 1
ATOM 3525 O O . SER A 1 446 ? 10.458 18.085 -13.369 1.00 97.94 446 SER A O 1
ATOM 3527 N N . LEU A 1 447 ? 9.798 16.410 -12.015 1.00 97.62 447 LEU A N 1
ATOM 3528 C CA . LEU A 1 447 ? 8.431 16.874 -11.826 1.00 97.62 447 LEU A CA 1
ATOM 3529 C C . LEU A 1 447 ? 8.041 16.717 -10.360 1.00 97.62 447 LEU A C 1
ATOM 3531 O O . LEU A 1 447 ? 8.200 15.640 -9.786 1.00 97.62 447 LEU A O 1
ATOM 3535 N N . SER A 1 448 ? 7.523 17.792 -9.771 1.00 97.88 448 SER A N 1
ATOM 3536 C CA . SER A 1 448 ? 7.114 17.819 -8.370 1.00 97.88 448 SER A CA 1
ATOM 3537 C C . SER A 1 448 ? 5.700 18.346 -8.207 1.00 97.88 448 SER A C 1
ATOM 3539 O O . SER A 1 448 ? 5.235 19.181 -8.988 1.00 97.88 448 SER A O 1
ATOM 3541 N N . GLY A 1 449 ? 5.033 17.906 -7.146 1.00 97.19 449 GLY A N 1
ATOM 3542 C CA . GLY A 1 449 ? 3.683 18.344 -6.836 1.00 97.19 449 GLY A CA 1
ATOM 3543 C C . GLY A 1 449 ? 3.300 18.144 -5.384 1.00 97.19 449 GLY A C 1
ATOM 3544 O O . GLY A 1 449 ? 4.051 17.584 -4.586 1.00 97.19 449 GLY A O 1
ATOM 3545 N N . ILE A 1 450 ? 2.094 18.602 -5.064 1.00 97.38 450 ILE A N 1
ATOM 3546 C CA . ILE A 1 450 ? 1.484 18.542 -3.740 1.00 97.38 450 ILE A CA 1
ATOM 3547 C C . ILE A 1 450 ? 0.126 17.850 -3.849 1.00 97.38 450 ILE A C 1
ATOM 3549 O O . ILE A 1 450 ? -0.663 18.179 -4.738 1.00 97.38 450 ILE A O 1
ATOM 3553 N N . ALA A 1 451 ? -0.152 16.941 -2.921 1.00 97.25 451 ALA A N 1
ATOM 3554 C CA . ALA A 1 451 ? -1.481 16.401 -2.662 1.00 97.25 451 ALA A CA 1
ATOM 3555 C C . ALA A 1 451 ? -1.868 16.714 -1.215 1.00 97.25 451 ALA A C 1
ATOM 3557 O O . ALA A 1 451 ? -1.091 16.445 -0.299 1.00 97.25 451 ALA A O 1
ATOM 3558 N N . SER A 1 452 ? -3.044 17.293 -0.996 1.00 96.81 452 SER A N 1
ATOM 3559 C CA . SER A 1 452 ? -3.521 17.675 0.331 1.00 96.81 452 SER A CA 1
ATOM 3560 C C . SER A 1 452 ? -5.028 17.546 0.456 1.00 96.81 452 SER A C 1
ATOM 3562 O O . SER A 1 452 ? -5.755 17.902 -0.471 1.00 96.81 452 SER A O 1
ATOM 3564 N N . GLU A 1 453 ? -5.493 17.154 1.633 1.00 97.12 453 GLU A N 1
ATOM 3565 C CA . GLU A 1 453 ? -6.909 17.119 1.973 1.00 97.12 453 GLU A CA 1
ATOM 3566 C C . GLU A 1 453 ? -7.109 17.526 3.432 1.00 97.12 453 GLU A C 1
ATOM 3568 O O . GLU A 1 453 ? -6.337 17.134 4.305 1.00 97.12 453 GLU A O 1
ATOM 3573 N N . LEU A 1 454 ? -8.144 18.318 3.702 1.00 97.62 454 LEU A N 1
ATOM 3574 C CA . LEU A 1 454 ? -8.555 18.715 5.044 1.00 97.62 454 LEU A CA 1
ATOM 3575 C C . LEU A 1 454 ? -10.060 18.516 5.178 1.00 97.62 454 LEU A C 1
ATOM 3577 O O . LEU A 1 454 ? -10.831 19.024 4.365 1.00 97.62 454 LEU A O 1
ATOM 3581 N N . SER A 1 455 ? -10.475 17.812 6.224 1.00 97.69 455 SER A N 1
ATOM 3582 C CA . SER A 1 455 ? -11.869 17.495 6.499 1.00 97.69 455 SER A CA 1
ATOM 3583 C C . SER A 1 455 ? -12.258 17.884 7.918 1.00 97.69 455 SER A C 1
ATOM 3585 O O . SER A 1 455 ? -11.552 17.572 8.881 1.00 97.69 455 SER A O 1
ATOM 3587 N N . LEU A 1 456 ? -13.424 18.516 8.041 1.00 97.88 456 LEU A N 1
ATOM 3588 C CA . LEU A 1 456 ? -14.155 18.664 9.292 1.00 97.88 456 LEU A CA 1
ATOM 3589 C C . LEU A 1 456 ? -15.437 17.836 9.201 1.00 97.88 456 LEU A C 1
ATOM 3591 O O . LEU A 1 456 ? -16.253 18.038 8.301 1.00 97.88 456 LEU A O 1
ATOM 3595 N N . GLN A 1 457 ? -15.629 16.933 10.157 1.00 96.62 457 GLN A N 1
ATOM 3596 C CA . GLN A 1 457 ? -16.740 15.995 10.184 1.00 96.62 457 GLN A CA 1
ATOM 3597 C C . GLN A 1 457 ? -17.476 16.044 11.524 1.00 96.62 457 GLN A C 1
ATOM 3599 O O . GLN A 1 457 ? -16.878 15.957 12.596 1.00 96.62 457 GLN A O 1
ATOM 3604 N N . LYS A 1 458 ? -18.806 16.090 11.458 1.00 95.44 458 LYS A N 1
ATOM 3605 C CA . LYS A 1 458 ? -19.700 15.689 12.544 1.00 95.44 458 LYS A CA 1
ATOM 3606 C C . LYS A 1 458 ? -20.081 14.224 12.335 1.00 95.44 458 LYS A C 1
ATOM 3608 O O . LYS A 1 458 ? -21.024 13.922 11.604 1.00 95.44 458 LYS A O 1
ATOM 3613 N N . ALA A 1 459 ? -19.314 13.325 12.941 1.00 90.7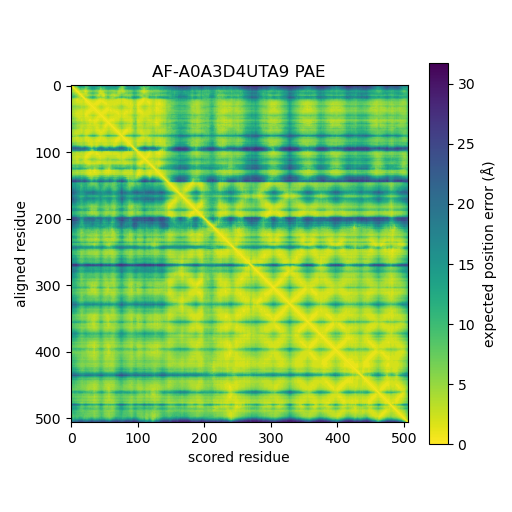5 459 ALA A N 1
ATOM 3614 C CA . ALA A 1 459 ? -19.379 11.887 12.699 1.00 90.75 459 ALA A CA 1
ATOM 3615 C C . ALA A 1 459 ? -20.573 11.201 13.386 1.00 90.75 459 ALA A C 1
ATOM 3617 O O . ALA A 1 459 ? -20.990 10.131 12.950 1.00 90.75 459 ALA A O 1
ATOM 3618 N N . SER A 1 460 ? -21.135 11.808 14.438 1.00 89.06 460 SER A N 1
ATOM 3619 C CA . SER A 1 460 ? -22.316 11.289 15.137 1.00 89.06 460 SER A CA 1
ATOM 3620 C C . SER A 1 460 ? -23.288 12.378 15.608 1.00 89.06 460 SER A C 1
ATOM 3622 O O . SER A 1 460 ? -22.954 13.556 15.784 1.00 89.06 460 SER A O 1
ATOM 3624 N N . GLY A 1 461 ? -24.541 11.981 15.811 1.00 85.38 461 GLY A N 1
ATOM 3625 C CA . GLY A 1 461 ? -25.634 12.831 16.277 1.00 85.38 461 GLY A CA 1
ATOM 3626 C C . GLY A 1 461 ? -26.988 12.167 16.043 1.00 85.38 461 GLY A C 1
ATOM 3627 O O . GLY A 1 461 ? -27.065 11.212 15.273 1.00 85.38 461 GLY A O 1
ATOM 3628 N N . ASP A 1 462 ? -28.026 12.684 16.703 1.00 83.69 462 ASP A N 1
ATOM 3629 C CA . ASP A 1 462 ? -29.365 12.076 16.684 1.00 83.69 462 ASP A CA 1
ATOM 3630 C C . ASP A 1 462 ? -29.942 12.064 15.267 1.00 83.69 462 ASP A C 1
ATOM 3632 O O . ASP A 1 462 ? -30.191 10.998 14.721 1.00 83.69 462 ASP A O 1
ATOM 3636 N N . HIS A 1 463 ? -30.018 13.242 14.640 1.00 88.81 463 HIS A N 1
ATOM 3637 C CA . HIS A 1 463 ? -30.636 13.394 13.321 1.00 88.81 463 HIS A CA 1
ATOM 3638 C C . HIS A 1 463 ? -29.656 13.775 12.214 1.00 88.81 463 HIS A C 1
ATOM 3640 O O . HIS A 1 463 ? -29.781 13.319 11.089 1.00 88.81 463 HIS A O 1
ATOM 3646 N N . TRP A 1 464 ? -28.674 14.628 12.512 1.00 92.19 464 TRP A N 1
ATOM 3647 C CA . TRP A 1 464 ? -27.836 15.247 11.483 1.00 92.19 464 TRP A CA 1
ATOM 3648 C C . TRP A 1 464 ? -26.360 14.929 11.673 1.00 92.19 464 TRP A C 1
ATOM 3650 O O . TRP A 1 464 ? -25.774 15.294 12.706 1.00 92.19 464 TRP A O 1
ATOM 3660 N N . THR A 1 465 ? -25.757 14.363 10.634 1.00 94.25 465 THR A N 1
ATOM 3661 C CA . THR A 1 465 ? -24.309 14.221 10.449 1.00 94.25 465 THR A CA 1
ATOM 3662 C C . THR A 1 465 ? -23.896 14.947 9.174 1.00 94.25 465 THR A C 1
ATOM 3664 O O . THR A 1 465 ? -24.697 15.142 8.259 1.00 94.25 465 THR A O 1
ATOM 3667 N N . TRP A 1 466 ? -22.662 15.436 9.130 1.00 95.56 466 TRP A N 1
ATOM 3668 C CA . TRP A 1 466 ? -22.162 16.145 7.955 1.00 95.56 466 TRP A CA 1
ATOM 3669 C C . TRP A 1 466 ? -20.639 16.153 7.900 1.00 95.56 466 TRP A C 1
ATOM 3671 O O . TRP A 1 466 ? -19.972 15.943 8.914 1.00 95.56 466 TRP A O 1
ATOM 3681 N N . SER A 1 467 ? -20.090 16.417 6.719 1.00 96.94 467 SER A N 1
ATOM 3682 C CA . SER A 1 467 ? -18.678 16.744 6.534 1.00 96.94 467 SER A CA 1
ATOM 3683 C C . SER A 1 467 ? -18.511 17.863 5.514 1.00 96.94 467 SER A C 1
ATOM 3685 O O . SER A 1 467 ? -19.305 17.990 4.582 1.00 96.94 467 SER A O 1
ATOM 3687 N N . ILE A 1 468 ? -17.473 18.670 5.704 1.00 97.12 468 ILE A N 1
ATOM 3688 C CA . ILE A 1 468 ? -16.937 19.579 4.693 1.00 97.12 468 ILE A CA 1
ATOM 3689 C C . ILE A 1 468 ? -15.468 19.228 4.491 1.00 97.12 468 ILE A C 1
ATOM 3691 O O . ILE A 1 468 ? -14.715 19.098 5.459 1.00 97.12 468 ILE A O 1
ATOM 3695 N N . THR A 1 469 ? -15.072 19.047 3.239 1.00 97.44 469 THR A N 1
ATOM 3696 C CA . THR A 1 469 ? -13.739 18.571 2.877 1.00 97.44 469 THR A CA 1
ATOM 3697 C C . THR A 1 469 ? -13.202 19.397 1.725 1.00 97.44 469 THR A C 1
ATOM 3699 O O . THR A 1 469 ? -13.891 19.588 0.727 1.00 97.44 469 THR A O 1
ATOM 3702 N N . GLY A 1 470 ? -11.987 19.913 1.877 1.00 96.81 470 GLY A N 1
ATOM 3703 C CA . GLY A 1 470 ? -11.235 20.555 0.807 1.00 96.81 470 GLY A CA 1
ATOM 3704 C C . GLY A 1 470 ? -10.083 19.656 0.384 1.00 96.81 470 GLY A C 1
ATOM 3705 O O . GLY A 1 470 ? -9.274 19.288 1.233 1.00 96.81 470 GLY A O 1
ATOM 3706 N N . SER A 1 471 ? -9.991 19.343 -0.904 1.00 96.31 471 SER A N 1
ATOM 3707 C CA . SER A 1 471 ? -8.961 18.465 -1.469 1.00 96.31 471 SER A CA 1
ATOM 3708 C C . SER A 1 471 ? -8.266 19.162 -2.637 1.00 96.31 471 SER A C 1
ATOM 3710 O O . SER A 1 471 ? -8.894 19.880 -3.419 1.00 96.31 471 SER A O 1
ATOM 3712 N N . MET A 1 472 ? -6.962 18.950 -2.774 1.00 95.94 472 MET A N 1
ATOM 3713 C CA . MET A 1 472 ? -6.159 19.462 -3.878 1.00 95.94 472 MET A CA 1
ATOM 3714 C C . MET A 1 472 ? -5.076 18.460 -4.248 1.00 95.94 472 MET A C 1
ATOM 3716 O O . MET A 1 472 ? -4.338 18.003 -3.381 1.00 95.94 472 MET A O 1
ATOM 3720 N N . VAL A 1 473 ? -4.912 18.214 -5.543 1.00 96.38 473 VAL A N 1
ATOM 3721 C CA . VAL A 1 473 ? -3.727 17.560 -6.102 1.00 96.38 473 VAL A CA 1
ATOM 3722 C C . VAL A 1 473 ? -3.244 18.398 -7.265 1.00 96.38 473 VAL A C 1
ATOM 3724 O O . VAL A 1 473 ? -3.992 18.669 -8.200 1.00 96.38 473 VAL A O 1
ATOM 3727 N N . THR A 1 474 ? -1.995 18.842 -7.211 1.00 96.25 474 THR A N 1
ATOM 3728 C CA . THR A 1 474 ? -1.409 19.632 -8.297 1.00 96.25 474 THR A CA 1
ATOM 3729 C C . THR A 1 474 ? -1.065 18.743 -9.497 1.00 96.25 474 THR A C 1
ATOM 3731 O O . THR A 1 474 ? -0.702 17.585 -9.289 1.00 96.25 474 THR A O 1
ATOM 3734 N N . PRO A 1 475 ? -1.058 19.278 -10.727 1.00 95.00 475 PRO A N 1
ATOM 3735 C CA . PRO A 1 475 ? -0.723 18.516 -11.934 1.00 95.00 475 PRO A CA 1
ATOM 3736 C C . PRO A 1 475 ? 0.641 17.800 -11.887 1.00 95.00 475 PRO A C 1
ATOM 3738 O O . PRO A 1 475 ? 0.796 16.722 -12.461 1.00 95.00 475 PRO A O 1
ATOM 3741 N N . GLY A 1 476 ? 1.619 18.370 -11.174 1.00 96.06 476 GLY A N 1
ATOM 3742 C CA . GLY A 1 476 ? 2.962 17.800 -11.041 1.00 96.06 476 GLY A CA 1
ATOM 3743 C C . GLY A 1 476 ? 3.093 16.672 -10.013 1.00 96.06 476 GLY A C 1
ATOM 3744 O O . GLY A 1 476 ? 4.188 16.149 -9.834 1.00 96.06 476 GLY A O 1
ATOM 3745 N N . TYR A 1 477 ? 2.014 16.295 -9.320 1.00 96.75 477 TYR A N 1
ATOM 3746 C CA . TYR A 1 477 ? 2.071 15.205 -8.349 1.00 96.75 477 TYR A CA 1
ATOM 3747 C C . TYR A 1 477 ? 2.180 13.850 -9.078 1.00 96.75 477 TYR A C 1
ATOM 3749 O O . TYR A 1 477 ? 1.464 13.585 -10.055 1.00 96.75 477 TYR A O 1
ATOM 3757 N N . GLU A 1 478 ? 3.119 13.005 -8.653 1.00 95.38 478 GLU A N 1
ATOM 3758 C CA . GLU A 1 478 ? 3.403 11.708 -9.272 1.00 95.38 478 GLU A CA 1
ATOM 3759 C C . GLU A 1 478 ? 3.780 10.653 -8.234 1.00 95.38 478 GLU A C 1
ATOM 3761 O O . GLU A 1 478 ? 4.806 10.764 -7.565 1.00 95.38 478 GLU A O 1
ATOM 3766 N N . THR A 1 479 ? 2.950 9.611 -8.120 1.00 91.50 479 THR A N 1
ATOM 3767 C CA . THR A 1 479 ? 3.181 8.483 -7.207 1.00 91.50 479 THR A CA 1
ATOM 3768 C C . THR A 1 479 ? 3.596 7.195 -7.908 1.00 91.50 479 THR A C 1
ATOM 3770 O O . THR A 1 479 ? 4.070 6.287 -7.230 1.00 91.50 479 THR A O 1
ATOM 3773 N N . ASN A 1 480 ? 3.477 7.076 -9.235 1.00 74.31 480 ASN A N 1
ATOM 3774 C CA . ASN A 1 480 ? 3.506 5.791 -9.952 1.00 74.31 480 ASN A CA 1
ATOM 3775 C C . ASN A 1 480 ? 4.889 5.124 -10.118 1.00 74.31 480 ASN A C 1
ATOM 3777 O O . ASN A 1 480 ? 5.077 4.291 -11.004 1.00 74.31 480 ASN A O 1
ATOM 3781 N N . ASP A 1 481 ? 5.837 5.389 -9.221 1.00 86.56 481 ASP A N 1
ATOM 3782 C CA . ASP A 1 481 ? 6.995 4.516 -9.008 1.00 86.56 481 ASP A CA 1
ATOM 3783 C C . ASP A 1 481 ? 6.811 3.570 -7.816 1.00 86.56 481 ASP A C 1
ATOM 3785 O O . ASP A 1 481 ? 7.209 2.407 -7.907 1.00 86.56 481 ASP A O 1
ATOM 3789 N N . ILE A 1 482 ? 6.154 4.019 -6.742 1.00 90.19 482 ILE A N 1
ATOM 3790 C CA . ILE A 1 482 ? 5.940 3.223 -5.518 1.00 90.19 482 ILE A CA 1
ATOM 3791 C C . ILE A 1 482 ? 4.502 3.274 -4.983 1.00 90.19 482 ILE A C 1
ATOM 3793 O O . ILE A 1 482 ? 4.128 2.460 -4.144 1.00 90.19 482 ILE A O 1
ATOM 3797 N N . GLY A 1 483 ? 3.680 4.182 -5.499 1.00 93.00 483 GLY A N 1
ATOM 3798 C CA . GLY A 1 483 ? 2.263 4.329 -5.201 1.00 93.00 483 GLY A CA 1
ATOM 3799 C C . GLY A 1 483 ? 1.375 4.048 -6.412 1.00 93.00 483 GLY A C 1
ATOM 3800 O O . GLY A 1 483 ? 1.779 3.414 -7.395 1.00 93.00 483 GLY A O 1
ATOM 3801 N N . PHE A 1 484 ? 0.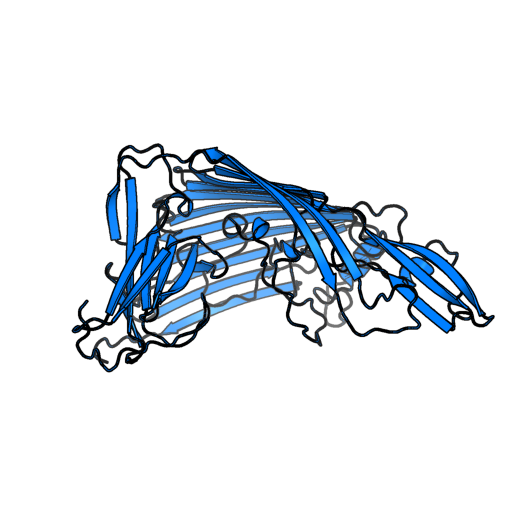138 4.519 -6.315 1.00 91.56 484 PHE A N 1
ATOM 3802 C CA . PHE A 1 484 ? -0.889 4.392 -7.333 1.00 91.56 484 PHE A CA 1
ATOM 3803 C C . PHE A 1 484 ? -1.709 5.682 -7.422 1.00 91.56 484 PHE A C 1
ATOM 3805 O O . PHE A 1 484 ? -2.240 6.173 -6.422 1.00 91.56 484 PHE A O 1
ATOM 3812 N N . GLN A 1 485 ? -1.839 6.218 -8.632 1.00 90.94 485 GLN A N 1
ATOM 3813 C CA . GLN A 1 485 ? -2.713 7.350 -8.914 1.00 90.94 485 GLN A CA 1
ATOM 3814 C C . GLN A 1 485 ? -3.368 7.239 -10.291 1.00 90.94 485 GLN A C 1
ATOM 3816 O O . GLN A 1 485 ? -2.736 6.879 -11.289 1.00 90.94 485 GLN A O 1
ATOM 3821 N N . ASN A 1 486 ? -4.643 7.616 -10.343 1.00 88.38 486 ASN A N 1
ATOM 3822 C CA . ASN A 1 486 ? -5.433 7.701 -11.569 1.00 88.38 486 ASN A CA 1
ATOM 3823 C C . ASN A 1 486 ? -5.729 9.150 -11.980 1.00 88.38 486 ASN A C 1
ATOM 3825 O O . ASN A 1 486 ? -6.147 9.386 -13.106 1.00 88.38 486 ASN A O 1
ATOM 3829 N N . ARG A 1 487 ? -5.510 10.129 -11.100 1.00 89.69 487 ARG A N 1
ATOM 3830 C CA . ARG A 1 487 ? -5.842 11.525 -11.366 1.00 89.69 487 ARG A CA 1
ATOM 3831 C C . ARG A 1 487 ? -4.914 12.463 -10.609 1.00 89.69 487 ARG A C 1
ATOM 3833 O O . ARG A 1 487 ? -4.634 12.257 -9.433 1.00 89.69 487 ARG A O 1
ATOM 3840 N N . ALA A 1 488 ? -4.516 13.525 -11.285 1.00 93.00 488 ALA A N 1
ATOM 3841 C CA . ALA A 1 488 ? -3.905 14.716 -10.734 1.00 93.00 488 ALA A CA 1
ATOM 3842 C C . ALA A 1 488 ? -4.669 15.946 -11.248 1.00 93.00 488 ALA A C 1
ATOM 3844 O O . ALA A 1 488 ? -5.651 15.829 -11.983 1.00 93.00 488 ALA A O 1
ATOM 3845 N N . ASP A 1 489 ? -4.221 17.123 -10.824 1.00 93.19 489 ASP A N 1
ATOM 3846 C CA . ASP A 1 489 ? -4.773 18.412 -11.229 1.00 93.19 489 ASP A CA 1
ATOM 3847 C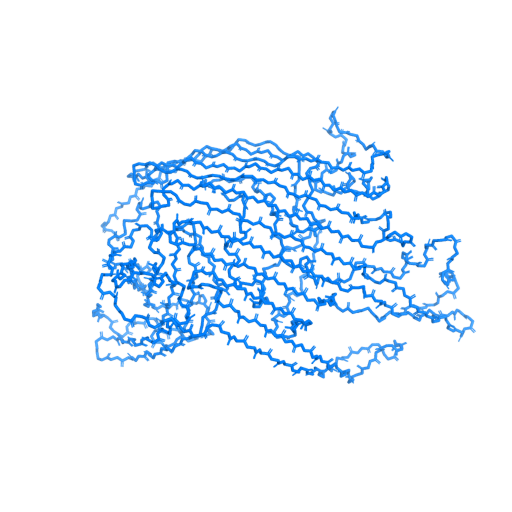 C . ASP A 1 489 ? -6.263 18.605 -10.928 1.00 93.19 489 ASP A C 1
ATOM 3849 O O . ASP A 1 489 ? -7.126 18.703 -11.803 1.00 93.19 489 ASP A O 1
ATOM 3853 N N . TYR A 1 490 ? -6.575 18.661 -9.640 1.00 92.50 490 TYR A N 1
ATOM 3854 C CA . TYR A 1 490 ? -7.895 19.068 -9.191 1.00 92.50 490 TYR A CA 1
ATOM 3855 C C . TYR A 1 490 ? -7.822 19.859 -7.897 1.00 92.50 490 TYR A C 1
ATOM 3857 O O . TYR A 1 490 ? -6.902 19.725 -7.087 1.00 92.50 490 TYR A O 1
ATOM 3865 N N . ARG A 1 491 ? -8.852 20.678 -7.706 1.00 94.06 491 ARG A N 1
ATOM 3866 C CA . ARG A 1 491 ? -9.199 21.335 -6.451 1.00 94.06 491 ARG A CA 1
ATOM 3867 C C . ARG A 1 491 ? -10.688 21.137 -6.258 1.00 94.06 491 ARG A C 1
ATOM 3869 O O . ARG A 1 491 ? -11.463 21.439 -7.162 1.00 94.06 491 ARG A O 1
ATOM 3876 N N . ALA A 1 492 ? -11.077 20.613 -5.112 1.00 94.56 492 ALA A N 1
ATOM 3877 C CA . ALA A 1 492 ? -12.463 20.313 -4.817 1.00 94.56 492 ALA A CA 1
ATOM 3878 C C . ALA A 1 492 ? -12.802 20.765 -3.403 1.00 94.56 492 ALA A C 1
ATOM 3880 O O . ALA A 1 492 ? -11.993 20.642 -2.486 1.00 94.56 492 ALA A O 1
ATOM 3881 N N . ILE A 1 493 ? -14.019 21.274 -3.240 1.00 95.44 493 ILE A N 1
ATOM 3882 C CA . ILE A 1 493 ? -14.662 21.403 -1.939 1.00 95.44 493 ILE A CA 1
ATOM 3883 C C . ILE A 1 493 ? -15.911 20.538 -2.009 1.00 95.44 493 ILE A C 1
ATOM 3885 O O . ILE A 1 493 ? -16.789 20.777 -2.838 1.00 95.44 493 ILE A O 1
ATOM 3889 N N . THR A 1 494 ? -15.976 19.520 -1.164 1.00 94.62 494 THR A N 1
ATOM 3890 C CA . THR A 1 494 ? -17.108 18.603 -1.079 1.00 94.62 494 THR A CA 1
ATOM 3891 C C . THR A 1 494 ? -17.782 18.750 0.270 1.00 94.62 494 THR A C 1
ATOM 3893 O O . THR A 1 494 ? -17.132 18.694 1.314 1.00 94.62 494 THR A O 1
ATOM 3896 N N . THR A 1 495 ? -19.103 18.882 0.246 1.00 95.38 495 THR A N 1
ATOM 3897 C CA . THR A 1 495 ? -19.933 18.921 1.448 1.00 95.38 495 THR A CA 1
ATOM 3898 C C . THR A 1 495 ? -20.928 17.775 1.382 1.00 95.38 495 THR A C 1
ATOM 3900 O O . THR A 1 495 ? -21.521 17.526 0.334 1.00 95.38 495 THR A O 1
ATOM 3903 N N . SER A 1 496 ? -21.121 17.083 2.498 1.00 95.31 496 SER A N 1
ATOM 3904 C CA . SER A 1 496 ? -22.157 16.066 2.654 1.00 95.31 496 SER A CA 1
ATOM 3905 C C . SER A 1 496 ? -22.959 16.375 3.906 1.00 95.31 496 SER A C 1
ATOM 3907 O O . SER A 1 496 ? -22.377 16.651 4.954 1.00 95.31 496 SER A O 1
ATOM 3909 N N . VAL A 1 497 ? -24.284 16.346 3.797 1.00 95.56 497 VAL A N 1
ATOM 3910 C CA . VAL A 1 497 ? -25.214 16.519 4.915 1.00 95.56 497 VAL A CA 1
ATOM 3911 C C . VAL A 1 497 ? -26.199 15.367 4.859 1.00 95.56 497 VAL A C 1
ATOM 3913 O O . VAL A 1 497 ? -26.853 15.160 3.841 1.00 95.56 497 VAL A O 1
ATOM 3916 N N . MET A 1 498 ? -26.297 14.619 5.950 1.00 93.50 498 MET A N 1
ATOM 3917 C CA . MET A 1 498 ? -27.169 13.459 6.054 1.00 93.50 498 MET A CA 1
ATOM 3918 C C . MET A 1 498 ? -28.147 13.662 7.204 1.00 93.50 498 MET A C 1
ATOM 3920 O O . MET A 1 498 ? -27.745 13.989 8.324 1.00 93.50 498 MET A O 1
ATOM 3924 N N . TYR A 1 499 ? -29.428 13.460 6.899 1.00 91.94 499 TYR A N 1
ATOM 3925 C CA . TYR A 1 499 ? -30.473 13.266 7.892 1.00 91.94 499 TYR A CA 1
ATOM 3926 C C . TYR A 1 499 ? -30.671 11.767 8.102 1.00 91.94 499 TYR A C 1
ATOM 3928 O O . TYR A 1 499 ? -30.810 11.022 7.133 1.00 91.94 499 TYR A O 1
ATOM 3936 N N . GLN A 1 500 ? -30.703 11.335 9.352 1.00 85.75 500 GLN A N 1
ATOM 3937 C CA . GLN A 1 500 ? -31.044 9.978 9.744 1.00 85.75 500 GLN A CA 1
ATOM 3938 C C . GLN A 1 500 ? -32.136 10.045 10.807 1.00 85.75 500 GLN A C 1
ATOM 3940 O O . GLN A 1 500 ? -31.966 10.699 11.828 1.00 85.75 500 GLN A O 1
ATOM 3945 N N . GLU A 1 501 ? -33.250 9.367 10.563 1.00 84.12 501 GLU A N 1
ATOM 3946 C CA . GLU A 1 501 ? -34.253 9.079 11.584 1.00 84.12 501 GLU A CA 1
ATOM 3947 C C . GLU A 1 501 ? -34.092 7.619 11.961 1.00 84.12 501 GLU A C 1
ATOM 3949 O O . GLU A 1 501 ? -33.942 6.766 11.081 1.00 84.12 501 GLU A O 1
ATOM 3954 N N . ARG A 1 502 ? -34.075 7.328 13.255 1.00 72.88 502 ARG A N 1
ATOM 3955 C CA . ARG A 1 502 ? -33.909 5.957 13.723 1.00 72.88 502 ARG A CA 1
ATOM 3956 C C . ARG A 1 502 ? -34.987 5.671 14.716 1.00 72.88 502 ARG A C 1
ATOM 3958 O O . ARG A 1 502 ? -34.893 6.056 15.877 1.00 72.88 502 ARG A O 1
ATOM 3965 N N . ASP A 1 503 ? -35.992 4.989 14.210 1.00 73.19 503 ASP A N 1
ATOM 3966 C CA . ASP A 1 503 ? -37.077 4.498 15.015 1.00 73.19 503 ASP A CA 1
ATOM 3967 C C . ASP A 1 503 ? -36.717 3.086 15.503 1.00 73.19 503 ASP A C 1
ATOM 3969 O O . ASP A 1 503 ? -36.680 2.157 14.695 1.00 73.19 503 ASP A O 1
ATOM 3973 N N . PRO A 1 504 ? -36.407 2.898 16.798 1.00 59.97 504 PRO A N 1
ATOM 3974 C CA . PRO A 1 504 ? -36.117 1.580 17.352 1.00 59.97 504 PRO A CA 1
ATOM 3975 C C . PRO A 1 504 ? -37.357 0.669 17.435 1.00 59.97 504 PRO A C 1
ATOM 3977 O O . PRO A 1 504 ? -37.252 -0.422 17.989 1.00 59.97 504 PRO A O 1
ATOM 3980 N N . SER A 1 505 ? -38.529 1.109 16.955 1.00 57.03 505 SER A N 1
ATOM 3981 C CA . SER A 1 505 ? -39.779 0.342 17.001 1.00 57.03 505 SER A CA 1
ATOM 3982 C C . SER A 1 505 ? -40.047 -0.576 15.796 1.00 57.03 505 SER A C 1
ATOM 3984 O O . SER A 1 505 ? -41.092 -1.231 15.784 1.00 57.03 505 SER A O 1
ATOM 3986 N N . PHE A 1 506 ? -39.114 -0.680 14.839 1.00 41.19 506 PHE A N 1
ATOM 3987 C CA . PHE A 1 506 ? -39.186 -1.611 13.700 1.00 41.19 506 PHE A CA 1
ATOM 3988 C C . PHE A 1 506 ? -38.106 -2.690 13.723 1.00 41.19 506 PHE A C 1
ATOM 3990 O O . PHE A 1 506 ? -36.928 -2.348 13.983 1.00 41.19 506 PHE A O 1
#

Sequence (506 aa):
SYDNAPDSVIASLFRRDGNETSDWVYVSLDSYNDKRTAFTFAVNPRGVQKDILYFDDRGEDVLWDAVWEAEAKMVQGGWSVEMRIPMSQLRFSSKDDIKSWGVNFQRRIARHQEFNFWAPTSQSASGSVSLFGRLNGIRDLEEPNRLEITPYVSSVLERAPGNVNNPYYNENELDANIGGDIKYGLTSDLTITATINPDFGQVEADPATINLSQFEQFFSERRPFFLEGNEIFRFGGTKTFNNYGNPNTFYSRRIGRSPQGNLSQANSFSGNNLFDPSETDATYTNTPNQTKILGAAKLSGKTKSGLSVGTLYARTLEENSDYTANLNNGNSVEGSFIAQPSNNFLVSRLKQDFNEGNTVVGGFFSGMNRDIDDTYFENRLHNSALITGADFEHGWNNRKWIVSGTASLSSVFGTADAITRTQNAPQRYYQRLDSEGLSIDTTKTSLSGIASELSLQKASGDHWTWSITGSMVTPGYETNDIGFQNRADYRAITTSVMYQERDPSF

Nearest PDB structures (foldseek):
  1hxx-assembly1_A  TM=3.752E-01  e=1.572E-04  Escherichia coli
  7fdy-assembly1_B  TM=3.750E-01  e=1.134E-03  Escherichia coli
  5ldt-assembly1_B  TM=2.600E-01  e=4.086E-03  Campylobacter jejuni
  4b7o-assembly1_A  TM=3.110E-01  e=1.007E-01  Neisseria meningitidis
  3m8d-assembly1_A  TM=2.967E-01  e=7.266E-01  Escherichia coli

Radius of gyration: 26.48 Å; Cα contacts (8 Å, |Δi|>4): 1220; chains: 1; bounding box: 62×58×80 Å

Foldseek 3Di:
DFDPCQVPFAADDDAALDDDQGKKKKKWKQQLLLLAWIWIWMAGQQGRIFIWIGGRQHDIDRLDDADWDKDKHQDPRHIDMDTGHDCVRDQHAPPDQKDKMFIKMWIQRRVVSDIDIPQDDPPQDLGHSNSGDIDIGDGDDDDPQFWDKAKDKDKDFDADDDDPPFPPDDRTDIDIDIKMKTWGCPHSFKIKIKIFFDDPVVFDDDPDDDDPDLFDDDDDDNRPSCPPQVSQLFAWDDDFPDDPDFFFQFDCCLAFPFFPDDQVLQQPPPPHGLDDPVFFPDKHKAGDRTFTWRMKMWMFGADSQQKTKIKIKTKTAFTKMWMWTQGNVRDIRIDIAGRHFIKIKIKIKIKGADPSNQKIKIKIKIKMATDAPPHSCQLAAFRMKIKIKMKMKHAPPSNQKMKIKMKMKMKTFGALNNVLVLCCRQQQRLPDPPDPPGDRDSHDRMFMWMWMKIKIWRSGDQFKTKMWMWIAFASRDDNVSRTGDDHGGDIDIDMDMGTDHDDPPD